Protein 6MTZ (pdb70)

Sequence (691 aa):
HMQVYHLSHIDLDGYACQLVSKQFFKNIQCYNANYGREVSARIYEILNAIAQSKESEFLILVSDLNLNLNEAEYLQDKIQEHKNIQIQLLDHHISGKEVAESFHWYFLDTNRCATKIVYEFLKKHYAILEPKNTTWLEPLVEMVNSVDIWDTQGYGFELGKVCMRMITQSSSELNRFMFDDENRDYKLKLLEEVKNYLFLENAPVAYDNDLFRLKKIALGGDPDTETMDNISSNAQTHHLLSLKKHDCSVYYQDKKGFLSYSMGGISVLANLFLTQNPDFDFYIDVNAKGNVSLRANGNCDVCELSQMCFNGGGHRNASGGKIDGFRESFNYRDIKEQIEEIFNNAHMQVYHLSHIDLDGYACQLVSKQFFKNIQCYNANYGREVSARIYEILNAIAQSKESEFLILVSDLNLNLNEAEYLQDKIQEHRLQNKNIQIQLLDHHISGKEVAESFHWYFLDTNRCATKIVYEFLKKHYAILEPKNTTWLEPLVEMVNSVVDIWDTQGYGFELGKVCMRMITQSSSELNRFMFDDENRDYKLKLLEEVKNYLFLENAPVAYDNDLFRLKKIALGGDPDTETMDNISSNAQTHLLSLKKHDCSVYYQDKKGFLSYSMGGISVLANLFLTQNPDFDFYIDVNAKGNVSLRANGNCDVCELSQMCFNGGGHRNASGGKIDGFRESFNYRDIKEQIEEIFNN

B-factor: mean 43.7, std 16.63, range [14.67, 218.14]

Organism: Helicobacter pylori (strain G27) (NCBI:txid563041)

Nearest PDB structures (foldseek):
  6mtz-assembly1_A  TM=1.003E+00  e=1.559E-70  Helicobacter pylori G27
  6mtz-assembly2_B  TM=9.543E-01  e=9.392E-65  Helicobacter pylori G27
  6fvj-assembly8_H  TM=4.059E-01  e=3.176E-01  Mycobacterium tuberculosis
  8tff-assembly1_A  TM=2.415E-01  e=9.273E-02  Flavobacterium johnsoniae UW101
  6g4q-assembly1_B  TM=4.350E-01  e=9.523E+00  Homo sapiens

Solvent-accessible surface area: 29571 Å² total; per-residue (Å²): 108,55,37,2,22,0,0,0,37,44,61,5,4,0,2,0,0,0,6,0,0,81,24,8,15,83,58,38,74,4,22,0,0,39,171,46,78,4,9,40,31,27,3,132,65,2,24,61,35,5,72,145,27,111,74,67,77,3,0,2,0,1,0,5,10,62,3,94,94,111,22,0,77,90,1,55,72,23,38,140,138,151,130,94,33,85,20,27,0,4,0,32,71,126,79,1,39,126,10,17,148,68,10,200,24,8,82,38,29,63,116,52,0,0,0,44,4,0,12,64,32,0,87,171,112,60,90,9,99,89,93,68,31,28,101,22,0,77,28,0,4,57,0,0,10,3,5,54,77,81,57,74,156,17,99,21,10,65,5,0,22,0,0,80,39,3,5,102,86,0,81,20,11,23,58,45,12,3,47,69,70,3,7,81,9,14,12,46,0,0,52,55,0,61,97,22,16,136,85,119,79,9,34,16,20,0,2,65,62,15,40,112,36,19,0,89,43,17,74,16,64,7,85,96,67,4,6,22,40,6,15,6,68,21,20,0,114,26,0,29,131,65,69,172,101,3,9,2,134,17,122,120,65,53,0,0,0,0,9,46,27,44,78,1,31,36,9,0,49,38,0,5,84,84,9,104,74,7,22,0,0,0,5,0,59,59,80,0,76,6,32,0,49,12,88,58,90,9,78,0,27,43,0,0,110,70,22,0,134,21,32,48,129,55,68,39,10,24,17,37,18,122,67,27,161,66,24,82,80,44,54,66,0,35,104,17,0,75,64,50,9,127,135,53,128,44,30,0,8,0,0,0,35,45,62,9,4,0,2,0,0,0,5,0,0,69,24,9,20,95,50,32,68,3,21,2,0,59,165,42,73,6,4,17,20,27,4,110,55,3,9,101,30,0,59,93,24,113,63,68,32,1,3,2,0,0,0,5,8,60,4,78,99,128,24,0,46,106,2,61,93,18,17,114,72,36,55,90,62,133,26,100,16,87,21,30,0,3,0,36,67,120,85,0,41,74,10,21,95,75,30,117,24,8,88,37,27,63,120,58,0,0,0,42,3,0,20,75,43,0,51,82,121,64,84,31,107,79,92,67,34,39,99,21,0,82,23,0,4,54,0,0,9,2,6,56,82,73,56,68,157,17,102,18,15,66,5,0,14,0,0,82,38,1,11,103,80,0,81,30,10,33,67,46,30,4,46,62,65,3,6,81,7,14,13,41,0,0,50,48,0,64,93,21,14,139,85,120,78,10,30,15,22,0,1,66,33,6,47,109,6,21,0,76,40,15,71,15,64,20,107,90,51,4,4,26,40,4,17,20,80,15,28,4,109,25,0,30,128,35,57,142,102,6,9,0,130,30,144,115,63,39,0,0,0,0,11,43,17,58,55,17,62,45,5,0,72,46,0,6,82,96,9,110,74,6,24,2,0,0,7,0,52,63,87,1,80,5,33,0,51,14,92,59,51,9,77,0,22,47,6,0,113,80,28,4,102,25,33,54,60,58,61,42,9,26,18,52,22,107,80,31,62,75,24,78,36,42,66,76,1,49,56,46,0,64,50,53,22,125,158

CATH classification: 3.10.310.30

Structure (mmCIF, N/CA/C/O backbone):
data_6MTZ
#
_entry.id   6MTZ
#
_cell.length_a   60.730
_cell.length_b   66.740
_cell.length_c   200.470
_cell.angle_alpha   90.000
_cell.angle_beta   90.000
_cell.angle_gamma   90.000
#
_symmetry.space_group_name_H-M   'P 21 21 21'
#
loop_
_entity.id
_entity.type
_entity.pdbx_description
1 polymer HepC.19480.a.B1
2 non-polymer 1,2-ETHANEDIOL
3 non-polymer 'IODIDE ION'
4 non-polymer 'CHLORIDE ION'
5 water water
#
loop_
_atom_site.group_PDB
_atom_site.id
_atom_site.type_symbol
_atom_site.label_atom_id
_atom_site.label_alt_id
_atom_site.label_comp_id
_atom_site.label_asym_id
_atom_site.label_entity_id
_atom_site.label_seq_id
_atom_site.pdbx_PDB_ins_code
_atom_site.Cartn_x
_atom_site.Cartn_y
_atom_site.Cartn_z
_atom_site.occupancy
_atom_site.B_iso_or_equiv
_atom_site.auth_seq_id
_atom_site.auth_comp_id
_atom_site.auth_asym_id
_atom_site.auth_atom_id
_atom_site.pdbx_PDB_model_num
ATOM 1 N N . HIS A 1 8 ? 38.990 23.371 53.008 1.00 91.76 0 HIS A N 1
ATOM 2 C CA . HIS A 1 8 ? 39.512 22.514 51.948 1.00 90.24 0 HIS A CA 1
ATOM 3 C C . HIS A 1 8 ? 39.750 23.311 50.664 1.00 86.82 0 HIS A C 1
ATOM 4 O O . HIS A 1 8 ? 38.824 23.536 49.884 1.00 99.31 0 HIS A O 1
ATOM 6 N N . MET A 1 9 ? 40.992 23.740 50.451 1.00 64.63 1 MET A N 1
ATOM 7 C CA . MET A 1 9 ? 41.358 24.544 49.291 1.00 52.28 1 MET A CA 1
ATOM 8 C C . MET A 1 9 ? 41.979 23.672 48.205 1.00 47.90 1 MET A C 1
ATOM 9 O O . MET A 1 9 ? 42.869 22.859 48.482 1.00 47.00 1 MET A O 1
ATOM 14 N N . GLN A 1 10 ? 41.524 23.865 46.969 1.00 42.09 2 GLN A N 1
ATOM 15 C CA . GLN A 1 10 ? 41.957 23.046 45.849 1.00 43.09 2 GLN A CA 1
ATOM 16 C C . GLN A 1 10 ? 43.130 23.708 45.146 1.00 39.45 2 GLN A C 1
ATOM 17 O O . GLN A 1 10 ? 43.039 24.863 44.720 1.00 45.82 2 GLN A O 1
ATOM 23 N N . VAL A 1 11 ? 44.224 22.972 45.015 1.00 36.47 3 VAL A N 1
ATOM 24 C CA . VAL A 1 11 ? 45.440 23.489 44.405 1.00 36.65 3 VAL A CA 1
ATOM 25 C C . VAL A 1 11 ? 45.583 22.896 43.015 1.00 38.26 3 VAL A C 1
ATOM 26 O O . VAL A 1 11 ? 45.451 21.679 42.831 1.00 33.76 3 VAL A O 1
ATOM 30 N N . TYR A 1 12 ? 45.842 23.762 42.039 1.00 29.40 4 TYR A N 1
ATOM 31 C CA . TYR A 1 12 ? 46.157 23.364 40.673 1.00 27.16 4 TYR A CA 1
ATOM 32 C C . TYR A 1 12 ? 47.580 23.810 40.377 1.00 32.60 4 TYR A C 1
ATOM 33 O O . TYR A 1 12 ? 47.863 25.013 40.370 1.00 35.56 4 TYR A O 1
ATOM 42 N N . HIS A 1 13 ? 48.484 22.851 40.144 1.00 26.45 5 HIS A N 1
ATOM 43 C CA . HIS A 1 13 ? 49.911 23.156 40.078 1.00 26.74 5 HIS A CA 1
ATOM 44 C C . HIS A 1 13 ? 50.474 22.793 38.711 1.00 30.53 5 HIS A C 1
ATOM 45 O O . HIS A 1 13 ? 50.682 21.611 38.409 1.00 27.22 5 HIS A O 1
ATOM 52 N N . LEU A 1 14 ? 50.784 23.817 37.922 1.00 30.27 6 LEU A N 1
ATOM 53 C CA . LEU A 1 14 ? 51.405 23.665 36.609 1.00 32.79 6 LEU A CA 1
ATOM 54 C C . LEU A 1 14 ? 52.904 23.948 36.695 1.00 37.67 6 LEU A C 1
ATOM 55 O O . LEU A 1 14 ? 53.312 25.005 37.207 1.00 29.05 6 LEU A O 1
ATOM 60 N N . SER A 1 15 ? 53.719 23.021 36.171 1.00 20.62 7 SER A N 1
ATOM 61 C CA . SER A 1 15 ? 55.176 23.149 36.230 1.00 30.47 7 SER A CA 1
ATOM 62 C C . SER A 1 15 ? 55.813 22.622 34.947 1.00 26.22 7 SER A C 1
ATOM 63 O O . SER A 1 15 ? 55.160 21.989 34.110 1.00 30.22 7 SER A O 1
ATOM 66 N N . HIS A 1 16 ? 57.111 22.891 34.805 1.00 29.12 8 HIS A N 1
ATOM 67 C CA . HIS A 1 16 ? 57.882 22.460 33.637 1.00 28.18 8 HIS A CA 1
ATOM 68 C C . HIS A 1 16 ? 58.104 20.941 33.708 1.00 27.36 8 HIS A C 1
ATOM 69 O O . HIS A 1 16 ? 57.529 20.250 34.548 1.00 30.23 8 HIS A O 1
ATOM 76 N N . ILE A 1 17 ? 58.969 20.403 32.849 1.00 25.57 9 ILE A N 1
ATOM 77 C CA . ILE A 1 17 ? 59.137 18.957 32.737 1.00 37.60 9 ILE A CA 1
ATOM 78 C C . ILE A 1 17 ? 60.513 18.450 33.142 1.00 47.24 9 ILE A C 1
ATOM 79 O O . ILE A 1 17 ? 60.687 17.232 33.221 1.00 61.40 9 ILE A O 1
ATOM 84 N N . ASP A 1 18 ? 61.508 19.288 33.397 1.00 33.59 10 ASP A N 1
ATOM 85 C CA . ASP A 1 18 ? 62.819 18.714 33.699 1.00 33.00 10 ASP A CA 1
ATOM 86 C C . ASP A 1 18 ? 62.913 18.448 35.210 1.00 26.74 10 ASP A C 1
ATOM 87 O O . ASP A 1 18 ? 61.896 18.425 35.909 1.00 25.69 10 ASP A O 1
ATOM 92 N N . LEU A 1 19 ? 64.124 18.260 35.739 1.00 26.40 11 LEU A N 1
ATOM 93 C CA . LEU A 1 19 ? 64.275 17.957 37.163 1.00 23.92 11 LEU A CA 1
ATOM 94 C C . LEU A 1 19 ? 63.732 19.094 38.035 1.00 24.07 11 LEU A C 1
ATOM 95 O O . LEU A 1 19 ? 62.996 18.858 38.997 1.00 24.17 11 LEU A O 1
ATOM 100 N N . ASP A 1 20 ? 64.125 20.336 37.738 1.00 25.70 12 ASP A N 1
ATOM 101 C CA . ASP A 1 20 ? 63.584 21.476 38.480 1.00 23.41 12 ASP A CA 1
ATOM 102 C C . ASP A 1 20 ? 62.063 21.496 38.380 1.00 18.29 12 ASP A C 1
ATOM 103 O O . ASP A 1 20 ? 61.357 21.653 39.385 1.00 21.08 12 ASP A O 1
ATOM 108 N N . GLY A 1 21 ? 61.536 21.283 37.167 1.00 23.43 13 GLY A N 1
ATOM 109 C CA . GLY A 1 21 ? 60.096 21.338 36.979 1.00 17.39 13 GLY A CA 1
ATOM 110 C C . GLY A 1 21 ? 59.336 20.297 37.782 1.00 33.03 13 GLY A C 1
ATOM 111 O O . GLY A 1 21 ? 58.286 20.595 38.359 1.00 19.89 13 GLY A O 1
ATOM 112 N N . TYR A 1 22 ? 59.830 19.049 37.808 1.00 28.66 14 TYR A N 1
ATOM 113 C CA . TYR A 1 22 ? 59.103 18.024 38.551 1.00 21.11 14 TYR A CA 1
ATOM 114 C C . TYR A 1 22 ? 59.368 18.094 40.054 1.00 15.15 14 TYR A C 1
ATOM 115 O O . TYR A 1 22 ? 58.481 17.774 40.844 1.00 25.10 14 TYR A O 1
ATOM 124 N N . ALA A 1 23 ? 60.574 18.484 40.466 1.00 21.07 15 ALA A N 1
ATOM 125 C CA . ALA A 1 23 ? 60.845 18.669 41.893 1.00 20.50 15 ALA A CA 1
ATOM 126 C C . ALA A 1 23 ? 59.921 19.715 42.531 1.00 31.63 15 ALA A C 1
ATOM 127 O O . ALA A 1 23 ? 59.572 19.600 43.716 1.00 25.19 15 ALA A O 1
ATOM 129 N N . CYS A 1 24 ? 59.525 20.748 41.777 1.00 31.02 16 CYS A N 1
ATOM 130 C CA . CYS A 1 24 ? 58.531 21.689 42.295 1.00 22.16 16 CYS A CA 1
ATOM 131 C C . CYS A 1 24 ? 57.292 20.948 42.767 1.00 19.00 16 CYS A C 1
ATOM 132 O O . CYS A 1 24 ? 56.692 21.302 43.783 1.00 23.29 16 CYS A O 1
ATOM 135 N N . GLN A 1 25 ? 56.891 19.915 42.033 1.00 17.02 17 GLN A N 1
ATOM 136 C CA . GLN A 1 25 ? 55.658 19.207 42.339 1.00 19.94 17 GLN A CA 1
ATOM 137 C C . GLN A 1 25 ? 55.839 18.143 43.410 1.00 29.52 17 GLN A C 1
ATOM 138 O O . GLN A 1 25 ? 54.885 17.848 44.138 1.00 27.58 17 GLN A O 1
ATOM 144 N N . LEU A 1 26 ? 57.038 17.558 43.529 1.00 24.64 18 LEU A N 1
ATOM 145 C CA . LEU A 1 26 ? 57.345 16.800 44.739 1.00 34.95 18 LEU A CA 1
ATOM 146 C C . LEU A 1 26 ? 57.173 17.685 45.960 1.00 25.70 18 LEU A C 1
ATOM 147 O O . LEU A 1 26 ? 56.570 17.278 46.964 1.00 28.20 18 LEU A O 1
ATOM 152 N N . VAL A 1 27 ? 57.686 18.909 45.883 1.00 25.94 19 VAL A N 1
ATOM 153 C CA . VAL A 1 27 ? 57.615 19.809 47.025 1.00 24.28 19 VAL A CA 1
ATOM 154 C C . VAL A 1 27 ? 56.166 20.150 47.327 1.00 24.37 19 VAL A C 1
ATOM 155 O O . VAL A 1 27 ? 55.710 20.022 48.469 1.00 21.11 19 VAL A O 1
ATOM 159 N N . SER A 1 28 ? 55.404 20.552 46.302 1.00 26.79 20 SER A N 1
ATOM 160 C CA . SER A 1 28 ? 54.036 20.998 46.555 1.00 27.38 20 SER A CA 1
ATOM 161 C C . SER A 1 28 ? 53.169 19.870 47.080 1.00 29.13 20 SER A C 1
ATOM 162 O O . SER A 1 28 ? 52.261 20.121 47.877 1.00 22.49 20 SER A O 1
ATOM 165 N N . LYS A 1 29 ? 53.415 18.625 46.638 1.00 23.50 21 LYS A N 1
ATOM 166 C CA . LYS A 1 29 ? 52.630 17.505 47.178 1.00 26.72 21 LYS A CA 1
ATOM 167 C C . LYS A 1 29 ? 52.934 17.248 48.651 1.00 28.79 21 LYS A C 1
ATOM 168 O O . LYS A 1 29 ? 52.151 16.573 49.329 1.00 32.24 21 LYS A O 1
ATOM 174 N N . GLN A 1 30 ? 54.045 17.771 49.169 1.00 28.36 22 GLN A N 1
ATOM 175 C CA . GLN A 1 30 ? 54.295 17.641 50.596 1.00 27.91 22 GLN A CA 1
ATOM 176 C C . GLN A 1 30 ? 53.432 18.587 51.420 1.00 34.77 22 GLN A C 1
ATOM 177 O O . GLN A 1 30 ? 53.337 18.406 52.638 1.00 32.85 22 GLN A O 1
ATOM 183 N N . PHE A 1 31 ? 52.763 19.556 50.790 1.00 35.67 23 PHE A N 1
ATOM 184 C CA . PHE A 1 31 ? 51.993 20.546 51.532 1.00 43.72 23 PHE A CA 1
ATOM 185 C C . PHE A 1 31 ? 50.493 20.449 51.333 1.00 46.82 23 PHE A C 1
ATOM 186 O O . PHE A 1 31 ? 49.748 20.799 52.247 1.00 53.39 23 PHE A O 1
ATOM 194 N N . PHE A 1 32 ? 50.020 19.970 50.186 1.00 37.18 24 PHE A N 1
ATOM 195 C CA . PHE A 1 32 ? 48.613 20.116 49.830 1.00 36.98 24 PHE A CA 1
ATOM 196 C C . PHE A 1 32 ? 47.954 18.755 49.711 1.00 33.82 24 PHE A C 1
ATOM 197 O O . PHE A 1 32 ? 48.355 17.940 48.874 1.00 36.38 24 PHE A O 1
ATOM 205 N N . LYS A 1 33 ? 46.940 18.528 50.552 1.00 35.53 25 LYS A N 1
ATOM 206 C CA . LYS A 1 33 ? 46.152 17.306 50.495 1.00 43.92 25 LYS A CA 1
ATOM 207 C C . LYS A 1 33 ? 45.299 17.240 49.233 1.00 54.89 25 LYS A C 1
ATOM 208 O O . LYS A 1 33 ? 45.083 16.150 48.693 1.00 49.27 25 LYS A O 1
ATOM 210 N N . ASN A 1 34 ? 44.807 18.380 48.748 1.00 45.50 26 ASN A N 1
ATOM 211 C CA . ASN A 1 34 ? 43.947 18.423 47.568 1.00 48.22 26 ASN A CA 1
ATOM 212 C C . ASN A 1 34 ? 44.682 19.183 46.470 1.00 42.94 26 ASN A C 1
ATOM 213 O O . ASN A 1 34 ? 44.611 20.414 46.417 1.00 43.86 26 ASN A O 1
ATOM 218 N N . ILE A 1 35 ? 45.373 18.445 45.595 1.00 38.98 27 ILE A N 1
ATOM 219 C CA . ILE A 1 35 ? 46.206 19.036 44.549 1.00 42.10 27 ILE A CA 1
ATOM 220 C C . ILE A 1 35 ? 46.126 18.201 43.275 1.00 44.37 27 ILE A C 1
ATOM 221 O O . ILE A 1 35 ? 46.206 16.970 43.313 1.00 41.06 27 ILE A O 1
ATOM 226 N N . GLN A 1 36 ? 45.968 18.884 42.142 1.00 37.55 28 GLN A N 1
ATOM 227 C CA . GLN A 1 36 ? 46.078 18.290 40.817 1.00 36.16 28 GLN A CA 1
ATOM 228 C C . GLN A 1 36 ? 47.237 18.955 40.084 1.00 37.70 28 GLN A C 1
ATOM 229 O O . GLN A 1 36 ? 47.315 20.189 40.028 1.00 29.47 28 GLN A O 1
ATOM 235 N N . CYS A 1 37 ? 48.134 18.145 39.526 1.00 32.51 29 CYS A N 1
ATOM 236 C CA . CYS A 1 37 ? 49.327 18.656 38.875 1.00 31.01 29 CYS A CA 1
ATOM 237 C C . CYS A 1 37 ? 49.202 18.593 37.355 1.00 32.41 29 CYS A C 1
ATOM 238 O O . CYS A 1 37 ? 48.464 17.782 36.795 1.00 29.84 29 CYS A O 1
ATOM 241 N N . TYR A 1 38 ? 49.967 19.460 36.698 1.00 33.40 30 TYR A N 1
ATOM 242 C CA . TYR A 1 38 ? 49.990 19.593 35.250 1.00 26.80 30 TYR A CA 1
ATOM 243 C C . TYR A 1 38 ? 51.410 19.942 34.846 1.00 27.96 30 TYR A C 1
ATOM 244 O O . TYR A 1 38 ? 52.130 20.615 35.593 1.00 23.39 30 TYR A O 1
ATOM 253 N N . ASN A 1 39 ? 51.809 19.512 33.653 1.00 28.26 31 ASN A N 1
ATOM 254 C CA . ASN A 1 39 ? 53.150 19.811 33.180 1.00 33.47 31 ASN A CA 1
ATOM 255 C C . ASN A 1 39 ? 53.107 20.249 31.730 1.00 34.47 31 ASN A C 1
ATOM 256 O O . ASN A 1 39 ? 52.232 19.843 30.961 1.00 27.30 31 ASN A O 1
ATOM 261 N N . ALA A 1 40 ? 54.080 21.081 31.370 1.00 33.55 32 ALA A N 1
ATOM 262 C CA . ALA A 1 40 ? 54.166 21.642 30.036 1.00 28.53 32 ALA A CA 1
ATOM 263 C C . ALA A 1 40 ? 55.631 21.848 29.703 1.00 31.29 32 ALA A C 1
ATOM 264 O O . ALA A 1 40 ? 56.430 22.190 30.577 1.00 36.94 32 ALA A O 1
ATOM 266 N N . ASN A 1 41 ? 55.987 21.606 28.449 1.00 28.04 33 ASN A N 1
ATOM 267 C CA . ASN A 1 41 ? 57.342 21.897 28.014 1.00 33.35 33 ASN A CA 1
ATOM 268 C C . ASN A 1 41 ? 57.361 23.280 27.374 1.00 36.72 33 ASN A C 1
ATOM 269 O O . ASN A 1 41 ? 57.729 24.260 28.027 1.00 42.50 33 ASN A O 1
ATOM 274 N N . TYR A 1 42 ? 56.926 23.365 26.118 1.00 47.20 34 TYR A N 1
ATOM 275 C CA . TYR A 1 42 ? 56.956 24.588 25.322 1.00 51.92 34 TYR A CA 1
ATOM 276 C C . TYR A 1 42 ? 55.661 25.390 25.446 1.00 51.21 34 TYR A C 1
ATOM 277 O O . TYR A 1 42 ? 54.722 25.013 26.148 1.00 55.59 34 TYR A O 1
ATOM 286 N N . GLY A 1 43 ? 55.586 26.490 24.695 1.00 59.32 35 GLY A N 1
ATOM 287 C CA . GLY A 1 43 ? 54.556 27.484 24.945 1.00 49.44 35 GLY A CA 1
ATOM 288 C C . GLY A 1 43 ? 53.147 27.028 24.608 1.00 43.13 35 GLY A C 1
ATOM 289 O O . GLY A 1 43 ? 52.201 27.339 25.336 1.00 45.95 35 GLY A O 1
ATOM 290 N N . ARG A 1 44 ? 52.968 26.332 23.481 1.00 41.25 36 ARG A N 1
ATOM 291 C CA . ARG A 1 44 ? 51.621 25.875 23.154 1.00 44.49 36 ARG A CA 1
ATOM 292 C C . ARG A 1 44 ? 51.074 24.989 24.270 1.00 46.45 36 ARG A C 1
ATOM 293 O O . ARG A 1 44 ? 49.931 25.165 24.710 1.00 47.86 36 ARG A O 1
ATOM 295 N N . GLU A 1 45 ? 51.895 24.068 24.780 1.00 39.77 37 GLU A N 1
ATOM 296 C CA . GLU A 1 45 ? 51.445 23.223 25.881 1.00 40.37 37 GLU A CA 1
ATOM 297 C C . GLU A 1 45 ? 51.108 24.062 27.115 1.00 37.59 37 GLU A C 1
ATOM 298 O O . GLU A 1 45 ? 50.126 23.781 27.810 1.00 42.90 37 GLU A O 1
ATOM 304 N N . VAL A 1 46 ? 51.893 25.109 27.396 1.00 41.27 38 VAL A N 1
ATOM 305 C CA . VAL A 1 46 ? 51.624 25.935 28.580 1.00 37.07 38 VAL A CA 1
ATOM 306 C C . VAL A 1 46 ? 50.224 26.533 28.504 1.00 37.57 38 VAL A C 1
ATOM 307 O O . VAL A 1 46 ? 49.455 26.490 29.475 1.00 36.75 38 VAL A O 1
ATOM 311 N N . SER A 1 47 ? 49.866 27.081 27.337 1.00 43.64 39 SER A N 1
ATOM 312 C CA . SER A 1 47 ? 48.534 27.652 27.167 1.00 44.07 39 SER A CA 1
ATOM 313 C C . SER A 1 47 ? 47.461 26.588 27.310 1.00 48.33 39 SER A C 1
ATOM 314 O O . SER A 1 47 ? 46.408 26.838 27.910 1.00 49.56 39 SER A O 1
ATOM 317 N N . ALA A 1 48 ? 47.714 25.386 26.780 1.00 40.57 40 ALA A N 1
ATOM 318 C CA . ALA A 1 48 ? 46.734 24.315 26.920 1.00 45.10 40 ALA A CA 1
ATOM 319 C C . ALA A 1 48 ? 46.496 23.984 28.385 1.00 34.71 40 ALA A C 1
ATOM 320 O O . ALA A 1 48 ? 45.348 23.819 28.813 1.00 50.42 40 ALA A O 1
ATOM 322 N N . ARG A 1 49 ? 47.566 23.903 29.176 1.00 36.64 41 ARG A N 1
ATOM 323 C CA . ARG A 1 49 ? 47.389 23.573 30.584 1.00 36.58 41 ARG A CA 1
ATOM 324 C C . ARG A 1 49 ? 46.676 24.697 31.323 1.00 42.92 41 ARG A C 1
ATOM 325 O O . ARG A 1 49 ? 45.895 24.430 32.242 1.00 36.75 41 ARG A O 1
ATOM 333 N N . ILE A 1 50 ? 46.897 25.952 30.921 1.00 38.69 42 ILE A N 1
ATOM 334 C CA . ILE A 1 50 ? 46.210 27.046 31.596 1.00 45.78 42 ILE A CA 1
ATOM 335 C C . ILE A 1 50 ? 44.719 26.979 31.301 1.00 44.93 42 ILE A C 1
ATOM 336 O O . ILE A 1 50 ? 43.884 27.188 32.190 1.00 46.57 42 ILE A O 1
ATOM 341 N N . TYR A 1 51 ? 44.362 26.624 30.067 1.00 42.23 43 TYR A N 1
ATOM 342 C CA . TYR A 1 51 ? 42.958 26.422 29.734 1.00 47.56 43 TYR A CA 1
ATOM 343 C C . TYR A 1 51 ? 42.369 25.272 30.539 1.00 42.63 43 TYR A C 1
ATOM 344 O O . TYR A 1 51 ? 41.270 25.387 31.093 1.00 41.20 43 TYR A O 1
ATOM 353 N N . GLU A 1 52 ? 43.079 24.142 30.592 1.00 45.93 44 GLU A N 1
ATOM 354 C CA . GLU A 1 52 ? 42.632 22.997 31.383 1.00 46.26 44 GLU A CA 1
ATOM 355 C C . GLU A 1 52 ? 42.372 23.380 32.831 1.00 42.28 44 GLU A C 1
ATOM 356 O O . GLU A 1 52 ? 41.383 22.947 33.431 1.00 52.40 44 GLU A O 1
ATOM 362 N N . ILE A 1 53 ? 43.280 24.159 33.421 1.00 42.03 45 ILE A N 1
ATOM 363 C CA . ILE A 1 53 ? 43.168 24.519 34.833 1.00 38.17 45 ILE A CA 1
ATOM 364 C C . ILE A 1 53 ? 41.964 25.427 35.062 1.00 37.78 45 ILE A C 1
ATOM 365 O O . ILE A 1 53 ? 41.159 25.192 35.972 1.00 46.55 45 ILE A O 1
ATOM 370 N N . LEU A 1 54 ? 41.800 26.456 34.223 1.00 45.12 46 LEU A N 1
ATOM 371 C CA . LEU A 1 54 ? 40.659 27.355 34.375 1.00 40.82 46 LEU A CA 1
ATOM 372 C C . LEU A 1 54 ? 39.347 26.622 34.124 1.00 47.75 46 LEU A C 1
ATOM 373 O O . LEU A 1 54 ? 38.326 26.917 34.760 1.00 52.23 46 LEU A O 1
ATOM 378 N N . ASN A 1 55 ? 39.355 25.662 33.197 1.00 46.29 47 ASN A N 1
ATOM 379 C CA . ASN A 1 55 ? 38.159 24.865 32.943 1.00 46.09 47 ASN A CA 1
ATOM 380 C C . ASN A 1 55 ? 37.803 24.036 34.167 1.00 46.99 47 ASN A C 1
ATOM 381 O O . ASN A 1 55 ? 36.648 24.021 34.606 1.00 47.12 47 ASN A O 1
ATOM 386 N N . ALA A 1 56 ? 38.793 23.345 34.741 1.00 42.29 48 ALA A N 1
ATOM 387 C CA . ALA A 1 56 ? 38.542 22.553 35.941 1.00 49.07 48 ALA A CA 1
ATOM 388 C C . ALA A 1 56 ? 38.018 23.420 37.084 1.00 55.36 48 ALA A C 1
ATOM 389 O O . ALA A 1 56 ? 37.132 22.998 37.836 1.00 51.24 48 ALA A O 1
ATOM 391 N N . ILE A 1 57 ? 38.542 24.640 37.226 1.00 54.32 49 ILE A N 1
ATOM 392 C CA . ILE A 1 57 ? 38.095 25.503 38.316 1.00 48.36 49 ILE A CA 1
ATOM 393 C C . ILE A 1 57 ? 36.658 25.958 38.083 1.00 49.68 49 ILE A C 1
ATOM 394 O O . ILE A 1 57 ? 35.854 26.013 39.021 1.00 56.88 49 ILE A O 1
ATOM 399 N N . ALA A 1 58 ? 36.300 26.257 36.828 1.00 55.18 50 ALA A N 1
ATOM 400 C CA . ALA A 1 58 ? 34.920 26.628 36.512 1.00 61.01 50 ALA A CA 1
ATOM 401 C C . ALA A 1 58 ? 33.935 25.518 36.854 1.00 64.12 50 ALA A C 1
ATOM 402 O O . ALA A 1 58 ? 32.779 25.799 37.189 1.00 69.04 50 ALA A O 1
ATOM 404 N N . GLN A 1 59 ? 34.365 24.261 36.771 1.00 64.38 51 GLN A N 1
ATOM 405 C CA . GLN A 1 59 ? 33.477 23.128 36.988 1.00 70.17 51 GLN A CA 1
ATOM 406 C C . GLN A 1 59 ? 33.530 22.578 38.407 1.00 67.34 51 GLN A C 1
ATOM 407 O O . GLN A 1 59 ? 32.714 21.714 38.746 1.00 64.59 51 GLN A O 1
ATOM 413 N N . SER A 1 60 ? 34.452 23.054 39.238 1.00 58.82 52 SER A N 1
ATOM 414 C CA . SER A 1 60 ? 34.543 22.576 40.610 1.00 59.48 52 SER A CA 1
ATOM 415 C C . SER A 1 60 ? 33.333 23.009 41.434 1.00 63.93 52 SER A C 1
ATOM 416 O O . SER A 1 60 ? 32.686 24.020 41.151 1.00 60.93 52 SER A O 1
ATOM 419 N N . LYS A 1 61 ? 33.035 22.229 42.472 1.00 70.53 53 LYS A N 1
ATOM 420 C CA . LYS A 1 61 ? 32.025 22.601 43.452 1.00 74.33 53 LYS A CA 1
ATOM 421 C C . LYS A 1 61 ? 32.630 23.181 44.725 1.00 72.61 53 LYS A C 1
ATOM 422 O O . LYS A 1 61 ? 31.885 23.623 45.604 1.00 75.18 53 LYS A O 1
ATOM 424 N N . GLU A 1 62 ? 33.957 23.195 44.841 1.00 70.72 54 GLU A N 1
ATOM 425 C CA . GLU A 1 62 ? 34.642 23.836 45.953 1.00 64.42 54 GLU A CA 1
ATOM 426 C C . GLU A 1 62 ? 34.683 25.348 45.739 1.00 56.83 54 GLU A C 1
ATOM 427 O O . GLU A 1 62 ? 34.320 25.860 44.678 1.00 64.36 54 GLU A O 1
ATOM 433 N N . SER A 1 63 ? 35.145 26.074 46.758 1.00 63.69 55 SER A N 1
ATOM 434 C CA . SER A 1 63 ? 35.073 27.532 46.739 1.00 63.67 55 SER A CA 1
ATOM 435 C C . SER A 1 63 ? 36.411 28.246 46.905 1.00 61.32 55 SER A C 1
ATOM 436 O O . SER A 1 63 ? 36.479 29.446 46.622 1.00 53.31 55 SER A O 1
ATOM 439 N N . GLU A 1 64 ? 37.471 27.566 47.343 1.00 56.68 56 GLU A N 1
ATOM 440 C CA . GLU A 1 64 ? 38.776 28.189 47.535 1.00 53.99 56 GLU A CA 1
ATOM 441 C C . GLU A 1 64 ? 39.790 27.499 46.634 1.00 56.93 56 GLU A C 1
ATOM 442 O O . GLU A 1 64 ? 39.877 26.266 46.625 1.00 60.15 56 GLU A O 1
ATOM 448 N N . PHE A 1 65 ? 40.569 28.288 45.892 1.00 50.45 57 PHE A N 1
ATOM 449 C CA . PHE A 1 65 ? 41.459 27.739 44.880 1.00 50.67 57 PHE A CA 1
ATOM 450 C C . PHE A 1 65 ? 42.790 28.471 44.867 1.00 51.11 57 PHE A C 1
ATOM 451 O O . PHE A 1 65 ? 42.838 29.689 45.060 1.00 49.23 57 PHE A O 1
ATOM 459 N N . LEU A 1 66 ? 43.862 27.721 44.602 1.00 38.77 58 LEU A N 1
ATOM 460 C CA . LEU A 1 66 ? 45.189 28.283 44.396 1.00 40.53 58 LEU A CA 1
ATOM 461 C C . LEU A 1 66 ? 45.758 27.754 43.089 1.00 39.18 58 LEU A C 1
ATOM 462 O O . LEU A 1 66 ? 45.984 26.548 42.951 1.00 42.75 58 LEU A O 1
ATOM 467 N N . ILE A 1 67 ? 45.990 28.648 42.136 1.00 32.42 59 ILE A N 1
ATOM 468 C CA . ILE A 1 67 ? 46.687 28.303 40.906 1.00 28.35 59 ILE A CA 1
ATOM 469 C C . ILE A 1 67 ? 48.166 28.588 41.117 1.00 36.62 59 ILE A C 1
ATOM 470 O O . ILE A 1 67 ? 48.560 29.732 41.376 1.00 43.39 59 ILE A O 1
ATOM 475 N N . LEU A 1 68 ? 48.983 27.547 41.026 1.00 30.87 60 LEU A N 1
ATOM 476 C CA . LEU A 1 68 ? 50.414 27.634 41.288 1.00 29.26 60 LEU A CA 1
ATOM 477 C C . LEU A 1 68 ? 51.155 27.258 40.012 1.00 27.66 60 LEU A C 1
ATOM 478 O O . LEU A 1 68 ? 50.925 26.178 39.457 1.00 28.71 60 LEU A O 1
ATOM 483 N N . VAL A 1 69 ? 52.026 28.150 39.545 1.00 32.68 61 VAL A N 1
ATOM 484 C CA . VAL A 1 69 ? 52.777 27.965 38.308 1.00 35.31 61 VAL A CA 1
ATOM 485 C C . VAL A 1 69 ? 54.254 28.150 38.626 1.00 34.02 61 VAL A C 1
ATOM 486 O O . VAL A 1 69 ? 54.650 29.193 39.155 1.00 34.88 61 VAL A O 1
ATOM 490 N N . SER A 1 70 ? 55.067 27.154 38.287 1.00 27.85 62 SER A N 1
ATOM 491 C CA . SER A 1 70 ? 56.472 27.139 38.668 1.00 28.15 62 SER A CA 1
ATOM 492 C C . SER A 1 70 ? 57.330 26.739 37.480 1.00 32.12 62 SER A C 1
ATOM 493 O O . SER A 1 70 ? 56.950 25.856 36.705 1.00 30.51 62 SER A O 1
ATOM 496 N N . ASP A 1 71 ? 58.482 27.410 37.343 1.00 23.57 63 ASP A N 1
ATOM 497 C CA . ASP A 1 71 ? 59.540 27.047 36.405 1.00 34.31 63 ASP A CA 1
ATOM 498 C C . ASP A 1 71 ? 59.132 27.264 34.953 1.00 34.67 63 ASP A C 1
ATOM 499 O O . ASP A 1 71 ? 59.665 26.616 34.041 1.00 30.27 63 ASP A O 1
ATOM 504 N N . LEU A 1 72 ? 58.177 28.147 34.724 1.00 26.85 64 LEU A N 1
ATOM 505 C CA . LEU A 1 72 ? 57.735 28.490 33.383 1.00 33.87 64 LEU A CA 1
ATOM 506 C C . LEU A 1 72 ? 57.634 30.001 33.300 1.00 28.60 64 LEU A C 1
ATOM 507 O O . LEU A 1 72 ? 57.252 30.655 34.278 1.00 34.25 64 LEU A O 1
ATOM 512 N N . ASN A 1 73 ? 57.986 30.568 32.158 1.00 33.30 65 ASN A N 1
ATOM 513 C CA . ASN A 1 73 ? 57.700 31.977 31.952 1.00 35.06 65 ASN A CA 1
ATOM 514 C C . ASN A 1 73 ? 56.561 32.097 30.959 1.00 40.18 65 ASN A C 1
ATOM 515 O O . ASN A 1 73 ? 56.448 31.294 30.029 1.00 44.28 65 ASN A O 1
ATOM 520 N N . LEU A 1 74 ? 55.681 33.058 31.205 1.00 47.57 66 LEU A N 1
ATOM 521 C CA . LEU A 1 74 ? 54.545 33.323 30.342 1.00 41.44 66 LEU A CA 1
ATOM 522 C C . LEU A 1 74 ? 54.851 34.550 29.502 1.00 48.81 66 LEU A C 1
ATOM 523 O O . LEU A 1 74 ? 55.551 35.466 29.949 1.00 48.04 66 LEU A O 1
ATOM 528 N N . ASN A 1 75 ? 54.347 34.559 28.270 1.00 51.44 67 ASN A N 1
ATOM 529 C CA . ASN A 1 75 ? 54.390 35.811 27.537 1.00 58.87 67 ASN A CA 1
ATOM 530 C C . ASN A 1 75 ? 53.275 36.720 28.036 1.00 55.83 67 ASN A C 1
ATOM 531 O O . ASN A 1 75 ? 52.382 36.296 28.778 1.00 49.90 67 ASN A O 1
ATOM 536 N N . LEU A 1 76 ? 53.343 37.990 27.630 1.00 58.36 68 LEU A N 1
ATOM 537 C CA . LEU A 1 76 ? 52.396 38.982 28.133 1.00 59.46 68 LEU A CA 1
ATOM 538 C C . LEU A 1 76 ? 50.963 38.554 27.869 1.00 62.11 68 LEU A C 1
ATOM 539 O O . LEU A 1 76 ? 50.077 38.759 28.707 1.00 64.88 68 LEU A O 1
ATOM 544 N N . ASN A 1 77 ? 50.723 37.940 26.716 1.00 66.62 69 ASN A N 1
ATOM 545 C CA . ASN A 1 77 ? 49.362 37.592 26.342 1.00 72.14 69 ASN A CA 1
ATOM 546 C C . ASN A 1 77 ? 48.799 36.501 27.243 1.00 61.46 69 ASN A C 1
ATOM 547 O O . ASN A 1 77 ? 47.630 36.566 27.640 1.00 61.32 69 ASN A O 1
ATOM 552 N N . GLU A 1 78 ? 49.611 35.492 27.577 1.00 62.39 70 GLU A N 1
ATOM 553 C CA . GLU A 1 78 ? 49.133 34.426 28.457 1.00 60.49 70 GLU A CA 1
ATOM 554 C C . GLU A 1 78 ? 48.966 34.912 29.891 1.00 56.56 70 GLU A C 1
ATOM 555 O O . GLU A 1 78 ? 48.041 34.480 30.590 1.00 57.67 70 GLU A O 1
ATOM 561 N N . ALA A 1 79 ? 49.855 35.794 30.357 1.00 52.01 71 ALA A N 1
ATOM 562 C CA . ALA A 1 79 ? 49.679 36.376 31.686 1.00 56.16 71 ALA A CA 1
ATOM 563 C C . ALA A 1 79 ? 48.420 37.232 31.744 1.00 54.74 71 ALA A C 1
ATOM 564 O O . ALA A 1 79 ? 47.669 37.176 32.724 1.00 52.12 71 ALA A O 1
ATOM 566 N N . GLU A 1 80 ? 48.163 38.013 30.688 1.00 53.56 72 GLU A N 1
ATOM 567 C CA . GLU A 1 80 ? 46.925 38.783 30.609 1.00 58.82 72 GLU A CA 1
ATOM 568 C C . GLU A 1 80 ? 45.711 37.868 30.611 1.00 59.14 72 GLU A C 1
ATOM 569 O O . GLU A 1 80 ? 44.725 38.126 31.312 1.00 55.25 72 GLU A O 1
ATOM 575 N N . TYR A 1 81 ? 45.758 36.800 29.810 1.00 60.42 73 TYR A N 1
ATOM 576 C CA . TYR A 1 81 ? 44.623 35.886 29.721 1.00 67.45 73 TYR A CA 1
ATOM 577 C C . TYR A 1 81 ? 44.314 35.272 31.076 1.00 60.00 73 TYR A C 1
ATOM 578 O O . TYR A 1 81 ? 43.149 35.186 31.480 1.00 59.05 73 TYR A O 1
ATOM 587 N N . LEU A 1 82 ? 45.352 34.848 31.791 1.00 58.20 74 LEU A N 1
ATOM 588 C CA . LEU A 1 82 ? 45.172 34.270 33.117 1.00 57.67 74 LEU A CA 1
ATOM 589 C C . LEU A 1 82 ? 44.505 35.261 34.061 1.00 58.34 74 LEU A C 1
ATOM 590 O O . LEU A 1 82 ? 43.486 34.956 34.692 1.00 54.11 74 LEU A O 1
ATOM 595 N N . GLN A 1 83 ? 45.063 36.466 34.156 1.00 54.87 75 GLN A N 1
ATOM 596 C CA . GLN A 1 83 ? 44.489 37.471 35.037 1.00 52.37 75 GLN A CA 1
ATOM 597 C C . GLN A 1 83 ? 43.047 37.790 34.653 1.00 54.89 75 GLN A C 1
ATOM 598 O O . GLN A 1 83 ? 42.156 37.818 35.511 1.00 60.80 75 GLN A O 1
ATOM 604 N N . ASP A 1 84 ? 42.791 38.017 33.362 1.00 53.61 76 ASP A N 1
ATOM 605 C CA . ASP A 1 84 ? 41.446 38.407 32.949 1.00 60.25 76 ASP A CA 1
ATOM 606 C C . ASP A 1 84 ? 40.451 37.270 33.140 1.00 58.29 76 ASP A C 1
ATOM 607 O O . ASP A 1 84 ? 39.307 37.505 33.545 1.00 58.22 76 ASP A O 1
ATOM 612 N N . LYS A 1 85 ? 40.866 36.032 32.865 1.00 53.03 77 LYS A N 1
ATOM 613 C CA . LYS A 1 85 ? 39.905 34.932 32.831 1.00 62.92 77 LYS A CA 1
ATOM 614 C C . LYS A 1 85 ? 39.309 34.660 34.210 1.00 62.52 77 LYS A C 1
ATOM 615 O O . LYS A 1 85 ? 38.116 34.352 34.319 1.00 72.49 77 LYS A O 1
ATOM 617 N N . ILE A 1 86 ? 40.106 34.793 35.278 1.00 51.49 78 ILE A N 1
ATOM 618 C CA . ILE A 1 86 ? 39.610 34.480 36.621 1.00 60.26 78 ILE A CA 1
ATOM 619 C C . ILE A 1 86 ? 38.753 35.580 37.221 1.00 71.42 78 ILE A C 1
ATOM 620 O O . ILE A 1 86 ? 38.340 35.458 38.382 1.00 78.91 78 ILE A O 1
ATOM 625 N N . GLN A 1 87 ? 38.478 36.652 36.483 1.00 70.66 79 GLN A N 1
ATOM 626 C CA . GLN A 1 87 ? 37.575 37.692 36.951 1.00 70.41 79 GLN A CA 1
ATOM 627 C C . GLN A 1 87 ? 36.255 37.689 36.196 1.00 79.64 79 GLN A C 1
ATOM 628 O O . GLN A 1 87 ? 35.474 38.637 36.322 1.00 90.11 79 GLN A O 1
ATOM 634 N N . GLU A 1 88 ? 35.984 36.647 35.421 1.00 76.20 80 GLU A N 1
ATOM 635 C CA . GLU A 1 88 ? 34.698 36.493 34.763 1.00 84.13 80 GLU A CA 1
ATOM 636 C C . GLU A 1 88 ? 33.770 35.694 35.679 1.00 92.23 80 GLU A C 1
ATOM 637 O O . GLU A 1 88 ? 34.078 35.455 36.852 1.00 89.77 80 GLU A O 1
ATOM 643 N N . HIS A 1 89 ? 32.621 35.271 35.155 1.00 92.04 81 HIS A N 1
ATOM 644 C CA . HIS A 1 89 ? 31.669 34.483 35.935 1.00 85.14 81 HIS A CA 1
ATOM 645 C C . HIS A 1 89 ? 32.146 33.043 36.094 1.00 85.36 81 HIS A C 1
ATOM 646 O O . HIS A 1 89 ? 32.030 32.237 35.172 1.00 86.30 81 HIS A O 1
ATOM 648 N N . LYS A 1 94 ? 33.699 32.335 43.566 1.00 65.75 86 LYS A N 1
ATOM 649 C CA . LYS A 1 94 ? 34.902 31.528 43.751 1.00 66.00 86 LYS A CA 1
ATOM 650 C C . LYS A 1 94 ? 36.146 32.372 44.026 1.00 70.53 86 LYS A C 1
ATOM 651 O O . LYS A 1 94 ? 36.481 33.284 43.264 1.00 70.79 86 LYS A O 1
ATOM 657 N N . ASN A 1 95 ? 36.832 32.055 45.120 1.00 59.77 87 ASN A N 1
ATOM 658 C CA . ASN A 1 95 ? 38.047 32.761 45.501 1.00 58.12 87 ASN A CA 1
ATOM 659 C C . ASN A 1 95 ? 39.239 32.026 44.905 1.00 62.83 87 ASN A C 1
ATOM 660 O O . ASN A 1 95 ? 39.485 30.858 45.229 1.00 59.54 87 ASN A O 1
ATOM 665 N N . ILE A 1 96 ? 39.977 32.714 44.042 1.00 54.28 88 ILE A N 1
ATOM 666 C CA . ILE A 1 96 ? 41.034 32.121 43.242 1.00 43.58 88 ILE A CA 1
ATOM 667 C C . ILE A 1 96 ? 42.287 32.946 43.462 1.00 40.86 88 ILE A C 1
ATOM 668 O O . ILE A 1 96 ? 42.366 34.089 42.995 1.00 48.98 88 ILE A O 1
ATOM 673 N N . GLN A 1 97 ? 43.260 32.380 44.173 1.00 37.99 89 GLN A N 1
ATOM 674 C CA . GLN A 1 97 ? 44.586 32.972 44.304 1.00 34.91 89 GLN A CA 1
ATOM 675 C C . GLN A 1 97 ? 45.514 32.406 43.242 1.00 44.00 89 GLN A C 1
ATOM 676 O O . GLN A 1 97 ? 45.404 31.243 42.852 1.00 43.30 89 GLN A O 1
ATOM 682 N N . ILE A 1 98 ? 46.441 33.231 42.775 1.00 45.16 90 ILE A N 1
ATOM 683 C CA . ILE A 1 98 ? 47.405 32.799 41.775 1.00 42.10 90 ILE A CA 1
ATOM 684 C C . ILE A 1 98 ? 48.795 33.236 42.202 1.00 38.97 90 ILE A C 1
ATOM 685 O O . ILE A 1 98 ? 48.993 34.374 42.646 1.00 46.45 90 ILE A O 1
ATOM 690 N N . GLN A 1 99 ? 49.757 32.332 42.067 1.00 35.21 91 GLN A N 1
ATOM 691 C CA . GLN A 1 99 ? 51.153 32.633 42.356 1.00 33.55 91 GLN A CA 1
ATOM 692 C C . GLN A 1 99 ? 52.028 31.953 41.314 1.00 39.58 91 GLN A C 1
ATOM 693 O O . GLN A 1 99 ? 52.001 30.723 41.183 1.00 36.24 91 GLN A O 1
ATOM 699 N N . LEU A 1 100 ? 52.794 32.748 40.576 1.00 27.51 92 LEU A N 1
ATOM 700 C CA . LEU A 1 100 ? 53.784 32.232 39.639 1.00 34.73 92 LEU A CA 1
ATOM 701 C C . LEU A 1 100 ? 55.166 32.429 40.244 1.00 31.72 92 LEU A C 1
ATOM 702 O O . LEU A 1 100 ? 55.491 33.528 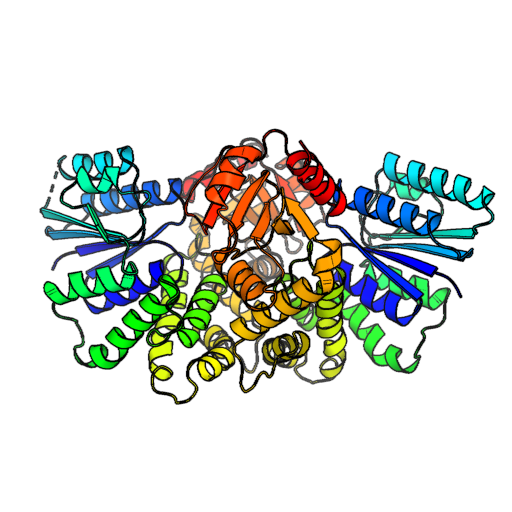40.707 1.00 28.04 92 LEU A O 1
ATOM 707 N N . LEU A 1 101 ? 55.967 31.362 40.238 1.00 30.57 93 LEU A N 1
ATOM 708 C CA . LEU A 1 101 ? 57.327 31.357 40.768 1.00 33.23 93 LEU A CA 1
ATOM 709 C C . LEU A 1 101 ? 58.268 30.886 39.673 1.00 33.73 93 LEU A C 1
ATOM 710 O O . LEU A 1 101 ? 58.088 29.786 39.146 1.00 32.84 93 LEU A O 1
ATOM 715 N N . ASP A 1 102 ? 59.281 31.690 39.345 1.00 30.36 94 ASP A N 1
ATOM 716 C CA . ASP A 1 102 ? 60.180 31.318 38.256 1.00 41.72 94 ASP A CA 1
ATOM 717 C C . ASP A 1 102 ? 61.500 32.067 38.393 1.00 41.03 94 ASP A C 1
ATOM 718 O O . ASP A 1 102 ? 61.617 33.037 39.148 1.00 35.36 94 ASP A O 1
ATOM 723 N N . HIS A 1 103 ? 62.494 31.612 37.617 1.00 37.14 95 HIS A N 1
ATOM 724 C CA . HIS A 1 103 ? 63.848 32.141 37.682 1.00 40.90 95 HIS A CA 1
ATOM 725 C C . HIS A 1 103 ? 64.448 32.478 36.315 1.00 37.16 95 HIS A C 1
ATOM 726 O O . HIS A 1 103 ? 65.660 32.701 36.231 1.00 35.94 95 HIS A O 1
ATOM 733 N N . HIS A 1 104 ? 63.643 32.541 35.252 1.00 43.00 96 HIS A N 1
ATOM 734 C CA . HIS A 1 104 ? 64.135 32.738 33.888 1.00 32.36 96 HIS A CA 1
ATOM 735 C C . HIS A 1 104 ? 64.107 34.223 33.531 1.00 44.37 96 HIS A C 1
ATOM 736 O O . HIS A 1 104 ? 63.034 34.834 33.489 1.00 41.00 96 HIS A O 1
ATOM 743 N N . ILE A 1 105 ? 65.280 34.787 33.228 1.00 45.60 97 ILE A N 1
ATOM 744 C CA . ILE A 1 105 ? 65.390 36.214 32.940 1.00 51.33 97 ILE A CA 1
ATOM 745 C C . ILE A 1 105 ? 64.573 36.625 31.715 1.00 58.76 97 ILE A C 1
ATOM 746 O O . ILE A 1 105 ? 64.266 37.810 31.555 1.00 62.71 97 ILE A O 1
ATOM 751 N N . SER A 1 106 ? 64.189 35.675 30.855 1.00 57.34 98 SER A N 1
ATOM 752 C CA . SER A 1 106 ? 63.354 36.014 29.704 1.00 54.36 98 SER A CA 1
ATOM 753 C C . SER A 1 106 ? 62.021 36.636 30.111 1.00 64.14 98 SER A C 1
ATOM 754 O O . SER A 1 106 ? 61.403 37.338 29.301 1.00 60.26 98 SER A O 1
ATOM 757 N N . GLY A 1 107 ? 61.572 36.417 31.345 1.00 65.12 99 GLY A N 1
ATOM 758 C CA . GLY A 1 107 ? 60.278 36.920 31.756 1.00 68.29 99 GLY A CA 1
ATOM 759 C C . GLY A 1 107 ? 60.300 38.231 32.512 1.00 60.22 99 GLY A C 1
ATOM 760 O O . GLY A 1 107 ? 59.290 38.602 33.114 1.00 69.51 99 GLY A O 1
ATOM 761 N N . LYS A 1 108 ? 61.432 38.944 32.483 1.00 51.46 100 LYS A N 1
ATOM 762 C CA . LYS A 1 108 ? 61.584 40.164 33.278 1.00 51.80 100 LYS A CA 1
ATOM 763 C C . LYS A 1 108 ? 60.447 41.147 33.033 1.00 53.69 100 LYS A C 1
ATOM 764 O O . LYS A 1 108 ? 59.796 41.604 33.977 1.00 56.23 100 LYS A O 1
ATOM 766 N N . GLU A 1 109 ? 60.193 41.487 31.766 1.00 60.91 101 GLU A N 1
ATOM 767 C CA . GLU A 1 109 ? 59.154 42.472 31.469 1.00 66.89 101 GLU A CA 1
ATOM 768 C C . GLU A 1 109 ? 57.800 42.024 32.002 1.00 57.15 101 GLU A C 1
ATOM 769 O O . GLU A 1 1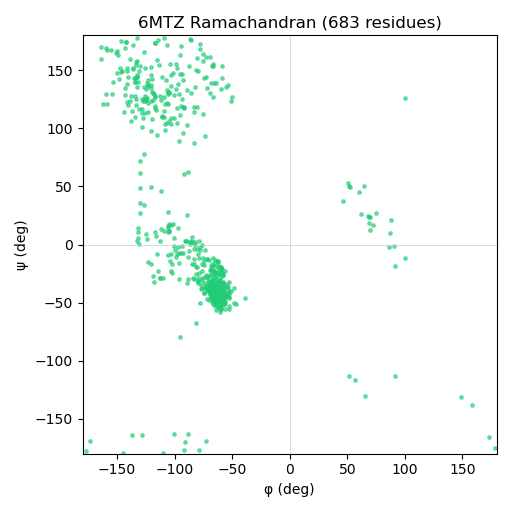09 ? 57.065 42.822 32.595 1.00 55.58 101 GLU A O 1
ATOM 775 N N . VAL A 1 110 ? 57.456 40.749 31.805 1.00 55.10 102 VAL A N 1
ATOM 776 C CA . VAL A 1 110 ? 56.148 40.261 32.227 1.00 51.34 102 VAL A CA 1
ATOM 777 C C . VAL A 1 110 ? 56.041 40.252 33.750 1.00 53.19 102 VAL A C 1
ATOM 778 O O . VAL A 1 110 ? 54.985 40.560 34.314 1.00 56.38 102 VAL A O 1
ATOM 782 N N . ALA A 1 111 ? 57.139 39.934 34.439 1.00 49.62 103 ALA A N 1
ATOM 783 C CA . ALA A 1 111 ? 57.119 39.872 35.899 1.00 44.30 103 ALA A CA 1
ATOM 784 C C . ALA A 1 111 ? 56.768 41.220 36.526 1.00 53.32 103 ALA A C 1
ATOM 785 O O . ALA A 1 111 ? 56.050 41.279 37.531 1.00 54.59 103 ALA A O 1
ATOM 787 N N . GLU A 1 112 ? 57.266 42.311 35.964 1.00 48.38 104 GLU A N 1
ATOM 788 C CA . GLU A 1 112 ? 56.977 43.619 36.545 1.00 48.65 104 GLU A CA 1
ATOM 789 C C . GLU A 1 112 ? 55.641 44.204 36.073 1.00 47.80 104 GLU A C 1
ATOM 790 O O . GLU A 1 112 ? 55.337 45.354 36.394 1.00 50.35 104 GLU A O 1
ATOM 796 N N . SER A 1 113 ? 54.836 43.446 35.328 1.00 54.41 105 SER A N 1
ATOM 797 C CA . SER A 1 113 ? 53.479 43.863 35.000 1.00 47.24 105 SER A CA 1
ATOM 798 C C . SER A 1 113 ? 52.417 43.150 35.825 1.00 50.41 105 SER A C 1
ATOM 799 O O . SER A 1 113 ? 51.242 43.506 35.726 1.00 52.73 105 SER A O 1
ATOM 802 N N . PHE A 1 114 ? 52.783 42.143 36.615 1.00 45.64 106 PHE A N 1
ATOM 803 C CA . PHE A 1 114 ? 51.791 41.368 37.349 1.00 52.05 106 PHE A CA 1
ATOM 804 C C . PHE A 1 114 ? 52.303 41.095 38.754 1.00 52.08 106 PHE A C 1
ATOM 805 O O . PHE A 1 114 ? 53.389 40.524 38.928 1.00 39.19 106 PHE A O 1
ATOM 813 N N . HIS A 1 115 ? 51.512 41.511 39.751 1.00 39.65 107 HIS A N 1
ATOM 814 C CA . HIS A 1 115 ? 51.920 41.370 41.143 1.00 35.62 107 HIS A CA 1
ATOM 815 C C . HIS A 1 115 ? 52.071 39.906 41.541 1.00 44.97 107 HIS A C 1
ATOM 816 O O . HIS A 1 115 ? 52.888 39.592 42.415 1.00 41.02 107 HIS A O 1
ATOM 823 N N . TRP A 1 116 ? 51.313 39.002 40.899 1.00 36.52 108 TRP A N 1
ATOM 824 C CA . TRP A 1 116 ? 51.348 37.571 41.175 1.00 34.49 108 TRP A CA 1
ATOM 825 C C . TRP A 1 116 ? 52.483 36.859 40.457 1.00 40.18 108 TRP A C 1
ATOM 826 O O . TRP A 1 116 ? 52.653 35.652 40.659 1.00 32.27 108 TRP A O 1
ATOM 837 N N . TYR A 1 117 ? 53.249 37.559 39.620 1.00 39.34 109 TYR A N 1
ATOM 838 C CA . TYR A 1 117 ? 54.307 36.943 38.822 1.00 40.13 109 TYR A CA 1
ATOM 839 C C . TYR A 1 117 ? 55.643 37.274 39.483 1.00 38.33 109 TYR A C 1
ATOM 840 O O . TYR A 1 117 ? 56.081 38.430 39.469 1.00 39.13 109 TYR A O 1
ATOM 849 N N . PHE A 1 118 ? 56.276 36.265 40.081 1.00 36.46 110 PHE A N 1
ATOM 850 C CA . PHE A 1 118 ? 57.478 36.448 40.887 1.00 42.54 110 PHE A CA 1
ATOM 851 C C . PHE A 1 118 ? 58.690 35.834 40.196 1.00 34.90 110 PHE A C 1
ATOM 852 O O . PHE A 1 118 ? 58.708 34.630 39.913 1.00 34.79 110 PHE A O 1
ATOM 860 N N . LEU A 1 119 ? 59.722 36.649 39.990 1.00 33.53 111 LEU A N 1
ATOM 861 C CA . LEU A 1 119 ? 60.952 36.233 39.322 1.00 44.25 111 LEU A CA 1
ATOM 862 C C . LEU A 1 119 ? 62.143 36.429 40.260 1.00 37.55 111 LEU A C 1
ATOM 863 O O . LEU A 1 119 ? 62.371 37.535 40.754 1.00 37.58 111 LEU A O 1
ATOM 868 N N . ASP A 1 120 ? 62.892 35.356 40.513 1.00 37.20 112 ASP A N 1
ATOM 869 C CA . ASP A 1 120 ? 64.190 35.453 41.181 1.00 38.28 112 ASP A CA 1
ATOM 870 C C . ASP A 1 120 ? 65.174 34.586 40.408 1.00 42.87 112 ASP A C 1
ATOM 871 O O . ASP A 1 120 ? 65.089 33.355 40.449 1.00 29.91 112 ASP A O 1
ATOM 876 N N . THR A 1 121 ? 66.118 35.221 39.712 1.00 37.20 113 THR A N 1
ATOM 877 C CA . THR A 1 121 ? 67.033 34.489 38.842 1.00 35.05 113 THR A CA 1
ATOM 878 C C . THR A 1 121 ? 68.150 33.790 39.603 1.00 35.96 113 THR A C 1
ATOM 879 O O . THR A 1 121 ? 68.942 33.069 38.986 1.00 36.19 113 THR A O 1
ATOM 883 N N . ASN A 1 122 ? 68.244 33.992 40.912 1.00 42.64 114 ASN A N 1
ATOM 884 C CA . ASN A 1 122 ? 69.350 33.462 41.696 1.00 48.30 114 ASN A CA 1
ATOM 885 C C . ASN A 1 122 ? 69.058 32.109 42.341 1.00 40.86 114 ASN A C 1
ATOM 886 O O . ASN A 1 122 ? 69.941 31.560 43.009 1.00 41.40 114 ASN A O 1
ATOM 891 N N . ARG A 1 123 ? 67.856 31.566 42.169 1.00 30.90 115 ARG A N 1
ATOM 892 C CA . ARG A 1 123 ? 67.476 30.290 42.763 1.00 29.46 115 ARG A CA 1
ATOM 893 C C . ARG A 1 123 ? 66.788 29.440 41.711 1.00 36.27 115 ARG A C 1
ATOM 894 O O . ARG A 1 123 ? 66.202 29.958 40.758 1.00 33.88 115 ARG A O 1
ATOM 902 N N . CYS A 1 124 ? 66.852 28.129 41.895 1.00 27.15 116 CYS A N 1
ATOM 903 C CA . CYS A 1 124 ? 66.051 27.270 41.049 1.00 29.81 116 CYS A CA 1
ATOM 904 C C . CYS A 1 124 ? 64.590 27.398 41.459 1.00 36.50 116 CYS A C 1
ATOM 905 O O . CYS A 1 124 ? 64.263 27.854 42.564 1.00 34.30 116 CYS A O 1
ATOM 908 N N . ALA A 1 125 ? 63.702 26.991 40.549 1.00 22.42 117 ALA A N 1
ATOM 909 C CA . ALA A 1 125 ? 62.274 27.102 40.823 1.00 28.68 117 ALA A CA 1
ATOM 910 C C . ALA A 1 125 ? 61.873 26.258 42.024 1.00 35.54 117 ALA A C 1
ATOM 911 O O . ALA A 1 125 ? 61.040 26.684 42.831 1.00 27.93 117 ALA A O 1
ATOM 913 N N . THR A 1 126 ? 62.464 25.062 42.171 1.00 25.52 118 THR A N 1
ATOM 914 C CA . THR A 1 126 ? 62.107 24.208 43.300 1.00 26.05 118 THR A CA 1
ATOM 915 C C . THR A 1 126 ? 62.365 24.900 44.638 1.00 27.82 118 THR A C 1
ATOM 916 O O . THR A 1 126 ? 61.539 24.819 45.552 1.00 22.38 118 THR A O 1
ATOM 920 N N . LYS A 1 127 ? 63.489 25.611 44.765 1.00 26.49 119 LYS A N 1
ATOM 921 C CA . LYS A 1 127 ? 63.782 26.268 46.032 1.00 26.86 119 LYS A CA 1
ATOM 922 C C . LYS A 1 127 ? 62.836 27.438 46.271 1.00 30.98 119 LYS A C 1
ATOM 923 O O . LYS A 1 127 ? 62.366 27.640 47.396 1.00 30.51 119 LYS A O 1
ATOM 929 N N . ILE A 1 128 ? 62.530 28.207 45.221 1.00 23.61 120 ILE A N 1
ATOM 930 C CA . ILE A 1 128 ? 61.529 29.265 45.333 1.00 22.35 120 ILE A CA 1
ATOM 931 C C . ILE A 1 128 ? 60.188 28.692 45.798 1.00 29.73 120 ILE A C 1
ATOM 932 O O . ILE A 1 128 ? 59.566 29.213 46.728 1.00 24.09 120 ILE A O 1
ATOM 937 N N . VAL A 1 129 ? 59.719 27.613 45.154 1.00 24.47 121 VAL A N 1
ATOM 938 C CA . VAL A 1 129 ? 58.470 26.976 45.579 1.00 21.24 121 VAL A CA 1
ATOM 939 C C . VAL A 1 129 ? 58.547 26.584 47.047 1.00 25.95 121 VAL A C 1
ATOM 940 O O . VAL A 1 129 ? 57.629 26.856 47.830 1.00 30.81 121 VAL A O 1
ATOM 944 N N . TYR A 1 130 ? 59.637 25.918 47.438 1.00 30.17 122 TYR A N 1
ATOM 945 C CA . TYR A 1 130 ? 59.725 25.412 48.802 1.00 20.28 122 TYR A CA 1
ATOM 946 C C . TYR A 1 130 ? 59.620 26.548 49.812 1.00 21.92 122 TYR A C 1
ATOM 947 O O . TYR A 1 130 ? 58.855 26.472 50.784 1.00 24.20 122 TYR A O 1
ATOM 956 N N . GLU A 1 131 ? 60.365 27.624 49.588 1.00 25.83 123 GLU A N 1
ATOM 957 C CA . GLU A 1 131 ? 60.369 28.698 50.574 1.00 35.60 123 GLU A CA 1
ATOM 958 C C . GLU A 1 131 ? 59.035 29.431 50.589 1.00 34.35 123 GLU A C 1
ATOM 959 O O . GLU A 1 131 ? 58.547 29.816 51.658 1.00 28.82 123 GLU A O 1
ATOM 965 N N . PHE A 1 132 ? 58.389 29.568 49.431 1.00 29.57 124 PHE A N 1
ATOM 966 C CA . PHE A 1 132 ? 57.059 30.174 49.410 1.00 23.31 124 PHE A CA 1
ATOM 967 C C . PHE A 1 132 ? 56.037 29.307 50.145 1.00 21.71 124 PHE A C 1
ATOM 968 O O . PHE A 1 132 ? 55.246 29.812 50.947 1.00 26.72 124 PHE A O 1
ATOM 976 N N . LEU A 1 133 ? 56.014 28.000 49.866 1.00 26.97 125 LEU A N 1
ATOM 977 C CA . LEU A 1 133 ? 55.042 27.144 50.544 1.00 27.10 125 LEU A CA 1
ATOM 978 C C . LEU A 1 133 ? 55.339 27.056 52.038 1.00 25.15 125 LEU A C 1
ATOM 979 O O . LEU A 1 133 ? 54.420 27.126 52.864 1.00 26.57 125 LEU A O 1
ATOM 984 N N . LYS A 1 134 ? 56.615 26.906 52.407 1.00 24.29 126 LYS A N 1
ATOM 985 C CA . LYS A 1 134 ? 56.959 26.767 53.821 1.00 26.17 126 LYS A CA 1
ATOM 986 C C . LYS A 1 134 ? 56.555 28.005 54.613 1.00 24.83 126 LYS A C 1
ATOM 987 O O . LYS A 1 134 ? 56.108 27.896 55.762 1.00 30.19 126 LYS A O 1
ATOM 993 N N . LYS A 1 135 ? 56.697 29.194 54.014 1.00 25.85 127 LYS A N 1
ATOM 994 C CA . LYS A 1 135 ? 56.330 30.416 54.724 1.00 25.40 127 LYS A CA 1
ATOM 995 C C . LYS A 1 135 ? 54.836 30.480 55.018 1.00 30.88 127 LYS A C 1
ATOM 996 O O . LYS A 1 135 ? 54.433 31.092 56.018 1.00 25.77 127 LYS A O 1
ATOM 1002 N N . HIS A 1 136 ? 54.004 29.833 54.194 1.00 29.40 128 HIS A N 1
ATOM 1003 C CA . HIS A 1 136 ? 52.559 30.031 54.260 1.00 31.62 128 HIS A CA 1
ATOM 1004 C C . HIS A 1 136 ? 51.759 28.809 54.688 1.00 35.60 128 HIS A C 1
ATOM 1005 O O . HIS A 1 136 ? 50.649 28.983 55.193 1.00 33.81 128 HIS A O 1
ATOM 1012 N N . TYR A 1 137 ? 52.283 27.594 54.523 1.00 25.92 129 TYR A N 1
ATOM 1013 C CA . TYR A 1 137 ? 51.522 26.385 54.798 1.00 30.42 129 TYR A CA 1
ATOM 1014 C C . TYR A 1 137 ? 52.347 25.408 55.629 1.00 26.75 129 TYR A C 1
ATOM 1015 O O . TYR A 1 137 ? 53.566 25.303 55.466 1.00 23.05 129 TYR A O 1
ATOM 1024 N N . ALA A 1 138 ? 51.665 24.680 56.510 1.00 23.55 130 ALA A N 1
ATOM 1025 C CA . ALA A 1 138 ? 52.312 23.603 57.244 1.00 23.25 130 ALA A CA 1
ATOM 1026 C C . ALA A 1 138 ? 52.593 22.416 56.324 1.00 25.95 130 ALA A C 1
ATOM 1027 O O . ALA A 1 138 ? 51.734 22.001 55.547 1.00 34.61 130 ALA A O 1
ATOM 1029 N N . ILE A 1 139 ? 53.804 21.859 56.414 1.00 27.33 131 ILE A N 1
ATOM 1030 C CA . ILE A 1 139 ? 54.090 20.616 55.704 1.00 26.06 131 ILE A CA 1
ATOM 1031 C C . ILE A 1 139 ? 53.244 19.492 56.302 1.00 23.63 131 ILE A C 1
ATOM 1032 O O . ILE A 1 139 ? 53.040 19.424 57.520 1.00 27.34 131 ILE A O 1
ATOM 1037 N N . LEU A 1 140 ? 52.695 18.633 55.444 1.00 25.25 132 LEU A N 1
ATOM 1038 C CA . LEU A 1 140 ? 51.758 17.618 55.935 1.00 26.53 132 LEU A CA 1
ATOM 1039 C C . LEU A 1 140 ? 52.429 16.686 56.939 1.00 25.02 132 LEU A C 1
ATOM 1040 O O . LEU A 1 140 ? 51.860 16.390 57.995 1.00 28.57 132 LEU A O 1
ATOM 1045 N N . GLU A 1 141 ? 53.655 16.255 56.654 1.00 23.91 133 GLU A N 1
ATOM 1046 C CA . GLU A 1 141 ? 54.396 15.355 57.544 1.00 33.18 133 GLU A CA 1
ATOM 1047 C C . GLU A 1 141 ? 55.691 16.024 57.969 1.00 26.71 133 GLU A C 1
ATOM 1048 O O . GLU A 1 141 ? 56.684 16.002 57.214 1.00 26.44 133 GLU A O 1
ATOM 1054 N N . PRO A 1 142 ? 55.725 16.641 59.154 1.00 31.64 134 PRO A N 1
ATOM 1055 C CA . PRO A 1 142 ? 56.900 17.441 59.544 1.00 26.30 134 PRO A CA 1
ATOM 1056 C C . PRO A 1 142 ? 58.181 16.636 59.707 1.00 34.19 134 PRO A C 1
ATOM 1057 O O . PRO A 1 142 ? 59.264 17.235 59.708 1.00 40.51 134 PRO A O 1
ATOM 1061 N N . LYS A 1 143 ? 58.102 15.305 59.818 1.00 34.94 135 LYS A N 1
ATOM 1062 C CA . LYS A 1 143 ? 59.310 14.488 59.801 1.00 34.80 135 LYS A CA 1
ATOM 1063 C C . LYS A 1 143 ? 60.035 14.535 58.462 1.00 34.13 135 LYS A C 1
ATOM 1064 O O . LYS A 1 143 ? 61.238 14.274 58.426 1.00 34.92 135 LYS A O 1
ATOM 1066 N N . ASN A 1 144 ? 59.343 14.834 57.358 1.00 26.16 136 ASN A N 1
ATOM 1067 C CA . ASN A 1 144 ? 60.003 14.732 56.056 1.00 28.08 136 ASN A CA 1
ATOM 1068 C C . ASN A 1 144 ? 60.988 15.862 55.801 1.00 30.45 136 ASN A C 1
ATOM 1069 O O . ASN A 1 144 ? 61.807 15.745 54.883 1.00 30.24 136 ASN A O 1
ATOM 1074 N N . THR A 1 145 ? 60.935 16.933 56.601 1.00 27.53 137 THR A N 1
ATOM 1075 C CA . THR A 1 145 ? 61.779 18.094 56.349 1.00 29.22 137 THR A CA 1
ATOM 1076 C C . THR A 1 145 ? 63.260 17.729 56.338 1.00 22.48 137 THR A C 1
ATOM 1077 O O . THR A 1 145 ? 64.042 18.320 55.585 1.00 29.21 137 THR A O 1
ATOM 1081 N N . THR A 1 146 ? 63.662 16.737 57.130 1.00 27.89 138 THR A N 1
ATOM 1082 C CA . THR A 1 146 ? 65.086 16.443 57.227 1.00 21.21 138 THR A CA 1
ATOM 1083 C C . THR A 1 146 ? 65.649 15.861 55.932 1.00 24.35 138 THR A C 1
ATOM 1084 O O . THR A 1 146 ? 66.859 15.954 55.705 1.00 29.42 138 THR A O 1
ATOM 1088 N N . TRP A 1 147 ? 64.815 15.261 55.073 1.00 26.02 139 TRP A N 1
ATOM 1089 C CA . TRP A 1 147 ? 65.295 14.929 53.736 1.00 26.02 139 TRP A CA 1
ATOM 1090 C C . TRP A 1 147 ? 64.802 15.896 52.670 1.00 23.14 139 TRP A C 1
ATOM 1091 O O . TRP A 1 147 ? 65.481 16.065 51.648 1.00 26.07 139 TRP A O 1
ATOM 1102 N N . LEU A 1 148 ? 63.672 16.566 52.895 1.00 23.72 140 LEU A N 1
ATOM 1103 C CA . LEU A 1 148 ? 63.117 17.420 51.852 1.00 26.65 140 LEU A CA 1
ATOM 1104 C C . LEU A 1 148 ? 63.995 18.648 51.606 1.00 25.78 140 LEU A C 1
ATOM 1105 O O . LEU A 1 148 ? 64.260 19.006 50.447 1.00 20.35 140 LEU A O 1
ATOM 1110 N N . GLU A 1 149 ? 64.484 19.294 52.679 1.00 27.26 141 GLU A N 1
ATOM 1111 C CA . GLU A 1 149 ? 65.311 20.481 52.464 1.00 22.31 141 GLU A CA 1
ATOM 1112 C C . GLU A 1 149 ? 66.644 20.128 51.806 1.00 24.31 141 GLU A C 1
ATOM 1113 O O . GLU A 1 149 ? 67.079 20.856 50.906 1.00 30.16 141 GLU A O 1
ATOM 1119 N N . PRO A 1 150 ? 67.319 19.038 52.191 1.00 24.23 142 PRO A N 1
ATOM 1120 C CA . PRO A 1 150 ? 68.503 18.630 51.415 1.00 26.51 142 PRO A CA 1
ATOM 1121 C C . PRO A 1 150 ? 68.195 18.345 49.952 1.00 25.84 142 PRO A C 1
ATOM 1122 O O . PRO A 1 150 ? 68.978 18.715 49.065 1.00 26.68 142 PRO A O 1
ATOM 1126 N N . LEU A 1 151 ? 67.072 17.689 49.676 1.00 25.58 143 LEU A N 1
ATOM 1127 C CA . LEU A 1 151 ? 66.701 17.432 48.287 1.00 24.76 143 LEU A CA 1
ATOM 1128 C C . LEU A 1 151 ? 66.499 18.737 47.529 1.00 23.39 143 LEU A C 1
ATOM 1129 O O . LEU A 1 151 ? 66.950 18.878 46.385 1.00 26.58 143 LEU A O 1
ATOM 1134 N N . VAL A 1 152 ? 65.829 19.707 48.156 1.00 24.27 144 VAL A N 1
ATOM 1135 C CA . VAL A 1 152 ? 65.628 21.002 47.516 1.00 19.57 144 VAL A CA 1
ATOM 1136 C C . VAL A 1 152 ? 66.966 21.656 47.213 1.00 24.66 144 VAL A C 1
ATOM 1137 O O . VAL A 1 152 ? 67.205 22.129 46.095 1.00 24.92 144 VAL A O 1
ATOM 1141 N N . GLU A 1 153 ? 67.864 21.675 48.202 1.00 23.51 145 GLU A N 1
ATOM 1142 C CA . GLU A 1 153 ? 69.159 22.316 48.020 1.00 24.68 145 GLU A CA 1
ATOM 1143 C C . GLU A 1 153 ? 69.972 21.623 46.926 1.00 28.11 145 GLU A C 1
ATOM 1144 O O . GLU A 1 153 ? 70.670 22.283 46.141 1.00 26.51 145 GLU A O 1
ATOM 1150 N N . MET A 1 154 ? 69.880 20.292 46.853 1.00 28.87 146 MET A N 1
ATOM 1151 C CA . MET A 1 154 ? 70.560 19.540 45.800 1.00 23.87 146 MET A CA 1
ATOM 1152 C C . MET A 1 154 ? 70.091 19.988 44.422 1.00 27.57 146 MET A C 1
ATOM 1153 O O . MET A 1 154 ? 70.904 20.301 43.544 1.00 23.89 146 MET A O 1
ATOM 1158 N N . VAL A 1 155 ? 68.775 20.028 44.217 1.00 20.35 147 VAL A N 1
ATOM 1159 C CA . VAL A 1 155 ? 68.244 20.553 42.967 1.00 27.23 147 VAL A CA 1
ATOM 1160 C C . VAL A 1 155 ? 68.767 21.959 42.720 1.00 21.37 147 VAL A C 1
ATOM 1161 O O . VAL A 1 155 ? 69.149 22.303 41.593 1.00 21.86 147 VAL A O 1
ATOM 1165 N N . ASN A 1 156 ? 68.819 22.789 43.763 1.00 24.82 148 ASN A N 1
ATOM 1166 C CA . ASN A 1 156 ? 69.291 24.160 43.559 1.00 18.88 148 ASN A CA 1
ATOM 1167 C C . ASN A 1 156 ? 70.731 24.165 43.059 1.00 33.66 148 ASN A C 1
ATOM 1168 O O . ASN A 1 156 ? 71.059 24.859 42.088 1.00 29.35 148 ASN A O 1
ATOM 1173 N N . SER A 1 157 ? 71.599 23.353 43.681 1.00 27.82 149 SER A N 1
ATOM 1174 C CA . SER A 1 157 ? 73.016 23.390 43.334 1.00 33.22 149 SER A CA 1
ATOM 1175 C C . SER A 1 157 ? 73.250 23.011 41.875 1.00 36.52 149 SER A C 1
ATOM 1176 O O . SER A 1 157 ? 74.074 23.627 41.192 1.00 31.21 149 SER A O 1
ATOM 1179 N N . VAL A 1 158 ? 72.552 21.993 41.379 1.00 26.34 150 VAL A N 1
ATOM 1180 C CA . VAL A 1 158 ? 72.837 21.580 40.007 1.00 30.92 150 VAL A CA 1
ATOM 1181 C C . VAL A 1 158 ? 72.153 22.516 39.019 1.00 38.10 150 VAL A C 1
ATOM 1182 O O . VAL A 1 158 ? 72.689 22.783 37.933 1.00 34.71 150 VAL A O 1
ATOM 1186 N N . ASP A 1 159 ? 70.997 23.062 39.386 1.00 37.82 151 ASP A N 1
ATOM 1187 C CA . ASP A 1 159 ? 70.284 23.946 38.474 1.00 40.33 151 ASP A CA 1
ATOM 1188 C C . ASP A 1 159 ? 71.056 25.237 38.227 1.00 44.79 151 ASP A C 1
ATOM 1189 O O . ASP A 1 159 ? 71.078 25.742 37.099 1.00 42.49 151 ASP A O 1
ATOM 1194 N N . ILE A 1 160 ? 71.699 25.788 39.265 1.00 39.26 152 ILE A N 1
ATOM 1195 C CA . ILE A 1 160 ? 72.540 26.964 39.085 1.00 35.38 152 ILE A CA 1
ATOM 1196 C C . ILE A 1 160 ? 73.991 26.607 38.789 1.00 34.63 152 ILE A C 1
ATOM 1197 O O . ILE A 1 160 ? 74.826 27.512 38.671 1.00 40.49 152 ILE A O 1
ATOM 1202 N N . TRP A 1 161 ? 74.311 25.325 38.667 1.00 35.71 153 TRP A N 1
ATOM 1203 C CA . TRP A 1 161 ? 75.664 24.828 38.417 1.00 44.00 153 TRP A CA 1
ATOM 1204 C C . TRP A 1 161 ? 76.678 25.430 39.388 1.00 37.55 153 TRP A C 1
ATOM 1205 O O . TRP A 1 161 ? 77.703 25.986 38.996 1.00 40.12 153 TRP A O 1
ATOM 1216 N N . ASP A 1 162 ? 76.378 25.307 40.678 1.00 41.26 154 ASP A N 1
ATOM 1217 C CA . ASP A 1 162 ? 77.352 25.630 41.723 1.00 36.28 154 ASP A CA 1
ATOM 1218 C C . ASP A 1 162 ? 78.091 24.341 42.075 1.00 43.37 154 ASP A C 1
ATOM 1219 O O . ASP A 1 162 ? 77.618 23.550 42.896 1.00 35.23 154 ASP A O 1
ATOM 1224 N N . THR A 1 163 ? 79.269 24.132 41.465 1.00 33.46 155 THR A N 1
ATOM 1225 C CA . THR A 1 163 ? 80.004 22.877 41.664 1.00 41.11 155 THR A CA 1
ATOM 1226 C C . THR A 1 163 ? 80.358 22.636 43.125 1.00 43.38 155 THR A C 1
ATOM 1227 O O . THR A 1 163 ? 80.654 21.499 43.501 1.00 41.31 155 THR A O 1
ATOM 1231 N N . GLN A 1 164 ? 80.343 23.680 43.946 1.00 40.01 156 GLN A N 1
ATOM 1232 C CA . GLN A 1 164 ? 80.621 23.579 45.367 1.00 35.70 156 GLN A CA 1
ATOM 1233 C C . GLN A 1 164 ? 79.364 23.437 46.213 1.00 41.12 156 GLN A C 1
ATOM 1234 O O . GLN A 1 164 ? 79.475 23.233 47.423 1.00 43.25 156 GLN A O 1
ATOM 1240 N N . GLY A 1 165 ? 78.180 23.569 45.625 1.00 37.63 157 GLY A N 1
ATOM 1241 C CA . GLY A 1 165 ? 76.971 23.587 46.423 1.00 28.58 157 GLY A CA 1
ATOM 1242 C C . GLY A 1 165 ? 76.603 22.205 46.921 1.00 29.30 157 GLY A C 1
ATOM 1243 O O . GLY A 1 165 ? 77.021 21.198 46.372 1.00 32.41 157 GLY A O 1
ATOM 1244 N N . TYR A 1 166 ? 75.811 22.165 47.994 1.00 26.79 158 TYR A N 1
ATOM 1245 C CA . TYR A 1 166 ? 75.392 20.896 48.565 1.00 24.49 158 TYR A CA 1
ATOM 1246 C C . TYR A 1 166 ? 74.720 20.033 47.512 1.00 31.78 158 TYR A C 1
ATOM 1247 O O . TYR A 1 166 ? 73.885 20.512 46.743 1.00 35.59 158 TYR A O 1
ATOM 1256 N N . GLY A 1 167 ? 75.090 18.753 47.488 1.00 32.08 159 GLY A N 1
ATOM 1257 C CA . GLY A 1 167 ? 74.425 17.794 46.625 1.00 29.82 159 GLY A CA 1
ATOM 1258 C C . GLY A 1 167 ? 74.665 17.972 45.141 1.00 26.36 159 GLY A C 1
ATOM 1259 O O . GLY A 1 167 ? 73.907 17.436 44.345 1.00 29.20 159 GLY A O 1
ATOM 1260 N N . PHE A 1 168 ? 75.716 18.697 44.746 1.00 34.59 160 PHE A N 1
ATOM 1261 C CA . PHE A 1 168 ? 75.918 19.000 43.332 1.00 29.24 160 PHE A CA 1
ATOM 1262 C C . PHE A 1 168 ? 76.062 17.732 42.489 1.00 26.76 160 PHE A C 1
ATOM 1263 O O . PHE A 1 168 ? 75.329 17.541 41.513 1.00 30.89 160 PHE A O 1
ATOM 1271 N N . GLU A 1 169 ? 77.010 16.859 42.838 1.00 28.98 161 GLU A N 1
ATOM 1272 C CA . GLU A 1 169 ? 77.258 15.683 41.997 1.00 25.06 161 GLU A CA 1
ATOM 1273 C C . GLU A 1 169 ? 76.052 14.748 41.958 1.00 21.16 161 GLU A C 1
ATOM 1274 O O . GLU A 1 169 ? 75.691 14.238 40.891 1.00 27.71 161 GLU A O 1
ATOM 1280 N N . LEU A 1 170 ? 75.405 14.521 43.104 1.00 27.30 162 LEU A N 1
ATOM 1281 C CA . LEU A 1 170 ? 74.174 13.724 43.114 1.00 21.01 162 LEU A CA 1
ATOM 1282 C C . LEU A 1 170 ? 73.066 14.371 42.282 1.00 27.98 162 LEU A C 1
ATOM 1283 O O . LEU A 1 170 ? 72.292 13.671 41.621 1.00 22.09 162 LEU A O 1
ATOM 1288 N N . GLY A 1 171 ? 72.969 15.706 42.301 1.00 24.69 163 GLY A N 1
ATOM 1289 C CA . GLY A 1 171 ? 71.964 16.380 41.480 1.00 17.42 163 GLY A CA 1
ATOM 1290 C C . GLY A 1 171 ? 72.146 16.162 39.985 1.00 29.05 163 GLY A C 1
ATOM 1291 O O . GLY A 1 171 ? 71.166 16.091 39.235 1.00 20.65 163 GLY A O 1
ATOM 1292 N N . LYS A 1 172 ? 73.392 16.058 39.521 1.00 25.64 164 LYS A N 1
ATOM 1293 C CA . LYS A 1 172 ? 73.602 15.759 38.106 1.00 29.43 164 LYS A CA 1
ATOM 1294 C C . LYS A 1 172 ? 73.033 14.389 37.754 1.00 34.48 164 LYS A C 1
ATOM 1295 O O . LYS A 1 172 ? 72.407 14.214 36.698 1.00 23.58 164 LYS A O 1
ATOM 1301 N N . VAL A 1 173 ? 73.207 13.413 38.650 1.00 28.34 165 VAL A N 1
ATOM 1302 C CA . VAL A 1 173 ? 72.606 12.102 38.440 1.00 21.15 165 VAL A CA 1
ATOM 1303 C C . VAL A 1 173 ? 71.090 12.220 38.363 1.00 28.50 165 VAL A C 1
ATOM 1304 O O . VAL A 1 173 ? 70.444 11.588 37.513 1.00 20.53 165 VAL A O 1
ATOM 1308 N N . CYS A 1 174 ? 70.498 13.056 39.227 1.00 22.28 166 CYS A N 1
ATOM 1309 C CA . CYS A 1 174 ? 69.046 13.200 39.238 1.00 23.77 166 CYS A CA 1
ATOM 1310 C C . CYS A 1 174 ? 68.547 13.910 37.985 1.00 21.41 166 CYS A C 1
ATOM 1311 O O . CYS A 1 174 ? 67.489 13.566 37.454 1.00 21.90 166 CYS A O 1
ATOM 1314 N N . MET A 1 175 ? 69.292 14.900 37.498 1.00 26.33 167 MET A N 1
ATOM 1315 C CA . MET A 1 175 ? 68.899 15.597 36.281 1.00 29.50 167 MET A CA 1
ATOM 1316 C C . MET A 1 175 ? 68.828 14.629 35.101 1.00 27.11 167 MET A C 1
ATOM 1317 O O . MET A 1 175 ? 67.830 14.582 34.367 1.00 20.18 167 MET A O 1
ATOM 1322 N N . ARG A 1 176 ? 69.884 13.843 34.902 1.00 22.06 168 ARG A N 1
ATOM 1323 C CA . ARG A 1 176 ? 69.830 12.811 33.873 1.00 24.44 168 ARG A CA 1
ATOM 1324 C C . ARG A 1 176 ? 68.720 11.801 34.162 1.00 22.56 168 ARG A C 1
ATOM 1325 O O . ARG A 1 176 ? 68.067 11.310 33.238 1.00 21.79 168 ARG A O 1
ATOM 1333 N N . MET A 1 177 ? 68.497 11.464 35.440 1.00 24.90 169 MET A N 1
ATOM 1334 C CA . MET A 1 177 ? 67.424 10.522 35.756 1.00 28.40 169 MET A CA 1
ATOM 1335 C C . MET A 1 177 ? 66.085 11.010 35.213 1.00 34.57 169 MET A C 1
ATOM 1336 O O . MET A 1 177 ? 65.307 10.225 34.649 1.00 24.06 169 MET A O 1
ATOM 1341 N N . ILE A 1 178 ? 65.797 12.304 35.372 1.00 28.08 170 ILE A N 1
ATOM 1342 C CA . ILE A 1 178 ? 64.510 12.831 34.932 1.00 23.02 170 ILE A CA 1
ATOM 1343 C C . ILE A 1 178 ? 64.423 12.817 33.411 1.00 25.83 170 ILE A C 1
ATOM 1344 O O . ILE A 1 178 ? 63.372 12.503 32.838 1.00 22.58 170 ILE A O 1
ATOM 1349 N N . THR A 1 179 ? 65.524 13.153 32.735 1.00 27.35 171 THR A N 1
ATOM 1350 C CA . THR A 1 179 ? 65.527 13.194 31.274 1.00 27.72 171 THR A CA 1
ATOM 1351 C C . THR A 1 179 ? 65.288 11.811 30.680 1.00 30.78 171 THR A C 1
ATOM 1352 O O . THR A 1 179 ? 64.627 11.676 29.644 1.00 23.87 171 THR A O 1
ATOM 1356 N N . GLN A 1 180 ? 65.822 10.774 31.316 1.00 30.59 172 GLN A N 1
ATOM 1357 C CA . GLN A 1 180 ? 65.871 9.445 30.730 1.00 26.57 172 GLN A CA 1
ATOM 1358 C C . GLN A 1 180 ? 64.792 8.521 31.257 1.00 22.64 172 GLN A C 1
ATOM 1359 O O . GLN A 1 180 ? 64.724 7.367 30.823 1.00 28.54 172 GLN A O 1
ATOM 1365 N N . SER A 1 181 ? 63.949 8.980 32.181 1.00 22.42 173 SER A N 1
ATOM 1366 C CA . SER A 1 181 ? 62.861 8.138 32.682 1.00 22.73 173 SER A CA 1
ATOM 1367 C C . SER A 1 181 ? 61.623 8.319 31.799 1.00 23.10 173 SER A C 1
ATOM 1368 O O . SER A 1 181 ? 60.565 8.763 32.232 1.00 25.21 173 SER A O 1
ATOM 1371 N N . SER A 1 182 ? 61.783 7.951 30.526 1.00 23.76 174 SER A N 1
ATOM 1372 C CA A SER A 1 182 ? 60.737 8.137 29.527 0.42 25.54 174 SER A CA 1
ATOM 1373 C CA B SER A 1 182 ? 60.766 8.132 29.502 0.58 25.27 174 SER A CA 1
ATOM 1374 C C . SER A 1 182 ? 60.014 6.841 29.194 1.00 29.82 174 SER A C 1
ATOM 1375 O O . SER A 1 182 ? 59.357 6.754 28.149 1.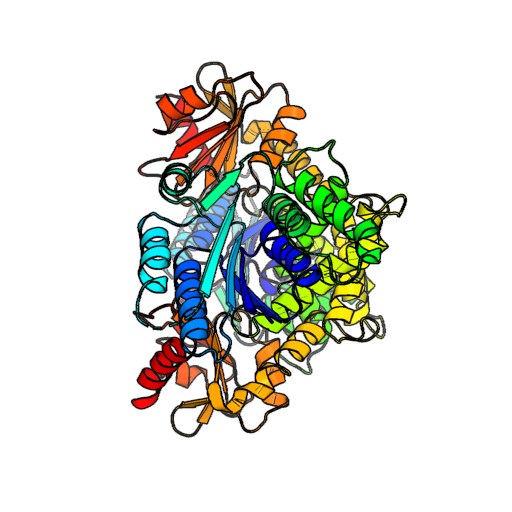00 20.54 174 SER A O 1
ATOM 1380 N N . GLU A 1 183 ? 60.100 5.841 30.081 1.00 24.75 175 GLU A N 1
ATOM 1381 C CA . GLU A 1 183 ? 59.450 4.554 29.852 1.00 26.30 175 GLU A CA 1
ATOM 1382 C C . GLU A 1 183 ? 57.926 4.637 29.834 1.00 27.59 175 GLU A C 1
ATOM 1383 O O . GLU A 1 183 ? 57.290 3.733 29.297 1.00 30.26 175 GLU A O 1
ATOM 1389 N N . LEU A 1 184 ? 57.320 5.658 30.453 1.00 29.07 176 LEU A N 1
ATOM 1390 C CA . LEU A 1 184 ? 55.877 5.893 30.359 1.00 22.95 176 LEU A CA 1
ATOM 1391 C C . LEU A 1 184 ? 55.648 7.165 29.544 1.00 30.51 176 LEU A C 1
ATOM 1392 O O . LEU A 1 184 ? 55.941 8.277 30.015 1.00 26.83 176 LEU A O 1
ATOM 1397 N N . ASN A 1 185 ? 55.105 6.999 28.336 1.00 28.49 177 ASN A N 1
ATOM 1398 C CA . ASN A 1 185 ? 54.801 8.134 27.468 1.00 28.30 177 ASN A CA 1
ATOM 1399 C C . ASN A 1 185 ? 54.006 9.199 28.215 1.00 33.18 177 ASN A C 1
ATOM 1400 O O . ASN A 1 185 ? 52.950 8.913 28.801 1.00 23.34 177 ASN A O 1
ATOM 1405 N N . ARG A 1 186 ? 54.518 10.436 28.172 1.00 26.51 178 ARG A N 1
ATOM 1406 C CA . ARG A 1 186 ? 53.938 11.509 28.974 1.00 26.98 178 ARG A CA 1
ATOM 1407 C C . ARG A 1 186 ? 52.567 11.915 28.454 1.00 28.41 178 ARG A C 1
ATOM 1408 O O . ARG A 1 186 ? 51.652 12.178 29.249 1.00 30.17 178 ARG A O 1
ATOM 1416 N N . PHE A 1 187 ? 52.397 11.961 27.128 1.00 27.82 179 PHE A N 1
ATOM 1417 C CA . PHE A 1 187 ? 51.111 12.369 26.572 1.00 27.90 179 PHE A CA 1
ATOM 1418 C C . PHE A 1 187 ? 50.020 11.371 26.932 1.00 36.09 179 PHE A C 1
ATOM 1419 O O . PHE A 1 187 ? 48.927 11.757 27.362 1.00 26.57 179 PHE A O 1
ATOM 1427 N N . MET A 1 188 ? 50.288 10.080 26.735 1.00 24.84 180 MET A N 1
ATOM 1428 C CA . MET A 1 188 ? 49.239 9.091 26.935 1.00 30.02 180 MET A CA 1
ATOM 1429 C C . MET A 1 188 ? 48.976 8.822 28.413 1.00 33.25 180 MET A C 1
ATOM 1430 O O . MET A 1 188 ? 47.839 8.513 28.778 1.00 33.25 180 MET A O 1
ATOM 1435 N N . PHE A 1 189 ? 49.995 8.942 29.270 1.00 28.64 181 PHE A N 1
ATOM 1436 C CA . PHE A 1 189 ? 49.912 8.525 30.674 1.00 34.68 181 PHE A CA 1
ATOM 1437 C C . PHE A 1 189 ? 50.410 9.644 31.588 1.00 26.78 181 PHE A C 1
ATOM 1438 O O . PHE A 1 189 ? 51.355 9.477 32.353 1.00 26.24 181 PHE A O 1
ATOM 1446 N N . ASP A 1 190 ? 49.727 10.789 31.535 1.00 24.91 182 ASP A N 1
ATOM 1447 C CA . ASP A 1 190 ? 50.239 11.991 32.184 1.00 27.06 182 ASP A CA 1
ATOM 1448 C C . ASP A 1 190 ? 50.463 11.773 33.679 1.00 29.65 182 ASP A C 1
ATOM 1449 O O . ASP A 1 190 ? 51.549 12.049 34.204 1.00 25.73 182 ASP A O 1
ATOM 1454 N N . ASP A 1 191 ? 49.461 11.241 34.376 1.00 33.30 183 ASP A N 1
ATOM 1455 C CA . ASP A 1 191 ? 49.595 11.077 35.820 1.00 29.10 183 ASP A CA 1
ATOM 1456 C C . ASP A 1 191 ? 50.562 9.958 36.174 1.00 25.64 183 ASP A C 1
ATOM 1457 O O . ASP A 1 191 ? 51.319 10.075 37.143 1.00 28.48 183 ASP A O 1
ATOM 1462 N N . GLU A 1 192 ? 50.528 8.851 35.429 1.00 26.01 184 GLU A N 1
ATOM 1463 C CA . GLU A 1 192 ? 51.411 7.738 35.766 1.00 24.49 184 GLU A CA 1
ATOM 1464 C C . GLU A 1 192 ? 52.852 8.083 35.442 1.00 33.62 184 GLU A C 1
ATOM 1465 O O . GLU A 1 192 ? 53.774 7.614 36.121 1.00 27.91 184 GLU A O 1
ATOM 1471 N N . ASN A 1 193 ? 53.058 8.925 34.426 1.00 25.83 185 ASN A N 1
ATOM 1472 C CA . ASN A 1 193 ? 54.396 9.419 34.136 1.00 16.42 185 ASN A CA 1
ATOM 1473 C C . ASN A 1 193 ? 54.910 10.278 35.285 1.00 24.33 185 ASN A C 1
ATOM 1474 O O . ASN A 1 193 ? 56.056 10.126 35.719 1.00 20.93 185 ASN A O 1
ATOM 1479 N N . ARG A 1 194 ? 54.058 11.157 35.818 1.00 30.69 186 ARG A N 1
ATOM 1480 C CA . ARG A 1 194 ? 54.484 12.035 36.902 1.00 28.58 186 ARG A CA 1
ATOM 1481 C C . ARG A 1 194 ? 54.737 11.248 38.179 1.00 24.64 186 ARG A C 1
ATOM 1482 O O . ARG A 1 194 ? 55.745 11.471 38.857 1.00 31.05 186 ARG A O 1
ATOM 1490 N N . ASP A 1 195 ? 53.846 10.306 38.506 1.00 22.31 187 ASP A N 1
ATOM 1491 C CA . ASP A 1 195 ? 54.019 9.494 39.707 1.00 19.90 187 ASP A CA 1
ATOM 1492 C C . ASP A 1 195 ? 55.327 8.719 39.666 1.00 24.04 187 ASP A C 1
ATOM 1493 O O . ASP A 1 195 ? 56.039 8.615 40.675 1.00 23.93 187 ASP A O 1
ATOM 1498 N N . TYR A 1 196 ? 55.643 8.149 38.506 1.00 24.14 188 TYR A N 1
ATOM 1499 C CA . TYR A 1 196 ? 56.877 7.393 38.320 1.00 26.21 188 TYR A CA 1
ATOM 1500 C C . TYR A 1 196 ? 58.113 8.259 38.580 1.00 22.00 188 TYR A C 1
ATOM 1501 O O . TYR A 1 196 ? 58.982 7.894 39.380 1.00 26.60 188 TYR A O 1
ATOM 1510 N N . LYS A 1 197 ? 58.222 9.395 37.884 1.00 23.12 189 LYS A N 1
ATOM 1511 C CA . LYS A 1 197 ? 59.365 10.279 38.087 1.00 21.30 189 LYS A CA 1
ATOM 1512 C C . LYS A 1 197 ? 59.430 10.741 39.530 1.00 28.08 189 LYS A C 1
ATOM 1513 O O . LYS A 1 197 ? 60.507 10.743 40.133 1.00 24.48 189 LYS A O 1
ATOM 1519 N N . LEU A 1 198 ? 58.280 11.098 40.117 1.00 21.27 190 LEU A N 1
ATOM 1520 C CA . LEU A 1 198 ? 58.300 11.609 41.484 1.00 18.67 190 LEU A CA 1
ATOM 1521 C C . LEU A 1 198 ? 58.673 10.518 42.472 1.00 25.27 190 LEU A C 1
ATOM 1522 O O . LEU A 1 198 ? 59.351 10.788 43.473 1.00 22.75 190 LEU A O 1
ATOM 1527 N N . LYS A 1 199 ? 58.231 9.283 42.221 1.00 25.10 191 LYS A N 1
ATOM 1528 C CA . LYS A 1 199 ? 58.682 8.172 43.053 1.00 24.21 191 LYS A CA 1
ATOM 1529 C C . LYS A 1 199 ? 60.198 8.037 42.981 1.00 25.60 191 LYS A C 1
ATOM 1530 O O . LYS A 1 199 ? 60.873 7.936 44.009 1.00 28.57 191 LYS A O 1
ATOM 1532 N N . LEU A 1 200 ? 60.751 8.039 41.765 1.00 21.60 192 LEU A N 1
ATOM 1533 C CA . LEU A 1 200 ? 62.200 7.899 41.604 1.00 23.15 192 LEU A CA 1
ATOM 1534 C C . LEU A 1 200 ? 62.953 9.024 42.305 1.00 25.86 192 LEU A C 1
ATOM 1535 O O . LEU A 1 200 ? 63.999 8.793 42.926 1.00 23.71 192 LEU A O 1
ATOM 1540 N N . LEU A 1 201 ? 62.465 10.257 42.179 1.00 31.34 193 LEU A N 1
ATOM 1541 C CA . LEU A 1 201 ? 63.172 11.383 42.783 1.00 23.02 193 LEU A CA 1
ATOM 1542 C C . LEU A 1 201 ? 63.106 11.302 44.298 1.00 16.49 193 LEU A C 1
ATOM 1543 O O . LEU A 1 201 ? 64.125 11.459 44.979 1.00 20.89 193 LEU A O 1
ATOM 1548 N N . GLU A 1 202 ? 61.919 11.013 44.847 1.00 19.35 194 GLU A N 1
ATOM 1549 C CA . GLU A 1 202 ? 61.803 10.876 46.302 1.00 25.83 194 GLU A CA 1
ATOM 1550 C C . GLU A 1 202 ? 62.734 9.798 46.861 1.00 28.12 194 GLU A C 1
ATOM 1551 O O . GLU A 1 202 ? 63.230 9.938 47.986 1.00 26.96 194 GLU A O 1
ATOM 1557 N N . GLU A 1 203 ? 63.000 8.723 46.103 1.00 30.15 195 GLU A N 1
ATOM 1558 C CA . GLU A 1 203 ? 63.886 7.673 46.626 1.00 28.40 195 GLU A CA 1
ATOM 1559 C C . GLU A 1 203 ? 65.296 8.186 46.889 1.00 26.05 195 GLU A C 1
ATOM 1560 O O . GLU A 1 203 ? 66.038 7.575 47.666 1.00 19.44 195 GLU A O 1
ATOM 1566 N N . VAL A 1 204 ? 65.689 9.302 46.278 1.00 22.22 196 VAL A N 1
ATOM 1567 C CA . VAL A 1 204 ? 66.993 9.888 46.583 1.00 18.71 196 VAL A CA 1
ATOM 1568 C C . VAL A 1 204 ? 67.147 10.176 48.073 1.00 18.81 196 VAL A C 1
ATOM 1569 O O . VAL A 1 204 ? 68.275 10.255 48.575 1.00 27.44 196 VAL A O 1
ATOM 1573 N N . LYS A 1 205 ? 66.035 10.326 48.807 1.00 21.43 197 LYS A N 1
ATOM 1574 C CA . LYS A 1 205 ? 66.126 10.559 50.246 1.00 18.16 197 LYS A CA 1
ATOM 1575 C C . LYS A 1 205 ? 66.840 9.416 50.965 1.00 32.48 197 LYS A C 1
ATOM 1576 O O . LYS A 1 205 ? 67.396 9.624 52.048 1.00 28.12 197 LYS A O 1
ATOM 1582 N N . ASN A 1 206 ? 66.852 8.219 50.389 1.00 27.87 198 ASN A N 1
ATOM 1583 C CA . ASN A 1 206 ? 67.568 7.111 50.997 1.00 26.24 198 ASN A CA 1
ATOM 1584 C C . ASN A 1 206 ? 69.038 7.076 50.611 1.00 30.80 198 ASN A C 1
ATOM 1585 O O . ASN A 1 206 ? 69.748 6.170 51.042 1.00 33.62 198 ASN A O 1
ATOM 1590 N N . TYR A 1 207 ? 69.510 8.055 49.848 1.00 27.91 199 TYR A N 1
ATOM 1591 C CA . TYR A 1 207 ? 70.898 8.140 49.411 1.00 25.30 199 TYR A CA 1
ATOM 1592 C C . TYR A 1 207 ? 71.610 9.390 49.909 1.00 22.26 199 TYR A C 1
ATOM 1593 O O . TYR A 1 207 ? 72.830 9.363 50.054 1.00 25.05 199 TYR A O 1
ATOM 1602 N N . LEU A 1 208 ? 70.871 10.481 50.163 1.00 23.78 200 LEU A N 1
ATOM 1603 C CA . LEU A 1 208 ? 71.466 11.767 50.544 1.00 25.00 200 LEU A CA 1
ATOM 1604 C C . LEU A 1 208 ? 72.501 11.631 51.645 1.00 28.78 200 LEU A C 1
ATOM 1605 O O . LEU A 1 208 ? 73.514 12.340 51.650 1.00 47.04 200 LEU A O 1
ATOM 1610 N N . PHE A 1 209 ? 72.261 10.745 52.602 1.00 41.82 201 PHE A N 1
ATOM 1611 C CA . PHE A 1 209 ? 73.124 10.647 53.765 1.00 41.24 201 PHE A CA 1
ATOM 1612 C C . PHE A 1 209 ? 74.093 9.482 53.664 1.00 40.29 201 PHE A C 1
ATOM 1613 O O . PHE A 1 209 ? 74.652 9.062 54.678 1.00 43.17 201 PHE A O 1
ATOM 1621 N N . LEU A 1 210 ? 74.302 8.953 52.462 1.00 33.89 202 LEU A N 1
ATOM 1622 C CA . LEU A 1 210 ? 75.344 7.963 52.246 1.00 45.75 202 LEU A CA 1
ATOM 1623 C C . LEU A 1 210 ? 76.661 8.665 51.941 1.00 39.67 202 LEU A C 1
ATOM 1624 O O . LEU A 1 210 ? 76.681 9.794 51.440 1.00 41.58 202 LEU A O 1
ATOM 1629 N N . GLU A 1 211 ? 77.768 7.986 52.260 1.00 44.15 203 GLU A N 1
ATOM 1630 C CA . GLU A 1 211 ? 79.091 8.585 52.089 1.00 53.30 203 GLU A CA 1
ATOM 1631 C C . GLU A 1 211 ? 79.423 8.821 50.615 1.00 54.31 203 GLU A C 1
ATOM 1632 O O . GLU A 1 211 ? 80.127 9.782 50.278 1.00 57.00 203 GLU A O 1
ATOM 1634 N N . ASN A 1 212 ? 78.943 7.945 49.729 1.00 36.86 204 ASN A N 1
ATOM 1635 C CA . ASN A 1 212 ? 79.169 8.069 48.293 1.00 41.72 204 ASN A CA 1
ATOM 1636 C C . ASN A 1 212 ? 77.832 8.166 47.559 1.00 32.67 204 ASN A C 1
ATOM 1637 O O . ASN A 1 212 ? 77.585 7.436 46.593 1.00 35.65 204 ASN A O 1
ATOM 1642 N N . ALA A 1 213 ? 76.959 9.057 48.025 1.00 25.51 205 ALA A N 1
ATOM 1643 C CA . ALA A 1 213 ? 75.611 9.198 47.472 1.00 24.24 205 ALA A CA 1
ATOM 1644 C C . ALA A 1 213 ? 75.546 9.292 45.946 1.00 27.16 205 ALA A C 1
ATOM 1645 O O . ALA A 1 213 ? 74.741 8.564 45.346 1.00 29.59 205 ALA A O 1
ATOM 1647 N N . PRO A 1 214 ? 76.315 10.151 45.266 1.00 26.11 206 PRO A N 1
ATOM 1648 C CA . PRO A 1 214 ? 76.173 10.226 43.792 1.00 28.19 206 PRO A CA 1
ATOM 1649 C C . PRO A 1 214 ? 76.384 8.889 43.089 1.00 27.22 206 PRO A C 1
ATOM 1650 O O . PRO A 1 214 ? 75.557 8.475 42.268 1.00 33.70 206 PRO A O 1
ATOM 1654 N N . VAL A 1 215 ? 77.478 8.199 43.392 1.00 24.80 207 VAL A N 1
ATOM 1655 C CA . VAL A 1 215 ? 77.755 6.932 42.729 1.00 21.37 207 VAL A CA 1
ATOM 1656 C C . VAL A 1 215 ? 76.781 5.859 43.188 1.00 28.19 207 VAL A C 1
ATOM 1657 O O . VAL A 1 215 ? 76.345 5.022 42.392 1.00 28.60 207 VAL A O 1
ATOM 1661 N N . ALA A 1 216 ? 76.446 5.848 44.479 1.00 27.74 208 ALA A N 1
ATOM 1662 C CA . ALA A 1 216 ? 75.543 4.827 44.994 1.00 37.42 208 ALA A CA 1
ATOM 1663 C C . ALA A 1 216 ? 74.185 4.931 44.328 1.00 26.62 208 ALA A C 1
ATOM 1664 O O . ALA A 1 216 ? 73.607 3.927 43.902 1.00 31.75 208 ALA A O 1
ATOM 1666 N N . TYR A 1 217 ? 73.649 6.146 44.239 1.00 22.30 209 TYR A N 1
ATOM 1667 C CA . TYR A 1 217 ? 72.374 6.314 43.570 1.00 18.88 209 TYR A CA 1
ATOM 1668 C C . TYR A 1 217 ? 72.512 6.017 42.083 1.00 25.38 209 TYR A C 1
ATOM 1669 O O . TYR A 1 217 ? 71.656 5.347 41.498 1.00 20.59 209 TYR A O 1
ATOM 1678 N N . ASP A 1 218 ? 73.608 6.464 41.465 1.00 24.71 210 ASP A N 1
ATOM 1679 C CA . ASP A 1 218 ? 73.788 6.252 40.030 1.00 19.26 210 ASP A CA 1
ATOM 1680 C C . ASP A 1 218 ? 73.718 4.765 39.666 1.00 27.56 210 ASP A C 1
ATOM 1681 O O . ASP A 1 218 ? 73.076 4.389 38.676 1.00 24.59 210 ASP A O 1
ATOM 1686 N N . ASN A 1 219 ? 74.352 3.905 40.466 1.00 24.88 211 ASN A N 1
ATOM 1687 C CA . ASN A 1 219 ? 74.446 2.487 40.149 1.00 21.30 211 ASN A CA 1
ATOM 1688 C C . ASN A 1 219 ? 73.211 1.694 40.567 1.00 25.76 211 ASN A C 1
ATOM 1689 O O . ASN A 1 219 ? 73.074 0.538 40.150 1.00 36.95 211 ASN A O 1
ATOM 1694 N N . ASP A 1 220 ? 72.321 2.280 41.376 1.00 23.34 212 ASP A N 1
ATOM 1695 C CA . ASP A 1 220 ? 71.104 1.614 41.835 1.00 27.99 212 ASP A CA 1
ATOM 1696 C C . ASP A 1 220 ? 69.891 1.961 41.000 1.00 29.49 212 ASP A C 1
ATOM 1697 O O . ASP A 1 220 ? 68.870 1.270 41.100 1.00 23.24 212 ASP A O 1
ATOM 1702 N N . LEU A 1 221 ? 69.976 3.023 40.199 1.00 21.47 213 LEU A N 1
ATOM 1703 C CA . LEU A 1 221 ? 68.781 3.609 39.596 1.00 21.25 213 LEU A CA 1
ATOM 1704 C C . LEU A 1 221 ? 68.076 2.650 38.641 1.00 21.62 213 LEU A C 1
ATOM 1705 O O . LEU A 1 221 ? 66.842 2.574 38.640 1.00 22.65 213 LEU A O 1
ATOM 1710 N N . PHE A 1 222 ? 68.837 1.931 37.802 1.00 29.06 214 PHE A N 1
ATOM 1711 C CA . PHE A 1 222 ? 68.230 1.096 36.764 1.00 23.19 214 PHE A CA 1
ATOM 1712 C C . PHE A 1 222 ? 67.305 0.052 37.379 1.00 30.15 214 PHE A C 1
ATOM 1713 O O . PHE A 1 222 ? 66.147 -0.095 36.963 1.00 20.48 214 PHE A O 1
ATOM 1721 N N . ARG A 1 223 ? 67.793 -0.653 38.404 1.00 23.90 215 ARG A N 1
ATOM 1722 C CA . ARG A 1 223 ? 66.973 -1.650 39.084 1.00 27.65 215 ARG A CA 1
ATOM 1723 C C . ARG A 1 223 ? 65.770 -0.988 39.744 1.00 27.18 215 ARG A C 1
ATOM 1724 O O . ARG A 1 223 ? 64.653 -1.516 39.691 1.00 19.20 215 ARG A O 1
ATOM 1732 N N . LEU A 1 224 ? 65.972 0.197 40.332 1.00 22.82 216 LEU A N 1
ATOM 1733 C CA . LEU A 1 224 ? 64.858 0.932 40.930 1.00 20.57 216 LEU A CA 1
ATOM 1734 C C . LEU A 1 224 ? 63.790 1.272 39.899 1.00 17.18 216 LEU A C 1
ATOM 1735 O O . LEU A 1 224 ? 62.593 1.181 40.188 1.00 19.51 216 LEU A O 1
ATOM 1740 N N . LYS A 1 225 ? 64.203 1.688 38.699 1.00 18.84 217 LYS A N 1
ATOM 1741 C CA . LYS A 1 225 ? 63.234 2.017 37.658 1.00 23.53 217 LYS A CA 1
ATOM 1742 C C . LYS A 1 225 ? 62.404 0.801 37.276 1.00 23.12 217 LYS A C 1
ATOM 1743 O O . LYS A 1 225 ? 61.185 0.908 37.086 1.00 24.28 217 LYS A O 1
ATOM 1749 N N . LYS A 1 226 ? 63.058 -0.352 37.111 1.00 25.43 218 LYS A N 1
ATOM 1750 C CA . LYS A 1 226 ? 62.337 -1.576 36.777 1.00 29.86 218 LYS A CA 1
ATOM 1751 C C . LYS A 1 226 ? 61.287 -1.891 37.833 1.00 27.18 218 LYS A C 1
ATOM 1752 O O . LYS A 1 226 ? 60.180 -2.335 37.506 1.00 24.74 218 LYS A O 1
ATOM 1758 N N . ILE A 1 227 ? 61.616 -1.655 39.105 1.00 24.29 219 ILE A N 1
ATOM 1759 C CA . ILE A 1 227 ? 60.672 -1.945 40.175 1.00 27.76 219 ILE A CA 1
ATOM 1760 C C . ILE A 1 227 ? 59.563 -0.906 40.204 1.00 23.66 219 ILE A C 1
ATOM 1761 O O . ILE A 1 227 ? 58.386 -1.244 40.381 1.00 21.53 219 ILE A O 1
ATOM 1766 N N . ALA A 1 228 ? 59.909 0.369 40.022 1.00 19.78 220 ALA A N 1
ATOM 1767 C CA . ALA A 1 228 ? 58.867 1.397 40.047 1.00 21.09 220 ALA A CA 1
ATOM 1768 C C . ALA A 1 228 ? 57.878 1.201 38.905 1.00 29.20 220 ALA A C 1
ATOM 1769 O O . ALA A 1 228 ? 56.713 1.598 39.015 1.00 30.72 220 ALA A O 1
ATOM 1771 N N . LEU A 1 229 ? 58.313 0.570 37.813 1.00 24.04 221 LEU A N 1
ATOM 1772 C CA . LEU A 1 229 ? 57.406 0.332 36.696 1.00 25.15 221 LEU A CA 1
ATOM 1773 C C . LEU A 1 229 ? 56.527 -0.896 36.899 1.00 24.72 221 LEU A C 1
ATOM 1774 O O . LEU A 1 229 ? 55.753 -1.231 35.998 1.00 35.54 221 LEU A O 1
ATOM 1779 N N . GLY A 1 230 ? 56.639 -1.576 38.039 1.00 27.59 222 GLY A N 1
ATOM 1780 C CA . GLY A 1 230 ? 55.859 -2.783 38.306 1.00 22.79 222 GLY A CA 1
ATOM 1781 C C . GLY A 1 230 ? 56.476 -4.074 37.806 1.00 24.82 222 GLY A C 1
ATOM 1782 O O . GLY A 1 230 ? 55.815 -5.118 37.854 1.00 32.44 222 GLY A O 1
ATOM 1783 N N . GLY A 1 231 ? 57.730 -4.048 37.352 1.00 27.56 223 GLY A N 1
ATOM 1784 C CA . GLY A 1 231 ? 58.364 -5.246 36.842 1.00 32.09 223 GLY A CA 1
ATOM 1785 C C . GLY A 1 231 ? 59.182 -5.966 37.894 1.00 31.91 223 GLY A C 1
ATOM 1786 O O . GLY A 1 231 ? 59.390 -5.468 38.999 1.00 28.66 223 GLY A O 1
ATOM 1787 N N . ASP A 1 232 ? 59.639 -7.168 37.536 1.00 26.64 224 ASP A N 1
ATOM 1788 C CA . ASP A 1 232 ? 60.555 -7.937 38.382 1.00 26.03 224 ASP A CA 1
ATOM 1789 C C . ASP A 1 232 ? 61.929 -7.923 37.722 1.00 25.49 224 ASP A C 1
ATOM 1790 O O . ASP A 1 232 ? 62.158 -8.655 36.745 1.00 23.25 224 ASP A O 1
ATOM 1795 N N . PRO A 1 233 ? 62.878 -7.123 38.226 1.00 28.48 225 PRO A N 1
ATOM 1796 C CA . PRO A 1 233 ? 64.163 -6.958 37.529 1.00 27.55 225 PRO A CA 1
ATOM 1797 C C . PRO A 1 233 ? 64.987 -8.223 37.462 1.00 23.64 225 PRO A C 1
ATOM 1798 O O . PRO A 1 233 ? 65.949 -8.272 36.689 1.00 25.33 225 PRO A O 1
ATOM 1802 N N . ASP A 1 234 ? 64.641 -9.247 38.227 1.00 23.09 226 ASP A N 1
ATOM 1803 C CA . ASP A 1 234 ? 65.397 -10.486 38.191 1.00 21.40 226 ASP A CA 1
ATOM 1804 C C . ASP A 1 234 ? 64.894 -11.462 37.139 1.00 28.56 226 ASP A C 1
ATOM 1805 O O . ASP A 1 234 ? 65.564 -12.461 36.886 1.00 25.91 226 ASP A O 1
ATOM 1810 N N . THR A 1 235 ? 63.730 -11.221 36.532 1.00 32.36 227 THR A N 1
ATOM 1811 C CA . THR A 1 235 ? 63.268 -12.091 35.455 1.00 35.11 227 THR A CA 1
ATOM 1812 C C . THR A 1 235 ? 62.811 -11.358 34.202 1.00 29.32 227 THR A C 1
ATOM 1813 O O . THR A 1 235 ? 62.402 -12.024 33.251 1.00 32.09 227 THR A O 1
ATOM 1817 N N . GLU A 1 236 ? 62.858 -10.023 34.159 1.00 24.44 228 GLU A N 1
ATOM 1818 C CA . GLU A 1 236 ? 62.309 -9.287 33.025 1.00 28.62 228 GLU A CA 1
ATOM 1819 C C . GLU A 1 236 ? 63.278 -8.219 32.525 1.00 31.15 228 GLU A C 1
ATOM 1820 O O . GLU A 1 236 ? 63.975 -7.577 33.318 1.00 22.41 228 GLU A O 1
ATOM 1826 N N . THR A 1 237 ? 63.305 -8.021 31.207 1.00 29.58 229 THR A N 1
ATOM 1827 C CA . THR A 1 237 ? 64.079 -6.931 30.624 1.00 26.56 229 THR A CA 1
ATOM 1828 C C . THR A 1 237 ? 63.320 -5.615 30.724 1.00 28.15 229 THR A C 1
ATOM 1829 O O . THR A 1 237 ? 62.098 -5.579 30.886 1.00 24.77 229 THR A O 1
ATOM 1833 N N . MET A 1 238 ? 64.067 -4.518 30.599 1.00 23.70 230 MET A N 1
ATOM 1834 C CA . MET A 1 238 ? 63.446 -3.202 30.699 1.00 18.11 230 MET A CA 1
ATOM 1835 C C . MET A 1 238 ? 62.455 -2.983 29.566 1.00 26.78 230 MET A C 1
ATOM 1836 O O . MET A 1 238 ? 61.360 -2.448 29.782 1.00 24.68 230 MET A O 1
ATOM 1841 N N . ASP A 1 239 ? 62.802 -3.435 28.352 1.00 30.86 231 ASP A N 1
ATOM 1842 C CA . ASP A 1 239 ? 61.909 -3.225 27.216 1.00 38.06 231 ASP A CA 1
ATOM 1843 C C . ASP A 1 239 ? 60.602 -4.002 27.380 1.00 31.16 231 ASP A C 1
ATOM 1844 O O . ASP A 1 239 ? 59.543 -3.502 26.989 1.00 30.86 231 ASP A O 1
ATOM 1849 N N . ASN A 1 240 ? 60.617 -5.176 28.018 1.00 25.80 232 ASN A N 1
ATOM 1850 C CA . ASN A 1 240 ? 59.324 -5.810 28.281 1.00 21.60 232 ASN A CA 1
ATOM 1851 C C . ASN A 1 240 ? 58.614 -5.209 29.486 1.00 21.72 232 ASN A C 1
ATOM 1852 O O . ASN A 1 240 ? 57.379 -5.176 29.517 1.00 32.04 232 ASN A O 1
ATOM 1857 N N . ILE A 1 241 ? 59.358 -4.737 30.487 1.00 21.52 233 ILE A N 1
ATOM 1858 C CA . ILE A 1 241 ? 58.714 -4.101 31.632 1.00 22.88 233 ILE A CA 1
ATOM 1859 C C . ILE A 1 241 ? 58.017 -2.817 31.204 1.00 28.83 233 ILE A C 1
ATOM 1860 O O . ILE A 1 241 ? 56.875 -2.556 31.604 1.00 28.76 233 ILE A O 1
ATOM 1865 N N . SER A 1 242 ? 58.679 -2.012 30.364 1.00 24.53 234 SER A N 1
ATOM 1866 C CA . SER A 1 242 ? 58.084 -0.757 29.910 1.00 30.45 234 SER A CA 1
ATOM 1867 C C . SER A 1 242 ? 56.858 -1.012 29.041 1.00 34.25 234 SER A C 1
ATOM 1868 O O . SER A 1 242 ? 55.810 -0.385 29.233 1.00 28.77 234 SER A O 1
ATOM 1871 N N . SER A 1 243 ? 56.978 -1.914 28.054 1.00 20.50 235 SER A N 1
ATOM 1872 C CA . SER A 1 243 ? 55.841 -2.153 27.162 1.00 22.27 235 SER A CA 1
ATOM 1873 C C . SER A 1 243 ? 54.681 -2.781 27.920 1.00 30.06 235 SER A C 1
ATOM 1874 O O . SER A 1 243 ? 53.525 -2.433 27.676 1.00 34.37 235 SER A O 1
ATOM 1877 N N . ASN A 1 244 ? 54.970 -3.640 28.899 1.00 33.64 236 ASN A N 1
ATOM 1878 C CA . ASN A 1 244 ? 53.900 -4.215 29.707 1.00 35.18 236 ASN A CA 1
ATOM 1879 C C . ASN A 1 244 ? 53.204 -3.164 30.558 1.00 29.75 236 ASN A C 1
ATOM 1880 O O . ASN A 1 244 ? 51.971 -3.142 30.638 1.00 28.73 236 ASN A O 1
ATOM 1885 N N . ALA A 1 245 ? 53.976 -2.300 31.223 1.00 21.05 237 ALA A N 1
ATOM 1886 C CA . ALA A 1 245 ? 53.365 -1.231 32.001 1.00 26.62 237 ALA A CA 1
ATOM 1887 C C . ALA A 1 245 ? 52.483 -0.346 31.117 1.00 35.38 237 ALA A C 1
ATOM 1888 O O . ALA A 1 245 ? 51.373 0.029 31.514 1.00 36.65 237 ALA A O 1
ATOM 1890 N N . GLN A 1 246 ? 52.938 -0.035 29.898 1.00 30.67 238 GLN A N 1
ATOM 1891 C CA . GLN A 1 246 ? 52.167 0.851 29.028 1.00 27.19 238 GLN A CA 1
ATOM 1892 C C . GLN A 1 246 ? 50.916 0.166 28.490 1.00 27.45 238 GLN A C 1
ATOM 1893 O O . GLN A 1 246 ? 49.825 0.750 28.520 1.00 27.60 238 GLN A O 1
ATOM 1899 N N . THR A 1 247 ? 51.044 -1.074 27.997 1.00 26.29 239 THR A N 1
ATOM 1900 C CA . THR A 1 247 ? 49.870 -1.773 27.472 1.00 32.68 239 THR A CA 1
ATOM 1901 C C . THR A 1 247 ? 48.774 -1.898 28.530 1.00 40.41 239 THR A C 1
ATOM 1902 O O . THR A 1 247 ? 47.583 -1.751 28.216 1.00 37.95 239 THR A O 1
ATOM 1906 N N . HIS A 1 248 ? 49.147 -2.169 29.791 1.00 29.91 240 HIS A N 1
ATOM 1907 C CA A HIS A 1 248 ? 48.143 -2.245 30.849 0.50 32.79 240 HIS A CA 1
ATOM 1908 C CA B HIS A 1 248 ? 48.146 -2.245 30.852 0.50 32.73 240 HIS A CA 1
ATOM 1909 C C . HIS A 1 248 ? 47.384 -0.930 30.978 1.00 36.46 240 HIS A C 1
ATOM 1910 O O . HIS A 1 248 ? 46.153 -0.922 31.117 1.00 35.52 240 HIS A O 1
ATOM 1923 N N . LEU A 1 249 ? 48.106 0.191 30.923 1.00 29.93 241 LEU A N 1
ATOM 1924 C CA . LEU A 1 249 ? 47.441 1.489 30.946 1.00 36.99 241 LEU A CA 1
ATOM 1925 C C . LEU A 1 249 ? 46.650 1.732 29.667 1.00 34.18 241 LEU A C 1
ATOM 1926 O O . LEU A 1 249 ? 45.595 2.371 29.712 1.00 35.74 241 LEU A O 1
ATOM 1931 N N . LEU A 1 250 ? 47.124 1.215 28.524 1.00 29.40 242 LEU A N 1
ATOM 1932 C CA . LEU A 1 250 ? 46.360 1.366 27.288 1.00 23.32 242 LEU A CA 1
ATOM 1933 C C . LEU A 1 250 ? 45.080 0.544 27.322 1.00 42.07 242 LEU A C 1
ATOM 1934 O O . LEU A 1 250 ? 44.053 0.977 26.772 1.00 37.05 242 LEU A O 1
ATOM 1939 N N . SER A 1 251 ? 45.119 -0.637 27.959 1.00 42.97 243 SER A N 1
ATOM 1940 C CA . SER A 1 251 ? 43.951 -1.520 27.972 1.00 39.77 243 SER A CA 1
ATOM 1941 C C . SER A 1 251 ? 42.754 -0.843 28.619 1.00 35.88 243 SER A C 1
ATOM 1942 O O . SER A 1 251 ? 41.610 -1.140 28.266 1.00 50.19 243 SER A O 1
ATOM 1945 N N . LEU A 1 252 ? 42.997 0.095 29.535 1.00 37.49 244 LEU A N 1
ATOM 1946 C CA . LEU A 1 252 ? 41.904 0.844 30.137 1.00 42.30 244 LEU A CA 1
ATOM 1947 C C . LEU A 1 252 ? 41.363 1.947 29.236 1.00 48.01 244 LEU A C 1
ATOM 1948 O O . LEU A 1 252 ? 40.406 2.619 29.629 1.00 48.54 244 LEU A O 1
ATOM 1953 N N . LYS A 1 253 ? 41.943 2.156 28.050 1.00 54.85 245 LYS A N 1
ATOM 1954 C CA . LYS A 1 253 ? 41.567 3.249 27.155 1.00 40.97 245 LYS A CA 1
ATOM 1955 C C . LYS A 1 253 ? 40.884 2.756 25.886 1.00 43.69 245 LYS A C 1
ATOM 1956 O O . LYS A 1 253 ? 40.732 3.534 24.935 1.00 46.52 245 LYS A O 1
ATOM 1962 N N . LYS A 1 254 ? 40.470 1.484 25.848 1.00 48.22 246 LYS A N 1
ATOM 1963 C CA . LYS A 1 254 ? 40.018 0.876 24.599 1.00 54.32 246 LYS A CA 1
ATOM 1964 C C . LYS A 1 254 ? 38.852 1.641 23.994 1.00 55.94 246 LYS A C 1
ATOM 1965 O O . LYS A 1 254 ? 38.757 1.780 22.770 1.00 57.76 246 LYS A O 1
ATOM 1971 N N . HIS A 1 255 ? 37.966 2.165 24.831 1.00 60.16 247 HIS A N 1
ATOM 1972 C CA . HIS A 1 255 ? 36.783 2.796 24.269 1.00 65.16 247 HIS A CA 1
ATOM 1973 C C . HIS A 1 255 ? 37.107 4.180 23.710 1.00 56.69 247 HIS A C 1
ATOM 1974 O O . HIS A 1 255 ? 36.623 4.535 22.632 1.00 65.99 247 HIS A O 1
ATOM 1981 N N . ASP A 1 256 ? 37.974 4.949 24.378 1.00 40.60 248 ASP A N 1
ATOM 1982 C CA . ASP A 1 256 ? 38.325 6.267 23.849 1.00 37.97 248 ASP A CA 1
ATOM 1983 C C . ASP A 1 256 ? 39.254 6.191 22.638 1.00 40.14 248 ASP A C 1
ATOM 1984 O O . ASP A 1 256 ? 39.228 7.091 21.792 1.00 40.94 248 ASP A O 1
ATOM 1989 N N . CYS A 1 257 ? 40.077 5.151 22.522 1.00 34.55 249 CYS A N 1
ATOM 1990 C CA . CYS A 1 257 ? 41.127 5.147 21.508 1.00 42.41 249 CYS A CA 1
ATOM 1991 C C . CYS A 1 257 ? 40.818 4.246 20.315 1.00 47.42 249 CYS A C 1
ATOM 1992 O O . CYS A 1 257 ? 41.708 4.007 19.489 1.00 35.71 249 CYS A O 1
ATOM 1995 N N . SER A 1 258 ? 39.580 3.764 20.191 1.00 32.86 250 SER A N 1
ATOM 1996 C CA . SER A 1 258 ? 39.230 2.839 19.120 1.00 36.98 250 SER A CA 1
ATOM 1997 C C . SER A 1 258 ? 38.945 3.594 17.833 1.00 44.13 250 SER A C 1
ATOM 1998 O O . SER A 1 258 ? 38.242 4.607 17.840 1.00 34.24 250 SER A O 1
ATOM 2001 N N . VAL A 1 259 ? 39.485 3.094 16.729 1.00 39.71 251 VAL A N 1
ATOM 2002 C CA . VAL A 1 259 ? 39.241 3.658 15.411 1.00 46.41 251 VAL A CA 1
ATOM 2003 C C . VAL A 1 259 ? 38.919 2.504 14.471 1.00 48.31 251 VAL A C 1
ATOM 2004 O O . VAL A 1 259 ? 39.274 1.350 14.725 1.00 37.96 251 VAL A O 1
ATOM 2008 N N . TYR A 1 260 ? 38.228 2.822 13.376 1.00 39.33 252 TYR A N 1
ATOM 2009 C CA . TYR A 1 260 ? 37.649 1.792 12.515 1.00 43.64 252 TYR A CA 1
ATOM 2010 C C . TYR A 1 260 ? 38.004 2.064 11.063 1.00 44.32 252 TYR A C 1
ATOM 2011 O O . TYR A 1 260 ? 37.611 3.092 10.503 1.00 42.42 252 TYR A O 1
ATOM 2020 N N . TYR A 1 261 ? 38.757 1.144 10.468 1.00 43.13 253 TYR A N 1
ATOM 2021 C CA . TYR A 1 261 ? 39.113 1.170 9.053 1.00 45.93 253 TYR A CA 1
ATOM 2022 C C . TYR A 1 261 ? 38.387 0.021 8.364 1.00 45.41 253 TYR A C 1
ATOM 2023 O O . TYR A 1 261 ? 38.726 -1.152 8.578 1.00 42.18 253 TYR A O 1
ATOM 2032 N N . GLN A 1 262 ? 37.396 0.354 7.538 1.00 43.99 254 GLN A N 1
ATOM 2033 C CA . GLN A 1 262 ? 36.596 -0.633 6.808 1.00 54.15 254 GLN A CA 1
ATOM 2034 C C . GLN A 1 262 ? 35.986 -1.579 7.825 1.00 55.74 254 GLN A C 1
ATOM 2035 O O . GLN A 1 262 ? 35.189 -1.120 8.670 1.00 57.99 254 GLN A O 1
ATOM 2041 N N . ASP A 1 263 ? 36.312 -2.867 7.813 1.00 60.01 255 ASP A N 1
ATOM 2042 C CA . ASP A 1 263 ? 35.796 -3.829 8.772 1.00 53.93 255 ASP A CA 1
ATOM 2043 C C . ASP A 1 263 ? 36.783 -4.155 9.888 1.00 49.94 255 ASP A C 1
ATOM 2044 O O . ASP A 1 263 ? 36.489 -5.024 10.710 1.00 48.16 255 ASP A O 1
ATOM 2049 N N . LYS A 1 264 ? 37.930 -3.485 9.948 1.00 44.42 256 LYS A N 1
ATOM 2050 C CA . LYS A 1 264 ? 38.925 -3.751 10.978 1.00 47.57 256 LYS A CA 1
ATOM 2051 C C . LYS A 1 264 ? 38.872 -2.696 12.084 1.00 46.10 256 LYS A C 1
ATOM 2052 O O . LYS A 1 264 ? 38.563 -1.524 11.842 1.00 47.56 256 LYS A O 1
ATOM 2058 N N . LYS A 1 265 ? 39.179 -3.122 13.306 1.00 40.49 257 LYS A N 1
ATOM 2059 C CA . LYS A 1 265 ? 39.235 -2.223 14.458 1.00 42.57 257 LYS A CA 1
ATOM 2060 C C . LYS A 1 265 ? 40.683 -1.992 14.856 1.00 36.44 257 LYS A C 1
ATOM 2061 O O . LYS A 1 265 ? 41.457 -2.946 14.986 1.00 45.98 257 LYS A O 1
ATOM 2067 N N . GLY A 1 266 ? 41.043 -0.729 15.071 1.00 34.71 258 GLY A N 1
ATOM 2068 C CA . GLY A 1 266 ? 42.377 -0.388 15.509 1.00 32.73 258 GLY A CA 1
ATOM 2069 C C . GLY A 1 266 ? 42.355 0.457 16.760 1.00 34.43 258 GLY A C 1
ATOM 2070 O O . GLY A 1 266 ? 41.327 1.010 17.160 1.00 38.39 258 GLY A O 1
ATOM 2071 N N . PHE A 1 267 ? 43.528 0.567 17.385 1.00 30.54 259 PHE A N 1
ATOM 2072 C CA . PHE A 1 267 ? 43.737 1.362 18.586 1.00 32.87 259 PHE A CA 1
ATOM 2073 C C . PHE A 1 267 ? 44.725 2.463 18.237 1.00 35.10 259 PHE A C 1
ATOM 2074 O O . PHE A 1 267 ? 45.817 2.178 17.728 1.00 37.17 259 PHE A O 1
ATOM 2082 N N . LEU A 1 268 ? 44.351 3.707 18.526 1.00 33.93 260 LEU A N 1
ATOM 2083 C CA . LEU A 1 268 ? 45.125 4.883 18.142 1.00 26.75 260 LEU A CA 1
ATOM 2084 C C . LEU A 1 268 ? 45.776 5.504 19.371 1.00 29.51 260 LEU A C 1
ATOM 2085 O O . LEU A 1 268 ? 45.080 5.908 20.313 1.00 31.50 260 LEU A O 1
ATOM 2090 N N . SER A 1 269 ? 47.101 5.588 19.356 1.00 27.39 261 SER A N 1
ATOM 2091 C CA . SER A 1 269 ? 47.858 6.310 20.367 1.00 30.29 261 SER A CA 1
ATOM 2092 C C . SER A 1 269 ? 48.550 7.502 19.710 1.00 32.88 261 SER A C 1
ATOM 2093 O O . SER A 1 269 ? 48.508 7.667 18.487 1.00 28.47 261 SER A O 1
ATOM 2096 N N . TYR A 1 270 ? 49.223 8.320 20.528 1.00 30.21 262 TYR A N 1
ATOM 2097 C CA . TYR A 1 270 ? 49.814 9.572 20.057 1.00 30.01 262 TYR A CA 1
ATOM 2098 C C . TYR A 1 270 ? 51.140 9.828 20.744 1.00 30.43 262 TYR A C 1
ATOM 2099 O O . TYR A 1 270 ? 51.210 9.781 21.974 1.00 30.98 262 TYR A O 1
ATOM 2108 N N . SER A 1 271 ? 52.175 10.104 19.946 1.00 25.03 263 SER A N 1
ATOM 2109 C CA . SER A 1 271 ? 53.551 10.407 20.360 1.00 24.45 263 SER A CA 1
ATOM 2110 C C . SER A 1 271 ? 54.304 9.212 20.938 1.00 27.48 263 SER A C 1
ATOM 2111 O O . SER A 1 271 ? 55.392 9.394 21.502 1.00 32.77 263 SER A O 1
ATOM 2114 N N . MET A 1 272 ? 53.802 7.986 20.794 1.00 31.03 264 MET A N 1
ATOM 2115 C CA . MET A 1 272 ? 54.483 6.885 21.484 1.00 33.73 264 MET A CA 1
ATOM 2116 C C . MET A 1 272 ? 55.778 6.453 20.805 1.00 35.12 264 MET A C 1
ATOM 2117 O O . MET A 1 272 ? 56.636 5.860 21.471 1.00 33.82 264 MET A O 1
ATOM 2122 N N . GLY A 1 273 ? 55.944 6.722 19.514 1.00 35.06 265 GLY A N 1
ATOM 2123 C CA . GLY A 1 273 ? 57.255 6.591 18.872 1.00 45.30 265 GLY A CA 1
ATOM 2124 C C . GLY A 1 273 ? 57.473 5.204 18.271 1.00 55.75 265 GLY A C 1
ATOM 2125 O O . GLY A 1 273 ? 56.818 4.842 17.290 1.00 50.76 265 GLY A O 1
ATOM 2126 N N . GLY A 1 274 ? 58.416 4.452 18.840 1.00 61.03 266 GLY A N 1
ATOM 2127 C CA . GLY A 1 274 ? 58.704 3.103 18.379 1.00 60.74 266 GLY A CA 1
ATOM 2128 C C . GLY A 1 274 ? 57.749 2.102 18.993 1.00 60.29 266 GLY A C 1
ATOM 2129 O O . GLY A 1 274 ? 57.772 1.881 20.207 1.00 58.30 266 GLY A O 1
ATOM 2130 N N . ILE A 1 275 ? 56.907 1.480 18.171 1.00 50.52 267 ILE A N 1
ATOM 2131 C CA . ILE A 1 275 ? 55.724 0.806 18.680 1.00 31.38 267 ILE A CA 1
ATOM 2132 C C . ILE A 1 275 ? 55.751 -0.699 18.434 1.00 43.82 267 ILE A C 1
ATOM 2133 O O . ILE A 1 275 ? 54.756 -1.378 18.700 1.00 41.64 267 ILE A O 1
ATOM 2138 N N . SER A 1 276 ? 56.865 -1.249 17.941 1.00 41.27 268 SER A N 1
ATOM 2139 C CA . SER A 1 276 ? 56.866 -2.669 17.590 1.00 48.06 268 SER A CA 1
ATOM 2140 C C . SER A 1 276 ? 56.573 -3.546 18.812 1.00 38.74 268 SER A C 1
ATOM 2141 O O . SER A 1 276 ? 55.590 -4.293 18.832 1.00 38.97 268 SER A O 1
ATOM 2144 N N . VAL A 1 277 ? 57.385 -3.430 19.861 1.00 39.77 269 VAL A N 1
ATOM 2145 C CA . VAL A 1 277 ? 57.153 -4.228 21.064 1.00 51.57 269 VAL A CA 1
ATOM 2146 C C . VAL A 1 277 ? 55.793 -3.895 21.666 1.00 49.12 269 VAL A C 1
ATOM 2147 O O . VAL A 1 277 ? 55.016 -4.786 22.030 1.00 40.51 269 VAL A O 1
ATOM 2151 N N . LEU A 1 278 ? 55.481 -2.599 21.755 1.00 43.56 270 LEU A N 1
ATOM 2152 C CA . LEU A 1 278 ? 54.241 -2.167 22.390 1.00 42.30 270 LEU A CA 1
ATOM 2153 C C . LEU A 1 278 ? 53.025 -2.740 21.675 1.00 35.07 270 LEU A C 1
ATOM 2154 O O . LEU A 1 278 ? 52.145 -3.345 22.300 1.00 37.40 270 LEU A O 1
ATOM 2159 N N . ALA A 1 279 ? 52.947 -2.529 20.360 1.00 36.05 271 ALA A N 1
ATOM 2160 C CA . ALA A 1 279 ? 51.769 -2.938 19.607 1.00 37.53 271 ALA A CA 1
ATOM 2161 C C . ALA A 1 279 ? 51.649 -4.456 19.557 1.00 38.33 271 ALA A C 1
ATOM 2162 O O . ALA A 1 279 ? 50.544 -4.997 19.670 1.00 38.39 271 ALA A O 1
ATOM 2164 N N . ASN A 1 280 ? 52.772 -5.160 19.402 1.00 38.29 272 ASN A N 1
ATOM 2165 C CA . ASN A 1 280 ? 52.721 -6.617 19.411 1.00 41.94 272 ASN A CA 1
ATOM 2166 C C . ASN A 1 280 ? 52.113 -7.128 20.713 1.00 48.32 272 ASN A C 1
ATOM 2167 O O . ASN A 1 280 ? 51.251 -8.013 20.699 1.00 46.80 272 ASN A O 1
ATOM 2172 N N . LEU A 1 281 ? 52.525 -6.557 21.847 1.00 45.30 273 LEU A N 1
ATOM 2173 C CA . LEU A 1 281 ? 51.971 -6.971 23.134 1.00 43.43 273 LEU A CA 1
ATOM 2174 C C . LEU A 1 281 ? 50.511 -6.550 23.279 1.00 55.37 273 LEU A C 1
ATOM 2175 O O . LEU A 1 281 ? 49.691 -7.322 23.786 1.00 43.88 273 LEU A O 1
ATOM 2180 N N . PHE A 1 282 ? 50.160 -5.332 22.846 1.00 53.88 274 PHE A N 1
ATOM 2181 C CA . PHE A 1 282 ? 48.769 -4.903 22.963 1.00 45.09 274 PHE A CA 1
ATOM 2182 C C . PHE A 1 282 ? 47.856 -5.810 22.155 1.00 45.74 274 PHE A C 1
ATOM 2183 O O . PHE A 1 282 ? 46.786 -6.219 22.622 1.00 46.63 274 PHE A O 1
ATOM 2191 N N . LEU A 1 283 ? 48.245 -6.089 20.913 1.00 39.21 275 LEU A N 1
ATOM 2192 C CA . LEU A 1 283 ? 47.411 -6.907 20.047 1.00 48.45 275 LEU A CA 1
ATOM 2193 C C . LEU A 1 283 ? 47.295 -8.330 20.569 1.00 46.59 275 LEU A C 1
ATOM 2194 O O . LEU A 1 283 ? 46.233 -8.947 20.440 1.00 45.18 275 LEU A O 1
ATOM 2199 N N . THR A 1 284 ? 48.347 -8.857 21.198 1.00 45.20 276 THR A N 1
ATOM 2200 C CA . THR A 1 284 ? 48.240 -10.189 21.787 1.00 51.45 276 THR A CA 1
ATOM 2201 C C . THR A 1 284 ? 47.271 -10.188 22.967 1.00 54.85 276 THR A C 1
ATOM 2202 O O . THR A 1 284 ? 46.374 -11.037 23.049 1.00 51.98 276 THR A O 1
ATOM 2206 N N . GLN A 1 285 ? 47.435 -9.236 23.889 1.00 48.18 277 GLN A N 1
ATOM 2207 C CA . GLN A 1 285 ? 46.567 -9.155 25.060 1.00 58.98 277 GLN A CA 1
ATOM 2208 C C . GLN A 1 285 ? 45.135 -8.766 24.702 1.00 57.46 277 GLN A C 1
ATOM 2209 O O . GLN A 1 285 ? 44.217 -9.021 25.492 1.00 52.25 277 GLN A O 1
ATOM 2215 N N . ASN A 1 286 ? 44.919 -8.141 23.547 1.00 46.10 278 ASN A N 1
ATOM 2216 C CA . ASN A 1 286 ? 43.605 -7.634 23.163 1.00 45.45 278 ASN A CA 1
ATOM 2217 C C . ASN A 1 286 ? 43.291 -8.115 21.759 1.00 57.61 278 ASN A C 1
ATOM 2218 O O . ASN A 1 286 ? 43.286 -7.330 20.802 1.00 46.72 278 ASN A O 1
ATOM 2223 N N . PRO A 1 287 ? 43.007 -9.412 21.604 1.00 48.52 279 PRO A N 1
ATOM 2224 C CA . PRO A 1 287 ? 42.877 -9.979 20.254 1.00 50.66 279 PRO A CA 1
ATOM 2225 C C . PRO A 1 287 ? 41.731 -9.393 19.458 1.00 48.67 279 PRO A C 1
ATOM 2226 O O . PRO A 1 287 ? 41.696 -9.597 18.243 1.00 48.27 279 PRO A O 1
ATOM 2230 N N . ASP A 1 288 ? 40.801 -8.674 20.098 1.00 64.34 280 ASP A N 1
ATOM 2231 C CA . ASP A 1 288 ? 39.672 -8.078 19.391 1.00 54.77 280 ASP A CA 1
ATOM 2232 C C . ASP A 1 288 ? 40.091 -6.920 18.496 1.00 44.90 280 ASP A C 1
ATOM 2233 O O . ASP A 1 288 ? 39.300 -6.495 17.650 1.00 50.24 280 ASP A O 1
ATOM 2238 N N . PHE A 1 289 ? 41.307 -6.415 18.645 1.00 49.79 281 PHE A N 1
ATOM 2239 C CA . PHE A 1 289 ? 41.824 -5.373 17.771 1.00 48.88 281 PHE A CA 1
ATOM 2240 C C . PHE A 1 289 ? 42.600 -5.993 16.616 1.00 46.30 281 PHE A C 1
ATOM 2241 O O . PHE A 1 289 ? 43.304 -6.994 16.788 1.00 45.23 281 PHE A O 1
ATOM 2249 N N . ASP A 1 290 ? 42.445 -5.400 15.436 1.00 39.36 282 ASP A N 1
ATOM 2250 C CA . ASP A 1 290 ? 43.116 -5.849 14.223 1.00 39.80 282 ASP A CA 1
ATOM 2251 C C . ASP A 1 290 ? 44.399 -5.100 13.917 1.00 44.72 282 ASP A C 1
ATOM 2252 O O . ASP A 1 290 ? 45.291 -5.670 13.280 1.00 40.32 282 ASP A O 1
ATOM 2257 N N . PHE A 1 291 ? 44.514 -3.835 14.319 1.00 37.10 283 PHE A N 1
ATOM 2258 C CA . PHE A 1 291 ? 45.751 -3.118 14.069 1.00 34.20 283 PHE A CA 1
ATOM 2259 C C . PHE A 1 291 ? 45.972 -2.094 15.160 1.00 32.42 283 PHE A C 1
ATOM 2260 O O . PHE A 1 291 ? 45.086 -1.783 15.960 1.00 39.66 283 PHE A O 1
ATOM 2268 N N . TYR A 1 292 ? 47.190 -1.584 15.182 1.00 39.94 284 TYR A N 1
ATOM 2269 C CA . TYR A 1 292 ? 47.605 -0.548 16.100 1.00 34.42 284 TYR A CA 1
ATOM 2270 C C . TYR A 1 292 ? 48.139 0.593 15.255 1.00 38.37 284 TYR A C 1
ATOM 2271 O O . TYR A 1 292 ? 48.816 0.359 14.249 1.00 33.74 284 TYR A O 1
ATOM 2280 N N . ILE A 1 293 ? 47.802 1.825 15.632 1.00 30.61 285 ILE A N 1
ATOM 2281 C CA . ILE A 1 293 ? 48.240 2.986 14.871 1.00 26.79 285 ILE A CA 1
ATOM 2282 C C . ILE A 1 293 ? 48.674 4.069 15.852 1.00 35.36 285 ILE A C 1
ATOM 2283 O O . ILE A 1 293 ? 47.952 4.383 16.803 1.00 33.89 285 ILE A O 1
ATOM 2288 N N . ASP A 1 294 ? 49.880 4.594 15.652 1.00 25.38 286 ASP A N 1
ATOM 2289 C CA . ASP A 1 294 ? 50.410 5.710 16.422 1.00 33.79 286 ASP A CA 1
ATOM 2290 C C . ASP A 1 294 ? 50.735 6.854 15.471 1.00 35.79 286 ASP A C 1
ATOM 2291 O O . ASP A 1 294 ? 51.279 6.636 14.383 1.00 36.70 286 ASP A O 1
ATOM 2296 N N . VAL A 1 295 ? 50.376 8.069 15.878 1.00 27.85 287 VAL A N 1
ATOM 2297 C CA . VAL A 1 295 ? 50.678 9.288 15.137 1.00 27.17 287 VAL A CA 1
ATOM 2298 C C . VAL A 1 295 ? 51.510 10.194 16.033 1.00 24.18 287 VAL A C 1
ATOM 2299 O O . VAL A 1 295 ? 51.325 10.218 17.254 1.00 32.69 287 VAL A O 1
ATOM 2303 N N . ASN A 1 296 ? 52.434 10.942 15.433 1.00 31.34 288 ASN A N 1
ATOM 2304 C CA . ASN A 1 296 ? 53.165 11.953 16.191 1.00 30.34 288 ASN A CA 1
ATOM 2305 C C . ASN A 1 296 ? 52.735 13.349 15.735 1.00 37.34 288 ASN A C 1
ATOM 2306 O O . ASN A 1 296 ? 51.877 13.506 14.867 1.00 30.94 288 ASN A O 1
ATOM 2311 N N . ALA A 1 297 ? 53.345 14.371 16.344 1.00 35.54 289 ALA A N 1
ATOM 2312 C CA . ALA A 1 297 ? 52.930 15.752 16.134 1.00 29.08 289 ALA A CA 1
ATOM 2313 C C . ALA A 1 297 ? 53.219 16.249 14.727 1.00 33.30 289 ALA A C 1
ATOM 2314 O O . ALA A 1 297 ? 52.645 17.259 14.315 1.00 32.44 289 ALA A O 1
ATOM 2316 N N . LYS A 1 298 ? 54.104 15.583 13.988 1.00 29.90 290 LYS A N 1
ATOM 2317 C CA . LYS A 1 298 ? 54.370 15.961 12.610 1.00 36.74 290 LYS A CA 1
ATOM 2318 C C . LYS A 1 298 ? 53.466 15.232 11.629 1.00 42.69 290 LYS A C 1
ATOM 2319 O O . LYS A 1 298 ? 53.602 15.434 10.422 1.00 40.30 290 LYS A O 1
ATOM 2321 N N . GLY A 1 299 ? 52.533 14.411 12.116 1.00 38.62 291 GLY A N 1
ATOM 2322 C CA . GLY A 1 299 ? 51.645 13.675 11.238 1.00 31.73 291 GLY A CA 1
ATOM 2323 C C . GLY A 1 299 ? 52.170 12.341 10.741 1.00 45.00 291 GLY A C 1
ATOM 2324 O O . GLY A 1 299 ? 51.448 11.644 10.017 1.00 46.05 291 GLY A O 1
ATOM 2325 N N . ASN A 1 300 ? 53.395 11.957 11.100 1.00 33.98 292 ASN A N 1
ATOM 2326 C CA . ASN A 1 300 ? 53.919 10.671 10.666 1.00 40.86 292 ASN A CA 1
ATOM 2327 C C . ASN A 1 300 ? 53.230 9.541 11.420 1.00 36.91 292 ASN A C 1
ATOM 2328 O O . ASN A 1 300 ? 52.905 9.669 12.603 1.00 38.43 292 ASN A O 1
ATOM 2333 N N . VAL A 1 301 ? 53.011 8.429 10.721 1.00 32.19 293 VAL A N 1
ATOM 2334 C CA . VAL A 1 301 ? 52.163 7.340 11.194 1.00 37.96 293 VAL A CA 1
ATOM 2335 C C . VAL A 1 301 ? 52.972 6.050 11.219 1.00 30.71 293 VAL A C 1
ATOM 2336 O O . VAL A 1 301 ? 53.713 5.757 10.277 1.00 36.17 293 VAL A O 1
ATOM 2340 N N . SER A 1 302 ? 52.812 5.275 12.290 1.00 35.10 294 SER A N 1
ATOM 2341 C CA . SER A 1 302 ? 53.332 3.915 12.390 1.00 38.28 294 SER A CA 1
ATOM 2342 C C . SER A 1 302 ? 52.166 2.958 12.575 1.00 35.13 294 SER A C 1
ATOM 2343 O O . SER A 1 302 ? 51.311 3.181 13.441 1.00 33.31 294 SER A O 1
ATOM 2346 N N . LEU A 1 303 ? 52.128 1.898 11.771 1.00 30.17 295 LEU A N 1
ATOM 2347 C CA . LEU A 1 303 ? 51.073 0.901 11.865 1.00 39.89 295 LEU A CA 1
ATOM 2348 C C . LEU A 1 303 ? 51.684 -0.470 12.103 1.00 42.40 295 LEU A C 1
ATOM 2349 O O . LEU A 1 303 ? 52.748 -0.791 11.570 1.00 44.80 295 LEU A O 1
ATOM 2354 N N . ARG A 1 304 ? 51.021 -1.259 12.940 1.00 32.23 296 ARG A N 1
ATOM 2355 C CA . ARG A 1 304 ? 51.416 -2.633 13.199 1.00 34.19 296 ARG A CA 1
ATOM 2356 C C . ARG A 1 304 ? 50.159 -3.480 13.189 1.00 39.24 296 ARG A C 1
ATOM 2357 O O . ARG A 1 304 ? 49.063 -2.990 13.494 1.00 34.59 296 ARG A O 1
ATOM 2365 N N . ALA A 1 305 ? 50.326 -4.752 12.834 1.00 41.95 297 ALA A N 1
ATOM 2366 C CA . ALA A 1 305 ? 49.249 -5.728 12.899 1.00 41.83 297 ALA A CA 1
ATOM 2367 C C . ALA A 1 305 ? 49.802 -7.074 13.357 1.00 43.03 297 ALA A C 1
ATOM 2368 O O . ALA A 1 305 ? 51.012 -7.261 13.520 1.00 43.40 297 ALA A O 1
ATOM 2370 N N . ASN A 1 306 ? 48.893 -8.020 13.576 1.00 52.96 298 ASN A N 1
ATOM 2371 C CA . ASN A 1 306 ? 49.252 -9.360 14.022 1.00 54.74 298 ASN A CA 1
ATOM 2372 C C . ASN A 1 306 ? 48.649 -10.404 13.089 1.00 64.73 298 ASN A C 1
ATOM 2373 O O . ASN A 1 306 ? 48.259 -11.490 13.524 1.00 69.56 298 ASN A O 1
ATOM 2378 N N . GLY A 1 307 ? 48.553 -10.076 11.801 1.00 64.76 299 GLY A N 1
ATOM 2379 C CA . GLY A 1 307 ? 48.051 -10.985 10.799 1.00 65.17 299 GLY A CA 1
ATOM 2380 C C . GLY A 1 307 ? 46.612 -10.757 10.390 1.00 63.67 299 GLY A C 1
ATOM 2381 O O . GLY A 1 307 ? 46.180 -11.327 9.382 1.00 68.09 299 GLY A O 1
ATOM 2382 N N . ASN A 1 308 ? 45.864 -9.934 11.125 1.00 54.11 300 ASN A N 1
ATOM 2383 C CA . ASN A 1 308 ? 44.441 -9.750 10.872 1.00 54.12 300 ASN A CA 1
ATOM 2384 C C . ASN A 1 308 ? 44.118 -8.427 10.189 1.00 54.80 300 ASN A C 1
ATOM 2385 O O . ASN A 1 308 ? 42.941 -8.052 10.114 1.00 49.74 300 ASN A O 1
ATOM 2390 N N . CYS A 1 309 ? 45.125 -7.712 9.695 1.00 50.22 301 CYS A N 1
ATOM 2391 C CA . CYS A 1 309 ? 44.884 -6.484 8.944 1.00 52.81 301 CYS A CA 1
ATOM 2392 C C . CYS A 1 309 ? 46.133 -6.140 8.154 1.00 53.35 301 CYS A C 1
ATOM 2393 O O . CYS A 1 309 ? 47.198 -5.935 8.742 1.00 45.71 301 CYS A O 1
ATOM 2396 N N . ASP A 1 310 ? 46.002 -6.062 6.834 1.00 55.11 302 ASP A N 1
ATOM 2397 C CA . ASP A 1 310 ? 47.125 -5.665 6.002 1.00 44.16 302 ASP A CA 1
ATOM 2398 C C . ASP A 1 310 ? 47.373 -4.172 6.162 1.00 41.77 302 ASP A C 1
ATOM 2399 O O . ASP A 1 310 ? 46.761 -3.364 5.454 1.00 48.15 302 ASP A O 1
ATOM 2404 N N . VAL A 1 311 ? 48.269 -3.792 7.075 1.00 49.05 303 VAL A N 1
ATOM 2405 C CA . VAL A 1 311 ? 48.494 -2.368 7.318 1.00 49.46 303 VAL A CA 1
ATOM 2406 C C . VAL A 1 311 ? 49.288 -1.713 6.199 1.00 43.06 303 VAL A C 1
ATOM 2407 O O . VAL A 1 311 ? 49.290 -0.481 6.096 1.00 44.49 303 VAL A O 1
ATOM 2411 N N . CYS A 1 312 ? 49.971 -2.496 5.362 1.00 53.24 304 CYS A N 1
ATOM 2412 C CA . CYS A 1 312 ? 50.569 -1.921 4.163 1.00 57.11 304 CYS A CA 1
ATOM 2413 C C . CYS A 1 312 ? 49.491 -1.364 3.242 1.00 54.53 304 CYS A C 1
ATOM 2414 O O . CYS A 1 312 ? 49.580 -0.220 2.781 1.00 53.16 304 CYS A O 1
ATOM 2417 N N . GLU A 1 313 ? 48.453 -2.162 2.973 1.00 49.80 305 GLU A N 1
ATOM 2418 C CA . GLU A 1 313 ? 47.338 -1.676 2.165 1.00 60.86 305 GLU A CA 1
ATOM 2419 C C . GLU A 1 313 ? 46.652 -0.485 2.831 1.00 61.74 305 GLU A C 1
ATOM 2420 O O . GLU A 1 313 ? 46.323 0.508 2.164 1.00 45.46 305 GLU A O 1
ATOM 2422 N N . LEU A 1 314 ? 46.456 -0.557 4.152 1.00 55.23 306 LEU A N 1
ATOM 2423 C CA . LEU A 1 314 ? 45.818 0.538 4.880 1.00 52.39 306 LEU A CA 1
ATOM 2424 C C . LEU A 1 314 ? 46.576 1.846 4.691 1.00 51.79 306 LEU A C 1
ATOM 2425 O O . LEU A 1 314 ? 45.980 2.880 4.361 1.00 45.57 306 LEU A O 1
ATOM 2430 N N . SER A 1 315 ? 47.895 1.829 4.916 1.00 45.12 307 SER A N 1
ATOM 2431 C CA . SER A 1 315 ? 48.634 3.086 4.885 1.00 48.43 307 SER A CA 1
ATOM 2432 C C . SER A 1 315 ? 48.791 3.631 3.467 1.00 47.46 307 SER A C 1
ATOM 2433 O O . SER A 1 315 ? 48.909 4.848 3.302 1.00 47.23 307 SER A O 1
ATOM 2436 N N . GLN A 1 316 ? 48.771 2.783 2.434 1.00 41.20 308 GLN A N 1
ATOM 2437 C CA . GLN A 1 316 ? 48.771 3.366 1.095 1.00 58.63 308 GLN A CA 1
ATOM 2438 C C . GLN A 1 316 ? 47.390 3.838 0.663 1.00 54.54 308 GLN A C 1
ATOM 2439 O O . GLN A 1 316 ? 47.293 4.673 -0.240 1.00 56.17 308 GLN A O 1
ATOM 2445 N N . MET A 1 317 ? 46.324 3.350 1.295 1.00 54.35 309 MET A N 1
ATOM 2446 C CA . MET A 1 317 ? 45.007 3.900 1.005 1.00 55.99 309 MET A CA 1
ATOM 2447 C C . MET A 1 317 ? 44.783 5.210 1.744 1.00 56.85 309 MET A C 1
ATOM 2448 O O . MET A 1 317 ? 44.057 6.080 1.250 1.00 57.77 309 MET A O 1
ATOM 2450 N N . CYS A 1 318 ? 45.420 5.377 2.904 1.00 43.38 310 CYS A N 1
ATOM 2451 C CA . CYS A 1 318 ? 45.106 6.463 3.815 1.00 44.90 310 CYS A CA 1
ATOM 2452 C C . CYS A 1 318 ? 46.246 7.433 4.071 1.00 46.72 310 CYS A C 1
ATOM 2453 O O . CYS A 1 318 ? 45.980 8.613 4.304 1.00 43.07 310 CYS A O 1
ATOM 2456 N N . PHE A 1 319 ? 47.501 6.982 4.057 1.00 46.03 311 PHE A N 1
ATOM 2457 C CA . PHE A 1 319 ? 48.594 7.824 4.538 1.00 51.23 311 PHE A CA 1
ATOM 2458 C C . PHE A 1 319 ? 49.753 7.894 3.549 1.00 47.58 311 PHE A C 1
ATOM 2459 O O . PHE A 1 319 ? 50.897 8.113 3.960 1.00 42.49 311 PHE A O 1
ATOM 2467 N N . ASN A 1 320 ? 49.483 7.708 2.251 1.00 42.19 312 ASN A N 1
ATOM 2468 C CA . ASN A 1 320 ? 50.517 7.803 1.211 1.00 56.74 312 ASN A CA 1
ATOM 2469 C C . ASN A 1 320 ? 51.780 7.031 1.597 1.00 58.69 312 ASN A C 1
ATOM 2470 O O . ASN A 1 320 ? 52.904 7.472 1.346 1.00 58.28 312 ASN A O 1
ATOM 2475 N N . GLY A 1 321 ? 51.600 5.879 2.239 1.00 45.47 313 GLY A N 1
ATOM 2476 C CA . GLY A 1 321 ? 52.735 5.150 2.768 1.00 52.86 313 GLY A CA 1
ATOM 2477 C C . GLY A 1 321 ? 52.784 3.691 2.363 1.00 55.41 313 GLY A C 1
ATOM 2478 O O . GLY A 1 321 ? 52.099 3.277 1.423 1.00 46.39 313 GLY A O 1
ATOM 2479 N N . GLY A 1 322 ? 53.585 2.906 3.072 1.00 44.10 314 GLY A N 1
ATOM 2480 C CA . GLY A 1 322 ? 53.763 1.511 2.720 1.00 50.99 314 GLY A CA 1
ATOM 2481 C C . GLY A 1 322 ? 54.586 0.794 3.764 1.00 52.18 314 GLY A C 1
ATOM 2482 O O . GLY A 1 322 ? 54.856 1.327 4.844 1.00 54.93 314 GLY A O 1
ATOM 2483 N N . GLY A 1 323 ? 54.993 -0.426 3.419 1.00 45.05 315 GLY A N 1
ATOM 2484 C CA . GLY A 1 323 ? 55.746 -1.281 4.324 1.00 47.99 315 GLY A CA 1
ATOM 2485 C C . GLY A 1 323 ? 55.478 -2.761 4.118 1.00 66.27 315 GLY A C 1
ATOM 2486 O O . GLY A 1 323 ? 55.524 -3.244 2.982 1.00 65.85 315 GLY A O 1
ATOM 2487 N N . HIS A 1 324 ? 55.203 -3.492 5.201 1.00 72.45 316 HIS A N 1
ATOM 2488 C CA . HIS A 1 324 ? 54.871 -4.912 5.152 1.00 73.06 316 HIS A CA 1
ATOM 2489 C C . HIS A 1 324 ? 53.451 -5.133 5.671 1.00 65.72 316 HIS A C 1
ATOM 2490 O O . HIS A 1 324 ? 52.803 -4.213 6.184 1.00 61.77 316 HIS A O 1
ATOM 2497 N N . ARG A 1 325 ? 52.970 -6.379 5.546 1.00 53.51 317 ARG A N 1
ATOM 2498 C CA . ARG A 1 325 ? 51.599 -6.699 5.947 1.00 54.93 317 ARG A CA 1
ATOM 2499 C C . ARG A 1 325 ? 51.342 -6.375 7.416 1.00 61.49 317 ARG A C 1
ATOM 2500 O O . ARG A 1 325 ? 50.224 -5.985 7.777 1.00 56.15 317 ARG A O 1
ATOM 2502 N N . ASN A 1 326 ? 52.358 -6.514 8.270 1.00 53.79 318 ASN A N 1
ATOM 2503 C CA . ASN A 1 326 ? 52.206 -6.333 9.707 1.00 50.97 318 ASN A CA 1
ATOM 2504 C C . ASN A 1 326 ? 52.939 -5.113 10.253 1.00 56.44 318 ASN A C 1
ATOM 2505 O O . ASN A 1 326 ? 52.916 -4.895 11.469 1.00 47.33 318 ASN A O 1
ATOM 2510 N N . ALA A 1 327 ? 53.584 -4.314 9.402 1.00 50.23 319 ALA A N 1
ATOM 2511 C CA . ALA A 1 327 ? 54.290 -3.120 9.857 1.00 49.03 319 ALA A CA 1
ATOM 2512 C C . ALA A 1 327 ? 54.467 -2.179 8.674 1.00 41.65 319 ALA A C 1
ATOM 2513 O O . ALA A 1 327 ? 54.928 -2.602 7.611 1.00 48.79 319 ALA A O 1
ATOM 2515 N N . SER A 1 328 ? 54.093 -0.917 8.857 1.00 38.55 320 SER A N 1
ATOM 2516 C CA . SER A 1 328 ? 54.065 0.059 7.773 1.00 37.21 320 SER A CA 1
ATOM 2517 C C . SER A 1 328 ? 54.100 1.459 8.369 1.00 48.75 320 SER A C 1
ATOM 2518 O O . SER A 1 328 ? 53.926 1.653 9.576 1.00 45.65 320 SER A O 1
ATOM 2521 N N . GLY A 1 329 ? 54.301 2.442 7.497 1.00 49.78 321 GLY A N 1
ATOM 2522 C CA . GLY A 1 329 ? 54.282 3.827 7.910 1.00 45.11 321 GLY A CA 1
ATOM 2523 C C . GLY A 1 329 ? 53.692 4.711 6.832 1.00 50.17 321 GLY A C 1
ATOM 2524 O O . GLY A 1 329 ? 53.287 4.248 5.766 1.00 58.35 321 GLY A O 1
ATOM 2525 N N . GLY A 1 330 ? 53.658 6.003 7.130 1.00 52.13 322 GLY A N 1
ATOM 2526 C CA . GLY A 1 330 ? 53.115 6.988 6.221 1.00 42.07 322 GLY A CA 1
ATOM 2527 C C . GLY A 1 330 ? 53.061 8.332 6.916 1.00 41.82 322 GLY A C 1
ATOM 2528 O O . GLY A 1 330 ? 53.650 8.516 7.989 1.00 32.72 322 GLY A O 1
ATOM 2529 N N . LYS A 1 331 ? 52.316 9.257 6.304 1.00 36.82 323 LYS A N 1
ATOM 2530 C CA . LYS A 1 331 ? 52.206 10.616 6.817 1.00 41.82 323 LYS A CA 1
ATOM 2531 C C . LYS A 1 331 ? 50.816 11.178 6.531 1.00 38.91 323 LYS A C 1
ATOM 2532 O O . LYS A 1 331 ? 50.182 10.837 5.532 1.00 43.99 323 LYS A O 1
ATOM 2534 N N . ILE A 1 332 ? 50.353 12.042 7.421 1.00 33.58 324 ILE A N 1
ATOM 2535 C CA . ILE A 1 332 ? 49.151 12.840 7.211 1.00 38.23 324 ILE A CA 1
ATOM 2536 C C . ILE A 1 332 ? 49.598 14.237 6.796 1.00 37.92 324 ILE A C 1
ATOM 2537 O O . ILE A 1 332 ? 50.131 14.994 7.615 1.00 40.13 324 ILE A O 1
ATOM 2542 N N . ASP A 1 333 ? 49.396 14.580 5.531 1.00 46.08 325 ASP A N 1
ATOM 2543 C CA . ASP A 1 333 ? 49.622 15.951 5.088 1.00 49.36 325 ASP A CA 1
ATOM 2544 C C . ASP A 1 333 ? 48.646 16.901 5.772 1.00 39.48 325 ASP A C 1
ATOM 2545 O O . ASP A 1 333 ? 47.460 16.593 5.925 1.00 40.09 325 ASP A O 1
ATOM 2550 N N . GLY A 1 334 ? 49.146 18.068 6.175 1.00 44.68 326 GLY A N 1
ATOM 2551 C CA . GLY A 1 334 ? 48.311 19.037 6.864 1.00 43.17 326 GLY A CA 1
ATOM 2552 C C . GLY A 1 334 ? 47.864 18.616 8.253 1.00 49.94 326 GLY A C 1
ATOM 2553 O O . GLY A 1 334 ? 46.835 19.095 8.738 1.00 38.08 326 GLY A O 1
ATOM 2554 N N . PHE A 1 335 ? 48.603 17.725 8.906 1.00 44.03 327 PHE A N 1
ATOM 2555 C CA . PHE A 1 335 ? 48.201 17.275 10.228 1.00 33.72 327 PHE A CA 1
ATOM 2556 C C . PHE A 1 335 ? 48.326 18.403 11.248 1.00 39.81 327 PHE A C 1
ATOM 2557 O O . PHE A 1 335 ? 49.300 19.162 11.256 1.00 33.73 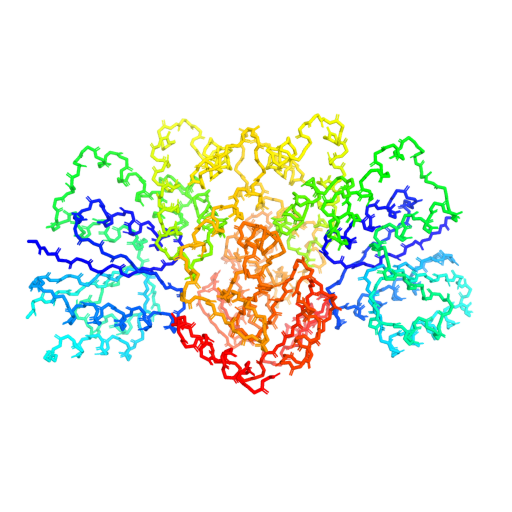327 PHE A O 1
ATOM 2565 N N . ARG A 1 336 ? 47.332 18.496 12.125 1.00 35.24 328 ARG A N 1
ATOM 2566 C CA . ARG A 1 336 ? 47.197 19.601 13.062 1.00 33.20 328 ARG A CA 1
ATOM 2567 C C . ARG A 1 336 ? 47.559 19.109 14.458 1.00 48.02 328 ARG A C 1
ATOM 2568 O O . ARG A 1 336 ? 46.777 18.390 15.090 1.00 41.33 328 ARG A O 1
ATOM 2576 N N . GLU A 1 337 ? 48.752 19.488 14.921 1.00 48.71 329 GLU A N 1
ATOM 2577 C CA . GLU A 1 337 ? 49.231 19.086 16.239 1.00 44.50 329 GLU A CA 1
ATOM 2578 C C . GLU A 1 337 ? 48.270 19.572 17.316 1.00 31.00 329 GLU A C 1
ATOM 2579 O O . GLU A 1 337 ? 47.552 20.551 17.134 1.00 33.22 329 GLU A O 1
ATOM 2581 N N . SER A 1 338 ? 48.251 18.874 18.448 1.00 39.48 330 SER A N 1
ATOM 2582 C CA . SER A 1 338 ? 47.361 19.275 19.529 1.00 41.27 330 SER A CA 1
ATOM 2583 C C . SER A 1 338 ? 47.791 18.587 20.817 1.00 44.26 330 SER A C 1
ATOM 2584 O O . SER A 1 338 ? 48.496 17.575 20.797 1.00 39.77 330 SER A O 1
ATOM 2587 N N . PHE A 1 339 ? 47.365 19.157 21.946 1.00 36.35 331 PHE A N 1
ATOM 2588 C CA . PHE A 1 339 ? 47.488 18.470 23.226 1.00 39.32 331 PHE A CA 1
ATOM 2589 C C . PHE A 1 339 ? 46.141 17.949 23.708 1.00 34.74 331 PHE A C 1
ATOM 2590 O O . PHE A 1 339 ? 46.012 17.554 24.865 1.00 36.02 331 PHE A O 1
ATOM 2598 N N . ASN A 1 340 ? 45.148 17.920 22.832 1.00 33.84 332 ASN A N 1
ATOM 2599 C CA . ASN A 1 340 ? 43.831 17.366 23.112 1.00 44.62 332 ASN A CA 1
ATOM 2600 C C . ASN A 1 340 ? 43.698 16.076 22.312 1.00 37.71 332 ASN A C 1
ATOM 2601 O O . ASN A 1 340 ? 43.669 16.115 21.078 1.00 40.05 332 ASN A O 1
ATOM 2606 N N . TYR A 1 341 ? 43.600 14.937 23.004 1.00 35.58 333 TYR A N 1
ATOM 2607 C CA . TYR A 1 341 ? 43.588 13.659 22.291 1.00 31.05 333 TYR A CA 1
ATOM 2608 C C . TYR A 1 341 ? 42.389 13.545 21.348 1.00 41.06 333 TYR A C 1
ATOM 2609 O O . TYR A 1 341 ? 42.498 12.961 20.262 1.00 40.79 333 TYR A O 1
ATOM 2618 N N . ARG A 1 342 ? 41.233 14.088 21.738 1.00 35.17 334 ARG A N 1
ATOM 2619 C CA . ARG A 1 342 ? 40.067 13.998 20.861 1.00 38.72 334 ARG A CA 1
ATOM 2620 C C . ARG A 1 342 ? 40.326 14.694 19.523 1.00 43.31 334 ARG A C 1
ATOM 2621 O O . ARG A 1 342 ? 39.914 14.198 18.465 1.00 36.22 334 ARG A O 1
ATOM 2623 N N . ASP A 1 343 ? 41.022 15.837 19.552 1.00 43.78 335 ASP A N 1
ATOM 2624 C CA . ASP A 1 343 ? 41.360 16.550 18.319 1.00 42.68 335 ASP A CA 1
ATOM 2625 C C . ASP A 1 343 ? 42.181 15.681 17.376 1.00 38.86 335 ASP A C 1
ATOM 2626 O O . ASP A 1 343 ? 41.977 15.698 16.156 1.00 39.67 335 ASP A O 1
ATOM 2631 N N . ILE A 1 344 ? 43.127 14.931 17.925 1.00 28.94 336 ILE A N 1
ATOM 2632 C CA . ILE A 1 344 ? 43.963 14.065 17.102 1.00 39.00 336 ILE A CA 1
ATOM 2633 C C . ILE A 1 344 ? 43.135 12.929 16.524 1.00 36.03 336 ILE A C 1
ATOM 2634 O O . ILE A 1 344 ? 43.239 12.604 15.331 1.00 40.72 336 ILE A O 1
ATOM 2639 N N . LYS A 1 345 ? 42.262 12.346 17.345 1.00 30.82 337 LYS A N 1
ATOM 2640 C CA . LYS A 1 345 ? 41.470 11.199 16.917 1.00 36.33 337 LYS A CA 1
ATOM 2641 C C . LYS A 1 345 ? 40.515 11.569 15.795 1.00 40.31 337 LYS A C 1
ATOM 2642 O O . LYS A 1 345 ? 40.360 10.812 14.831 1.00 36.88 337 LYS A O 1
ATOM 2648 N N . GLU A 1 346 ? 39.864 12.733 15.907 1.00 34.03 338 GLU A N 1
ATOM 2649 C CA . GLU A 1 346 ? 38.959 13.193 14.861 1.00 35.33 338 GLU A CA 1
ATOM 2650 C C . GLU A 1 346 ? 39.656 13.239 13.506 1.00 37.43 338 GLU A C 1
ATOM 2651 O O . GLU A 1 346 ? 39.044 12.940 12.477 1.00 39.95 338 GLU A O 1
ATOM 2657 N N . GLN A 1 347 ? 40.941 13.596 13.487 1.00 33.05 339 GLN A N 1
ATOM 2658 C CA . GLN A 1 347 ? 41.661 13.657 12.218 1.00 41.98 339 GLN A CA 1
ATOM 2659 C C . GLN A 1 347 ? 41.830 12.268 11.602 1.00 32.65 339 GLN A C 1
ATOM 2660 O O . GLN A 1 347 ? 41.653 12.093 10.389 1.00 34.48 339 GLN A O 1
ATOM 2666 N N . ILE A 1 348 ? 42.131 11.264 12.424 1.00 31.05 340 ILE A N 1
ATOM 2667 C CA . ILE A 1 348 ? 42.169 9.890 11.934 1.00 30.96 340 ILE A CA 1
ATOM 2668 C C . ILE A 1 348 ? 40.781 9.449 11.469 1.00 36.22 340 ILE A C 1
ATOM 2669 O O . ILE A 1 348 ? 40.618 8.912 10.364 1.00 44.88 340 ILE A O 1
ATOM 2674 N N . GLU A 1 349 ? 39.759 9.676 12.303 1.00 38.58 341 GLU A N 1
ATOM 2675 C CA . GLU A 1 349 ? 38.390 9.305 11.947 1.00 43.66 341 GLU A CA 1
ATOM 2676 C C . GLU A 1 349 ? 37.991 9.871 10.588 1.00 50.93 341 GLU A C 1
ATOM 2677 O O . GLU A 1 349 ? 37.427 9.160 9.747 1.00 41.03 341 GLU A O 1
ATOM 2683 N N . GLU A 1 350 ? 38.284 11.154 10.350 1.00 50.59 342 GLU A N 1
ATOM 2684 C CA . GLU A 1 350 ? 37.928 11.760 9.071 1.00 47.77 342 GLU A CA 1
ATOM 2685 C C . GLU A 1 350 ? 38.578 11.007 7.917 1.00 40.91 342 GLU A C 1
ATOM 2686 O O . GLU A 1 350 ? 37.914 10.668 6.933 1.00 43.56 342 GLU A O 1
ATOM 2688 N N . ILE A 1 351 ? 39.873 10.700 8.038 1.00 45.94 343 ILE A N 1
ATOM 2689 C CA . ILE A 1 351 ? 40.558 9.937 6.993 1.00 47.31 343 ILE A CA 1
ATOM 2690 C C . ILE A 1 351 ? 39.928 8.553 6.835 1.00 46.41 343 ILE A C 1
ATOM 2691 O O . ILE A 1 351 ? 39.644 8.104 5.718 1.00 47.56 343 ILE A O 1
ATOM 2696 N N . PHE A 1 352 ? 39.715 7.849 7.953 1.00 46.07 344 PHE A N 1
ATOM 2697 C CA . PHE A 1 352 ? 39.173 6.492 7.881 1.00 43.61 344 PHE A CA 1
ATOM 2698 C C . PHE A 1 352 ? 37.736 6.475 7.369 1.00 49.00 344 PHE A C 1
ATOM 2699 O O . PHE A 1 352 ? 37.297 5.478 6.783 1.00 51.72 344 PHE A O 1
ATOM 2707 N N . ASN A 1 353 ? 36.997 7.571 7.550 1.00 50.02 345 ASN A N 1
ATOM 2708 C CA . ASN A 1 353 ? 35.571 7.548 7.243 1.00 56.19 345 ASN A CA 1
ATOM 2709 C C . ASN A 1 353 ? 35.313 7.302 5.760 1.00 58.79 345 ASN A C 1
ATOM 2710 O O . ASN A 1 353 ? 34.370 6.586 5.401 1.00 63.03 345 ASN A O 1
ATOM 2715 N N . ASN A 1 354 ? 36.135 7.883 4.882 1.00 63.27 346 ASN A N 1
ATOM 2716 C CA . ASN A 1 354 ? 35.995 7.670 3.444 1.00 64.17 346 ASN A CA 1
ATOM 2717 C C . ASN A 1 354 ? 36.747 6.447 2.944 1.00 51.28 346 ASN A C 1
ATOM 2718 O O . ASN A 1 354 ? 36.626 6.105 1.762 1.00 55.91 346 ASN A O 1
ATOM 2723 N N . ALA A 1 355 ? 37.511 5.789 3.804 1.00 50.02 347 ALA A N 1
ATOM 2724 C CA . ALA A 1 355 ? 38.414 4.731 3.372 1.00 51.14 347 ALA A CA 1
ATOM 2725 C C . ALA A 1 355 ? 37.669 3.468 2.951 1.00 58.22 347 ALA A C 1
ATOM 2726 O O . ALA A 1 355 ? 38.295 2.467 2.606 1.00 64.02 347 ALA A O 1
ATOM 2729 N N . HIS B 1 8 ? 98.050 -5.528 1.100 1.00 79.27 0 HIS B N 1
ATOM 2730 C CA . HIS B 1 8 ? 96.705 -5.713 1.652 1.00 84.61 0 HIS B CA 1
ATOM 2731 C C . HIS B 1 8 ? 95.661 -5.029 0.773 1.00 90.84 0 HIS B C 1
ATOM 2732 O O . HIS B 1 8 ? 95.969 -4.548 -0.325 1.00 90.54 0 HIS B O 1
ATOM 2734 N N . MET B 1 9 ? 94.420 -4.993 1.257 1.00 80.62 1 MET B N 1
ATOM 2735 C CA . MET B 1 9 ? 93.333 -4.336 0.546 1.00 73.87 1 MET B CA 1
ATOM 2736 C C . MET B 1 9 ? 92.626 -3.374 1.487 1.00 59.69 1 MET B C 1
ATOM 2737 O O . MET B 1 9 ? 92.178 -3.770 2.568 1.00 61.37 1 MET B O 1
ATOM 2742 N N . GLN B 1 10 ? 92.533 -2.115 1.069 1.00 53.41 2 GLN B N 1
ATOM 2743 C CA . GLN B 1 10 ? 91.871 -1.080 1.849 1.00 42.96 2 GLN B CA 1
ATOM 2744 C C . GLN B 1 10 ? 90.361 -1.167 1.649 1.00 39.76 2 GLN B C 1
ATOM 2745 O O . GLN B 1 10 ? 89.866 -1.008 0.528 1.00 40.59 2 GLN B O 1
ATOM 2751 N N . VAL B 1 11 ? 89.628 -1.411 2.728 1.00 33.03 3 VAL B N 1
ATOM 2752 C CA . VAL B 1 11 ? 88.174 -1.508 2.678 1.00 31.67 3 VAL B CA 1
ATOM 2753 C C . VAL B 1 11 ? 87.568 -0.224 3.235 1.00 42.73 3 VAL B C 1
ATOM 2754 O O . VAL B 1 11 ? 88.030 0.295 4.260 1.00 38.35 3 VAL B O 1
ATOM 2758 N N . TYR B 1 12 ? 86.540 0.294 2.560 1.00 35.57 4 TYR B N 1
ATOM 2759 C CA . TYR B 1 12 ? 85.686 1.347 3.095 1.00 37.02 4 TYR B CA 1
ATOM 2760 C C . TYR B 1 12 ? 84.276 0.788 3.224 1.00 35.71 4 TYR B C 1
ATOM 2761 O O . TYR B 1 12 ? 83.740 0.245 2.257 1.00 33.71 4 TYR B O 1
ATOM 2770 N N . HIS B 1 13 ? 83.674 0.918 4.410 1.00 32.52 5 HIS B N 1
ATOM 2771 C CA . HIS B 1 13 ? 82.391 0.270 4.689 1.00 34.96 5 HIS B CA 1
ATOM 2772 C C . HIS B 1 13 ? 81.378 1.299 5.166 1.00 29.34 5 HIS B C 1
ATOM 2773 O O . HIS B 1 13 ? 81.496 1.819 6.282 1.00 30.33 5 HIS B O 1
ATOM 2780 N N . LEU B 1 14 ? 80.349 1.534 4.359 1.00 29.58 6 LEU B N 1
ATOM 2781 C CA . LEU B 1 14 ? 79.283 2.475 4.684 1.00 31.17 6 LEU B CA 1
ATOM 2782 C C . LEU B 1 14 ? 78.030 1.702 5.070 1.00 32.40 6 LEU B C 1
ATOM 2783 O O . LEU B 1 14 ? 77.589 0.826 4.323 1.00 24.65 6 LEU B O 1
ATOM 2788 N N . SER B 1 15 ? 77.438 2.046 6.213 1.00 33.26 7 SER B N 1
ATOM 2789 C CA . SER B 1 15 ? 76.256 1.339 6.694 1.00 29.63 7 SER B CA 1
ATOM 2790 C C . SER B 1 15 ? 75.277 2.325 7.336 1.00 33.76 7 SER B C 1
ATOM 2791 O O . SER B 1 15 ? 75.565 3.519 7.485 1.00 40.44 7 SER B O 1
ATOM 2794 N N . HIS B 1 16 ? 74.105 1.806 7.709 1.00 34.97 8 HIS B N 1
ATOM 2795 C CA . HIS B 1 16 ? 73.044 2.547 8.384 1.00 36.31 8 HIS B CA 1
ATOM 2796 C C . HIS B 1 16 ? 73.389 2.685 9.876 1.00 41.12 8 HIS B C 1
ATOM 2797 O O . HIS B 1 16 ? 74.453 2.245 10.333 1.00 25.52 8 HIS B O 1
ATOM 2804 N N . ILE B 1 17 ? 72.483 3.283 10.661 1.00 29.70 9 ILE B N 1
ATOM 2805 C CA . ILE B 1 17 ? 72.799 3.675 12.030 1.00 29.37 9 ILE B CA 1
ATOM 2806 C C . ILE B 1 17 ? 71.958 2.956 13.086 1.00 34.12 9 ILE B C 1
ATOM 2807 O O . ILE B 1 17 ? 72.020 3.322 14.246 1.00 40.68 9 ILE B O 1
ATOM 2812 N N . ASP B 1 18 ? 71.200 1.926 12.735 1.00 30.74 10 ASP B N 1
ATOM 2813 C CA . ASP B 1 18 ? 70.460 1.253 13.800 1.00 30.63 10 ASP B CA 1
ATOM 2814 C C . ASP B 1 18 ? 71.191 -0.036 14.204 1.00 25.46 10 ASP B C 1
ATOM 2815 O O . ASP B 1 18 ? 72.382 -0.197 13.930 1.00 29.06 10 ASP B O 1
ATOM 2820 N N . LEU B 1 19 ? 70.501 -0.944 14.893 1.00 25.82 11 LEU B N 1
ATOM 2821 C CA . LEU B 1 19 ? 71.149 -2.202 15.280 1.00 29.60 11 LEU B CA 1
ATOM 2822 C C . LEU B 1 19 ? 71.691 -2.946 14.066 1.00 35.01 11 LEU B C 1
ATOM 2823 O O . LEU B 1 19 ? 72.855 -3.370 14.045 1.00 33.03 11 LEU B O 1
ATOM 2828 N N . ASP B 1 20 ? 70.843 -3.144 13.056 1.00 33.21 12 ASP B N 1
ATOM 2829 C CA . ASP B 1 20 ? 71.265 -3.843 11.847 1.00 25.78 12 ASP B CA 1
ATOM 2830 C C . ASP B 1 20 ? 72.427 -3.116 11.177 1.00 29.15 12 ASP B C 1
ATOM 2831 O O . ASP B 1 20 ? 73.432 -3.737 10.796 1.00 26.90 12 ASP B O 1
ATOM 2836 N N . GLY B 1 21 ? 72.322 -1.787 11.060 1.00 26.29 13 GLY B N 1
ATOM 2837 C CA . GLY B 1 21 ? 73.378 -1.021 10.415 1.00 28.26 13 GLY B CA 1
ATOM 2838 C C . GLY B 1 21 ? 74.723 -1.195 11.090 1.00 29.35 13 GLY B C 1
ATOM 2839 O O . GLY B 1 21 ? 75.718 -1.531 10.442 1.00 28.01 13 GLY B O 1
ATOM 2840 N N . TYR B 1 22 ? 74.766 -1.008 12.412 1.00 26.16 14 TYR B N 1
ATOM 2841 C CA . TYR B 1 22 ? 76.044 -1.069 13.110 1.00 27.22 14 TYR B CA 1
ATOM 2842 C C . TYR B 1 22 ? 76.558 -2.502 13.192 1.00 32.36 14 TYR B C 1
ATOM 2843 O O . TYR B 1 22 ? 77.768 -2.733 13.092 1.00 35.71 14 TYR B O 1
ATOM 2852 N N . ALA B 1 23 ? 75.653 -3.481 13.320 1.00 28.78 15 ALA B N 1
ATOM 2853 C CA . ALA B 1 23 ? 76.081 -4.877 13.355 1.00 21.88 15 ALA B CA 1
ATOM 2854 C C . ALA B 1 23 ? 76.767 -5.291 12.058 1.00 31.02 15 ALA B C 1
ATOM 2855 O O . ALA B 1 23 ? 77.666 -6.146 12.074 1.00 32.32 15 ALA B O 1
ATOM 2857 N N . CYS B 1 24 ? 76.357 -4.708 10.926 1.00 29.48 16 CYS B N 1
ATOM 2858 C CA . CYS B 1 24 ? 77.065 -4.960 9.676 1.00 25.79 16 CYS B CA 1
ATOM 2859 C C . CYS B 1 24 ? 78.550 -4.676 9.824 1.00 30.08 16 CYS B C 1
ATOM 2860 O O . CYS B 1 24 ? 79.386 -5.383 9.253 1.00 32.96 16 CYS B O 1
ATOM 2863 N N . GLN B 1 25 ? 78.896 -3.646 10.598 1.00 25.63 17 GLN B N 1
ATOM 2864 C CA . GLN B 1 25 ? 80.287 -3.247 10.734 1.00 34.54 17 GLN B CA 1
ATOM 2865 C C . GLN B 1 25 ? 81.025 -4.072 11.782 1.00 30.04 17 GLN B C 1
ATOM 2866 O O . GLN B 1 25 ? 82.243 -4.269 11.662 1.00 28.54 17 GLN B O 1
ATOM 2872 N N . LEU B 1 26 ? 80.325 -4.551 12.814 1.00 24.56 18 LEU B N 1
ATOM 2873 C CA . LEU B 1 26 ? 80.930 -5.567 13.668 1.00 29.98 18 LEU B CA 1
ATOM 2874 C C . LEU B 1 26 ? 81.369 -6.745 12.821 1.00 28.61 18 LEU B C 1
ATOM 2875 O O . LEU B 1 26 ? 82.468 -7.275 13.007 1.00 23.29 18 LEU B O 1
ATOM 2880 N N . VAL B 1 27 ? 80.515 -7.144 11.870 1.00 23.23 19 VAL B N 1
ATOM 2881 C CA . VAL B 1 27 ? 80.798 -8.285 11.012 1.00 33.38 19 VAL B CA 1
ATOM 2882 C C . VAL B 1 27 ? 82.024 -8.012 10.157 1.00 35.03 19 VAL B C 1
ATOM 2883 O O . VAL B 1 27 ? 82.994 -8.780 10.171 1.00 37.33 19 VAL B O 1
ATOM 2887 N N . SER B 1 28 ? 81.993 -6.915 9.391 1.00 30.97 20 SER B N 1
ATOM 2888 C CA . SER B 1 28 ? 83.083 -6.661 8.456 1.00 31.03 20 SER B CA 1
ATOM 2889 C C . SER B 1 28 ? 84.399 -6.463 9.188 1.00 29.50 20 SER B C 1
ATOM 2890 O O . SER B 1 28 ? 85.449 -6.867 8.683 1.00 32.34 20 SER B O 1
ATOM 2893 N N . LYS B 1 29 ? 84.364 -5.878 10.392 1.00 29.20 21 LYS B N 1
ATOM 2894 C CA . LYS B 1 29 ? 85.592 -5.740 11.162 1.00 27.21 21 LYS B CA 1
ATOM 2895 C C . LYS B 1 29 ? 86.178 -7.088 11.561 1.00 39.59 21 LYS B C 1
ATOM 2896 O O . LYS B 1 29 ? 87.366 -7.159 11.912 1.00 29.45 21 LYS B O 1
ATOM 2902 N N . GLN B 1 30 ? 85.383 -8.157 11.524 1.00 30.71 22 GLN B N 1
ATOM 2903 C CA . GLN B 1 30 ? 85.920 -9.479 11.827 1.00 31.83 22 GLN B CA 1
ATOM 2904 C C . GLN B 1 30 ? 86.681 -10.071 10.658 1.00 34.82 22 GLN B C 1
ATOM 2905 O O . GLN B 1 30 ? 87.361 -11.090 10.832 1.00 32.81 22 GLN B O 1
ATOM 2911 N N . PHE B 1 31 ? 86.570 -9.469 9.476 1.00 33.01 23 PHE B N 1
ATOM 2912 C CA . PHE B 1 31 ? 87.233 -9.982 8.287 1.00 38.00 23 PHE B CA 1
ATOM 2913 C C . PHE B 1 31 ? 88.379 -9.108 7.813 1.00 47.31 23 PHE B C 1
ATOM 2914 O O . PHE B 1 31 ? 89.332 -9.628 7.225 1.00 48.89 23 PHE B O 1
ATOM 2922 N N . PHE B 1 32 ? 88.316 -7.801 8.068 1.00 36.63 24 PHE B N 1
ATOM 2923 C CA . PHE B 1 32 ? 89.303 -6.852 7.570 1.00 41.92 24 PHE B CA 1
ATOM 2924 C C . PHE B 1 32 ? 89.888 -6.038 8.719 1.00 45.37 24 PHE B C 1
ATOM 2925 O O . PHE B 1 32 ? 89.147 -5.445 9.511 1.00 44.65 24 PHE B O 1
ATOM 2933 N N . LYS B 1 33 ? 91.215 -6.002 8.802 1.00 40.78 25 LYS B N 1
ATOM 2934 C CA . LYS B 1 33 ? 91.875 -5.086 9.723 1.00 49.98 25 LYS B CA 1
ATOM 2935 C C . LYS B 1 33 ? 92.142 -3.722 9.093 1.00 52.24 25 LYS B C 1
ATOM 2936 O O . LYS B 1 33 ? 92.159 -2.710 9.803 1.00 62.36 25 LYS B O 1
ATOM 2938 N N . ASN B 1 34 ? 92.343 -3.669 7.778 1.00 35.30 26 ASN B N 1
ATOM 2939 C CA . ASN B 1 34 ? 92.606 -2.418 7.070 1.00 48.68 26 ASN B CA 1
ATOM 2940 C C . ASN B 1 34 ? 91.287 -1.906 6.491 1.00 50.41 26 ASN B C 1
ATOM 2941 O O . ASN B 1 34 ? 90.945 -2.197 5.340 1.00 41.43 26 ASN B O 1
ATOM 2946 N N . ILE B 1 35 ? 90.559 -1.113 7.289 1.00 46.87 27 ILE B N 1
ATOM 2947 C CA . ILE B 1 35 ? 89.155 -0.782 7.022 1.00 45.51 27 ILE B CA 1
ATOM 2948 C C . ILE B 1 35 ? 88.816 0.566 7.653 1.00 40.66 27 ILE B C 1
ATOM 2949 O O . ILE B 1 35 ? 89.254 0.881 8.766 1.00 41.35 27 ILE B O 1
ATOM 2954 N N . GLN B 1 36 ? 88.040 1.374 6.928 1.00 29.10 28 GLN B N 1
ATOM 2955 C CA . GLN B 1 36 ? 87.521 2.635 7.447 1.00 36.23 28 GLN B CA 1
ATOM 2956 C C . GLN B 1 36 ? 86.015 2.625 7.268 1.00 35.21 28 GLN B C 1
ATOM 2957 O O . GLN B 1 36 ? 85.534 2.440 6.149 1.00 31.73 28 GLN B O 1
ATOM 2963 N N . CYS B 1 37 ? 85.277 2.812 8.362 1.00 36.62 29 CYS B N 1
ATOM 2964 C CA . CYS B 1 37 ? 83.823 2.723 8.345 1.00 36.91 29 CYS B CA 1
ATOM 2965 C C . CYS B 1 37 ? 83.158 4.096 8.266 1.00 30.10 29 CYS B C 1
ATOM 2966 O O . CYS B 1 37 ? 83.713 5.110 8.689 1.00 32.13 29 CYS B O 1
ATOM 2969 N N . TYR B 1 38 ? 81.931 4.096 7.741 1.00 26.88 30 TYR B N 1
ATOM 2970 C CA . TYR B 1 38 ? 81.116 5.284 7.553 1.00 38.04 30 TYR B CA 1
ATOM 2971 C C . TYR B 1 38 ? 79.679 4.926 7.875 1.00 33.25 30 TYR B C 1
ATOM 2972 O O . TYR B 1 38 ? 79.266 3.777 7.712 1.00 38.20 30 TYR B O 1
ATOM 2981 N N . ASN B 1 39 ? 78.911 5.919 8.316 1.00 26.28 31 ASN B N 1
ATOM 2982 C CA . ASN B 1 39 ? 77.512 5.684 8.644 1.00 23.00 31 ASN B CA 1
ATOM 2983 C C . ASN B 1 39 ? 76.651 6.859 8.209 1.00 22.87 31 ASN B C 1
ATOM 2984 O O . ASN B 1 39 ? 77.084 8.014 8.217 1.00 33.86 31 ASN B O 1
ATOM 2989 N N . ALA B 1 40 ? 75.412 6.546 7.859 1.00 33.35 32 ALA B N 1
ATOM 2990 C CA . ALA B 1 40 ? 74.463 7.540 7.398 1.00 36.12 32 ALA B CA 1
ATOM 2991 C C . ALA B 1 40 ? 73.064 7.082 7.773 1.00 32.97 32 ALA B C 1
ATOM 2992 O O . ALA B 1 40 ? 72.778 5.883 7.801 1.00 31.23 32 ALA B O 1
ATOM 2994 N N . ASN B 1 41 ? 72.188 8.044 8.051 1.00 32.41 33 ASN B N 1
ATOM 2995 C CA . ASN B 1 41 ? 70.782 7.693 8.244 1.00 33.96 33 ASN B CA 1
ATOM 2996 C C . ASN B 1 41 ? 70.101 7.540 6.884 1.00 43.88 33 ASN B C 1
ATOM 2997 O O . ASN B 1 41 ? 69.733 6.431 6.481 1.00 42.09 33 ASN B O 1
ATOM 3002 N N . TYR B 1 42 ? 69.957 8.631 6.140 1.00 47.44 34 TYR B N 1
ATOM 3003 C CA . TYR B 1 42 ? 69.274 8.516 4.858 1.00 47.08 34 TYR B CA 1
ATOM 3004 C C . TYR B 1 42 ? 69.569 9.742 4.010 1.00 49.22 34 TYR B C 1
ATOM 3005 O O . TYR B 1 42 ? 70.129 10.737 4.482 1.00 56.64 34 TYR B O 1
ATOM 3014 N N . GLY B 1 43 ? 69.168 9.652 2.744 1.00 41.42 35 GLY B N 1
ATOM 3015 C CA . GLY B 1 43 ? 69.085 10.843 1.916 1.00 45.74 35 GLY B CA 1
ATOM 3016 C C . GLY B 1 43 ? 70.446 11.457 1.665 1.00 46.34 35 GLY B C 1
ATOM 3017 O O . GLY B 1 43 ? 71.402 10.776 1.275 1.00 39.72 35 GLY B O 1
ATOM 3018 N N . ARG B 1 44 ? 70.530 12.770 1.889 1.00 45.65 36 ARG B N 1
ATOM 3019 C CA . ARG B 1 44 ? 71.741 13.513 1.562 1.00 45.05 36 ARG B CA 1
ATOM 3020 C C . ARG B 1 44 ? 72.958 12.973 2.302 1.00 51.41 36 ARG B C 1
ATOM 3021 O O . ARG B 1 44 ? 74.070 12.988 1.757 1.00 44.03 36 ARG B O 1
ATOM 3023 N N . GLU B 1 45 ? 72.772 12.487 3.534 1.00 32.16 37 GLU B N 1
ATOM 3024 C CA . GLU B 1 45 ? 73.903 11.972 4.290 1.00 41.36 37 GLU B CA 1
ATOM 3025 C C . GLU B 1 45 ? 74.541 10.783 3.579 1.00 39.50 37 GLU B C 1
ATOM 3026 O O . GLU B 1 45 ? 75.765 10.620 3.605 1.00 39.23 37 GLU B O 1
ATO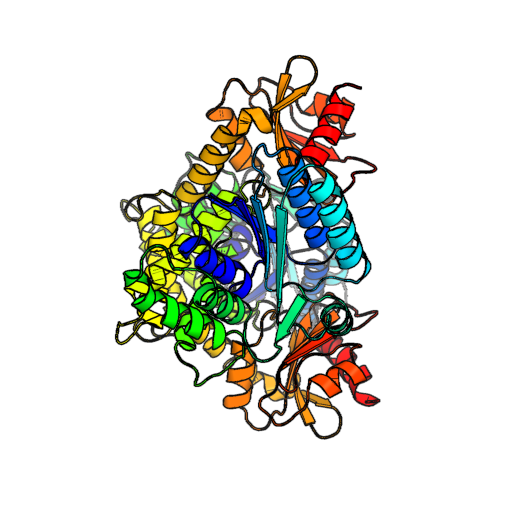M 3032 N N . VAL B 1 46 ? 73.730 9.951 2.927 1.00 41.93 38 VAL B N 1
ATOM 3033 C CA . VAL B 1 46 ? 74.267 8.787 2.220 1.00 43.36 38 VAL B CA 1
ATOM 3034 C C . VAL B 1 46 ? 75.221 9.229 1.116 1.00 42.86 38 VAL B C 1
ATOM 3035 O O . VAL B 1 46 ? 76.333 8.708 0.993 1.00 41.54 38 VAL B O 1
ATOM 3039 N N . SER B 1 47 ? 74.798 10.196 0.285 1.00 35.46 39 SER B N 1
ATOM 3040 C CA . SER B 1 47 ? 75.692 10.658 -0.773 1.00 33.67 39 SER B CA 1
ATOM 3041 C C . SER B 1 47 ? 76.903 11.391 -0.200 1.00 38.48 39 SER B C 1
ATOM 3042 O O . SER B 1 47 ? 77.991 11.337 -0.785 1.00 39.84 39 SER B O 1
ATOM 3045 N N . ALA B 1 48 ? 76.754 12.050 0.952 1.00 38.32 40 ALA B N 1
ATOM 3046 C CA . ALA B 1 48 ? 77.908 12.704 1.560 1.00 36.32 40 ALA B CA 1
ATOM 3047 C C . ALA B 1 48 ? 78.975 11.685 1.953 1.00 35.93 40 ALA B C 1
ATOM 3048 O O . ALA B 1 48 ? 80.170 11.927 1.757 1.00 41.23 40 ALA B O 1
ATOM 3050 N N . ARG B 1 49 ? 78.566 10.526 2.487 1.00 31.17 41 ARG B N 1
ATOM 3051 C CA . ARG B 1 49 ? 79.552 9.500 2.828 1.00 37.47 41 ARG B CA 1
ATOM 3052 C C . ARG B 1 49 ? 80.208 8.923 1.579 1.00 31.81 41 ARG B C 1
ATOM 3053 O O . ARG B 1 49 ? 81.400 8.583 1.592 1.00 37.58 41 ARG B O 1
ATOM 3061 N N . ILE B 1 50 ? 79.442 8.793 0.498 1.00 30.26 42 ILE B N 1
ATOM 3062 C CA . ILE B 1 50 ? 80.004 8.319 -0.761 1.00 34.39 42 ILE B CA 1
ATOM 3063 C C . ILE B 1 50 ? 81.092 9.267 -1.242 1.00 38.46 42 ILE B C 1
ATOM 3064 O O . ILE B 1 50 ? 82.175 8.833 -1.653 1.00 43.29 42 ILE B O 1
ATOM 3069 N N . TYR B 1 51 ? 80.838 10.574 -1.172 1.00 43.42 43 TYR B N 1
ATOM 3070 C CA . TYR B 1 51 ? 81.857 11.539 -1.571 1.00 44.02 43 TYR B CA 1
ATOM 3071 C C . TYR B 1 51 ? 83.112 11.393 -0.716 1.00 44.66 43 TYR B C 1
ATOM 3072 O O . TYR B 1 51 ? 84.233 11.406 -1.238 1.00 44.68 43 TYR B O 1
ATOM 3081 N N . GLU B 1 52 ? 82.942 11.238 0.602 1.00 38.13 44 GLU B N 1
ATOM 3082 C CA . GLU B 1 52 ? 84.094 11.022 1.474 1.00 41.40 44 GLU B CA 1
ATOM 3083 C C . GLU B 1 52 ? 84.898 9.805 1.033 1.00 45.97 44 GLU B C 1
ATOM 3084 O O . GLU B 1 52 ? 86.134 9.845 0.995 1.00 48.87 44 GLU B O 1
ATOM 3090 N N . ILE B 1 53 ? 84.210 8.716 0.690 1.00 30.33 45 ILE B N 1
ATOM 3091 C CA . ILE B 1 53 ? 84.891 7.481 0.326 1.00 40.19 45 ILE B CA 1
ATOM 3092 C C . ILE B 1 53 ? 85.699 7.660 -0.955 1.00 36.24 45 ILE B C 1
ATOM 3093 O O . ILE B 1 53 ? 86.855 7.226 -1.038 1.00 41.29 45 ILE B O 1
ATOM 3098 N N . LEU B 1 54 ? 85.118 8.304 -1.973 1.00 42.88 46 LEU B N 1
ATOM 3099 C CA . LEU B 1 54 ? 85.864 8.504 -3.215 1.00 42.59 46 LEU B CA 1
ATOM 3100 C C . LEU B 1 54 ? 87.044 9.456 -3.010 1.00 48.40 46 LEU B C 1
ATOM 3101 O O . LEU B 1 54 ? 88.108 9.268 -3.612 1.00 51.92 46 LEU B O 1
ATOM 3106 N N . ASN B 1 55 ? 86.875 10.486 -2.175 1.00 47.15 47 ASN B N 1
ATOM 3107 C CA . ASN B 1 55 ? 88.004 11.357 -1.854 1.00 51.77 47 ASN B CA 1
ATOM 3108 C C . ASN B 1 55 ? 89.124 10.572 -1.184 1.00 49.46 47 ASN B C 1
ATOM 3109 O O . ASN B 1 55 ? 90.301 10.754 -1.510 1.00 50.59 47 ASN B O 1
ATOM 3114 N N . ALA B 1 56 ? 88.773 9.683 -0.250 1.00 41.81 48 ALA B N 1
ATOM 3115 C CA . ALA B 1 56 ? 89.794 8.891 0.431 1.00 46.81 48 ALA B CA 1
ATOM 3116 C C . ALA B 1 56 ? 90.518 7.981 -0.550 1.00 50.90 48 ALA B C 1
ATOM 3117 O O . ALA B 1 56 ? 91.736 7.798 -0.454 1.00 46.00 48 ALA B O 1
ATOM 3119 N N . ILE B 1 57 ? 89.780 7.401 -1.501 1.00 47.30 49 ILE B N 1
ATOM 3120 C CA . ILE B 1 57 ? 90.405 6.561 -2.513 1.00 43.90 49 ILE B CA 1
ATOM 3121 C C . ILE B 1 57 ? 91.382 7.381 -3.339 1.00 48.12 49 ILE B C 1
ATOM 3122 O O . ILE B 1 57 ? 92.516 6.959 -3.589 1.00 52.08 49 ILE B O 1
ATOM 3127 N N . ALA B 1 58 ? 90.958 8.579 -3.758 1.00 43.66 50 ALA B N 1
ATOM 3128 C CA . ALA B 1 58 ? 91.829 9.438 -4.551 1.00 49.62 50 ALA B CA 1
ATOM 3129 C C . ALA B 1 58 ? 93.099 9.799 -3.789 1.00 57.06 50 ALA B C 1
ATOM 3130 O O . ALA B 1 58 ? 94.198 9.753 -4.348 1.00 64.39 50 ALA B O 1
ATOM 3132 N N . GLN B 1 59 ? 92.972 10.148 -2.506 1.00 55.91 51 GLN B N 1
ATOM 3133 C CA . GLN B 1 59 ? 94.136 10.551 -1.723 1.00 58.31 51 GLN B CA 1
ATOM 3134 C C . GLN B 1 59 ? 95.006 9.369 -1.296 1.00 51.28 51 GLN B C 1
ATOM 3135 O O . GLN B 1 59 ? 96.171 9.572 -0.940 1.00 55.91 51 GLN B O 1
ATOM 3137 N N . SER B 1 60 ? 94.481 8.148 -1.356 1.00 50.21 52 SER B N 1
ATOM 3138 C CA . SER B 1 60 ? 95.191 6.977 -0.858 1.00 45.66 52 SER B CA 1
ATOM 3139 C C . SER B 1 60 ? 96.316 6.559 -1.791 1.00 57.64 52 SER B C 1
ATOM 3140 O O . SER B 1 60 ? 96.192 6.627 -3.016 1.00 63.32 52 SER B O 1
ATOM 3143 N N . LYS B 1 61 ? 97.414 6.098 -1.204 1.00 58.77 53 LYS B N 1
ATOM 3144 C CA . LYS B 1 61 ? 98.556 5.636 -1.978 1.00 55.54 53 LYS B CA 1
ATOM 3145 C C . LYS B 1 61 ? 98.476 4.149 -2.298 1.00 51.35 53 LYS B C 1
ATOM 3146 O O . LYS B 1 61 ? 99.413 3.609 -2.889 1.00 53.67 53 LYS B O 1
ATOM 3148 N N . GLU B 1 62 ? 97.389 3.475 -1.918 1.00 48.74 54 GLU B N 1
ATOM 3149 C CA . GLU B 1 62 ? 97.226 2.057 -2.201 1.00 53.38 54 GLU B CA 1
ATOM 3150 C C . GLU B 1 62 ? 96.617 1.873 -3.593 1.00 58.20 54 GLU B C 1
ATOM 3151 O O . GLU B 1 62 ? 96.272 2.838 -4.279 1.00 66.04 54 GLU B O 1
ATOM 3157 N N . SER B 1 63 ? 96.477 0.616 -4.023 1.00 54.31 55 SER B N 1
ATOM 3158 C CA . SER B 1 63 ? 95.989 0.333 -5.368 1.00 59.42 55 SER B CA 1
ATOM 3159 C C . SER B 1 63 ? 94.896 -0.729 -5.434 1.00 61.65 55 SER B C 1
ATOM 3160 O O . SER B 1 63 ? 94.462 -1.065 -6.541 1.00 70.50 55 SER B O 1
ATOM 3163 N N . GLU B 1 64 ? 94.437 -1.258 -4.298 1.00 47.23 56 GLU B N 1
ATOM 3164 C CA . GLU B 1 64 ? 93.395 -2.280 -4.255 1.00 47.33 56 GLU B CA 1
ATOM 3165 C C . GLU B 1 64 ? 92.375 -1.897 -3.192 1.00 50.99 56 GLU B C 1
ATOM 3166 O O . GLU B 1 64 ? 92.718 -1.779 -2.008 1.00 48.14 56 GLU B O 1
ATOM 3168 N N . PHE B 1 65 ? 91.122 -1.718 -3.607 1.00 43.87 57 PHE B N 1
ATOM 3169 C CA . PHE B 1 65 ? 90.089 -1.157 -2.753 1.00 42.68 57 PHE B CA 1
ATOM 3170 C C . PHE B 1 65 ? 88.818 -1.991 -2.823 1.00 44.60 57 PHE B C 1
ATOM 3171 O O . PHE B 1 65 ? 88.479 -2.526 -3.881 1.00 43.25 57 PHE B O 1
ATOM 3179 N N . LEU B 1 66 ? 88.126 -2.105 -1.686 1.00 35.73 58 LEU B N 1
ATOM 3180 C CA . LEU B 1 66 ? 86.763 -2.633 -1.625 1.00 37.40 58 LEU B CA 1
ATOM 3181 C C . LEU B 1 66 ? 85.870 -1.592 -0.972 1.00 41.97 58 LEU B C 1
ATOM 3182 O O . LEU B 1 66 ? 86.124 -1.193 0.171 1.00 38.41 58 LEU B O 1
ATOM 3187 N N . ILE B 1 67 ? 84.834 -1.163 -1.694 1.00 40.23 59 ILE B N 1
ATOM 3188 C CA . ILE B 1 67 ? 83.770 -0.325 -1.150 1.00 38.36 59 ILE B CA 1
ATOM 3189 C C . ILE B 1 67 ? 82.589 -1.217 -0.796 1.00 39.92 59 ILE B C 1
ATOM 3190 O O . ILE B 1 67 ? 81.983 -1.839 -1.677 1.00 33.21 59 ILE B O 1
ATOM 3195 N N . LEU B 1 68 ? 82.234 -1.255 0.482 1.00 35.35 60 LEU B N 1
ATOM 3196 C CA . LEU B 1 68 ? 81.113 -2.048 0.958 1.00 32.71 60 LEU B CA 1
ATOM 3197 C C . LEU B 1 68 ? 80.012 -1.115 1.438 1.00 31.49 60 LEU B C 1
ATOM 3198 O O . LEU B 1 68 ? 80.268 -0.210 2.240 1.00 31.10 60 LEU B O 1
ATOM 3203 N N . VAL B 1 69 ? 78.797 -1.323 0.941 1.00 28.92 61 VAL B N 1
ATOM 3204 C CA . VAL B 1 69 ? 77.629 -0.565 1.376 1.00 32.76 61 VAL B CA 1
ATOM 3205 C C . VAL B 1 69 ? 76.583 -1.567 1.839 1.00 30.05 61 VAL B C 1
ATOM 3206 O O . VAL B 1 69 ? 76.247 -2.494 1.097 1.00 38.74 61 VAL B O 1
ATOM 3210 N N . SER B 1 70 ? 76.094 -1.406 3.073 1.00 31.15 62 SER B N 1
ATOM 3211 C CA . SER B 1 70 ? 75.080 -2.300 3.623 1.00 33.46 62 SER B CA 1
ATOM 3212 C C . SER B 1 70 ? 73.928 -1.515 4.234 1.00 34.53 62 SER B C 1
ATOM 3213 O O . SER B 1 70 ? 74.111 -0.408 4.751 1.00 26.29 62 SER B O 1
ATOM 3216 N N . ASP B 1 71 ? 72.733 -2.121 4.183 1.00 30.18 63 ASP B N 1
ATOM 3217 C CA . ASP B 1 71 ? 71.543 -1.614 4.867 1.00 35.13 63 ASP B CA 1
ATOM 3218 C C . ASP B 1 71 ? 71.125 -0.233 4.363 1.00 39.20 63 ASP B C 1
ATOM 3219 O O . ASP B 1 71 ? 70.481 0.540 5.075 1.00 36.06 63 ASP B O 1
ATOM 3224 N N . LEU B 1 72 ? 71.465 0.092 3.128 1.00 38.03 64 LEU B N 1
ATOM 3225 C CA . LEU B 1 72 ? 71.113 1.386 2.565 1.00 43.01 64 LEU B CA 1
ATOM 3226 C C . LEU B 1 72 ? 70.721 1.183 1.114 1.00 38.37 64 LEU B C 1
ATOM 3227 O O . LEU B 1 72 ? 71.360 0.412 0.394 1.00 35.00 64 LEU B O 1
ATOM 3232 N N . ASN B 1 73 ? 69.671 1.850 0.681 1.00 32.58 65 ASN B N 1
ATOM 3233 C CA . ASN B 1 73 ? 69.401 1.853 -0.744 1.00 47.75 65 ASN B CA 1
ATOM 3234 C C . ASN B 1 73 ? 69.946 3.137 -1.366 1.00 55.78 65 ASN B C 1
ATOM 3235 O O . ASN B 1 73 ? 70.091 4.165 -0.697 1.00 54.67 65 ASN B O 1
ATOM 3240 N N . LEU B 1 74 ? 70.306 3.051 -2.643 1.00 48.10 66 LEU B N 1
ATOM 3241 C CA . LEU B 1 74 ? 70.758 4.207 -3.401 1.00 54.49 66 LEU B CA 1
ATOM 3242 C C . LEU B 1 74 ? 69.744 4.520 -4.485 1.00 49.95 66 LEU B C 1
ATOM 3243 O O . LEU B 1 74 ? 69.014 3.636 -4.941 1.00 50.97 66 LEU B O 1
ATOM 3248 N N . ASN B 1 75 ? 69.704 5.784 -4.898 1.00 43.29 67 ASN B N 1
ATOM 3249 C CA . ASN B 1 75 ? 68.922 6.141 -6.065 1.00 50.12 67 ASN B CA 1
ATOM 3250 C C . ASN B 1 75 ? 69.781 5.949 -7.314 1.00 53.69 67 ASN B C 1
ATOM 3251 O O . ASN B 1 75 ? 70.961 5.599 -7.239 1.00 61.02 67 ASN B O 1
ATOM 3256 N N . LEU B 1 76 ? 69.180 6.172 -8.485 1.00 53.12 68 LEU B N 1
ATOM 3257 C CA . LEU B 1 76 ? 69.904 5.942 -9.730 1.00 58.83 68 LEU B CA 1
ATOM 3258 C C . LEU B 1 76 ? 71.052 6.926 -9.901 1.00 58.52 68 LEU B C 1
ATOM 3259 O O . LEU B 1 76 ? 72.138 6.541 -10.348 1.00 63.91 68 LEU B O 1
ATOM 3264 N N . ASN B 1 77 ? 70.831 8.201 -9.563 1.00 63.67 69 ASN B N 1
ATOM 3265 C CA . ASN B 1 77 ? 71.902 9.191 -9.670 1.00 71.21 69 ASN B CA 1
ATOM 3266 C C . ASN B 1 77 ? 73.111 8.781 -8.843 1.00 67.82 69 ASN B C 1
ATOM 3267 O O . ASN B 1 77 ? 74.254 8.918 -9.294 1.00 68.72 69 ASN B O 1
ATOM 3272 N N . GLU B 1 78 ? 72.876 8.276 -7.628 1.00 61.40 70 GLU B N 1
ATOM 3273 C CA . GLU B 1 78 ? 73.984 7.849 -6.782 1.00 58.73 70 GLU B CA 1
ATOM 3274 C C . GLU B 1 78 ? 74.689 6.637 -7.376 1.00 53.17 70 GLU B C 1
ATOM 3275 O O . GLU B 1 78 ? 75.923 6.563 -7.365 1.00 45.53 70 GLU B O 1
ATOM 3281 N N . ALA B 1 79 ? 73.923 5.682 -7.907 1.00 50.50 71 ALA B N 1
ATOM 3282 C CA . ALA B 1 79 ? 74.533 4.466 -8.430 1.00 58.39 71 ALA B CA 1
ATOM 3283 C C . ALA B 1 79 ? 75.381 4.761 -9.660 1.00 56.11 71 ALA B C 1
ATOM 3284 O O . ALA B 1 79 ? 76.505 4.258 -9.784 1.00 58.46 71 ALA B O 1
ATOM 3286 N N . GLU B 1 80 ? 74.875 5.603 -10.560 1.00 50.74 72 GLU B N 1
ATOM 3287 C CA . GLU B 1 80 ? 75.607 5.907 -11.782 1.00 53.39 72 GLU B CA 1
ATOM 3288 C C . GLU B 1 80 ? 76.863 6.724 -11.492 1.00 62.73 72 GLU B C 1
ATOM 3289 O O . GLU B 1 80 ? 77.910 6.509 -12.119 1.00 56.94 72 GLU B O 1
ATOM 3291 N N . TYR B 1 81 ? 76.772 7.683 -10.563 1.00 67.07 73 TYR B N 1
ATOM 3292 C CA . TYR B 1 81 ? 77.949 8.453 -10.165 1.00 64.28 73 TYR B CA 1
ATOM 3293 C C . TYR B 1 81 ? 79.015 7.541 -9.582 1.00 57.33 73 TYR B C 1
ATOM 3294 O O . TYR B 1 81 ? 80.209 7.681 -9.883 1.00 51.11 73 TYR B O 1
ATOM 3303 N N . LEU B 1 82 ? 78.587 6.597 -8.747 1.00 49.85 74 LEU B N 1
ATOM 3304 C CA . LEU B 1 82 ? 79.499 5.643 -8.129 1.00 56.30 74 LEU B CA 1
ATOM 3305 C C . LEU B 1 82 ? 80.283 4.872 -9.184 1.00 65.93 74 LEU B C 1
ATOM 3306 O O . LEU B 1 82 ? 81.518 4.803 -9.132 1.00 66.96 74 LEU B O 1
ATOM 3311 N N . GLN B 1 83 ? 79.581 4.304 -10.167 1.00 59.03 75 GLN B N 1
ATOM 3312 C CA . GLN B 1 83 ? 80.258 3.483 -11.162 1.00 61.09 75 GLN B CA 1
ATOM 3313 C C . GLN B 1 83 ? 81.127 4.327 -12.086 1.00 67.52 75 GLN B C 1
ATOM 3314 O O . GLN B 1 83 ? 82.236 3.914 -12.446 1.00 77.30 75 GLN B O 1
ATOM 3320 N N . ASP B 1 84 ? 80.644 5.506 -12.485 1.00 58.94 76 ASP B N 1
ATOM 3321 C CA . ASP B 1 84 ? 81.474 6.419 -13.265 1.00 64.28 76 ASP B CA 1
ATOM 3322 C C . ASP B 1 84 ? 82.801 6.670 -12.568 1.00 64.01 76 ASP B C 1
ATOM 3323 O O . ASP B 1 84 ? 83.877 6.448 -13.138 1.00 56.47 76 ASP B O 1
ATOM 3328 N N . LYS B 1 85 ? 82.730 7.132 -11.316 1.00 56.61 77 LYS B N 1
ATOM 3329 C CA . LYS B 1 85 ? 83.930 7.530 -10.595 1.00 51.44 77 LYS B CA 1
ATOM 3330 C C . LYS B 1 85 ? 84.857 6.343 -10.365 1.00 56.80 77 LYS B C 1
ATOM 3331 O O . LYS B 1 85 ? 86.083 6.497 -10.409 1.00 61.54 77 LYS B O 1
ATOM 3333 N N . ILE B 1 86 ? 84.292 5.154 -10.136 1.00 49.21 78 ILE B N 1
ATOM 3334 C CA . ILE B 1 86 ? 85.105 3.950 -9.977 1.00 60.53 78 ILE B CA 1
ATOM 3335 C C . ILE B 1 86 ? 85.830 3.622 -11.277 1.00 68.95 78 ILE B C 1
ATOM 3336 O O . ILE B 1 86 ? 86.975 3.154 -11.266 1.00 73.16 78 ILE B O 1
ATOM 3341 N N . GLN B 1 87 ? 85.186 3.874 -12.418 1.00 72.41 79 GLN B N 1
ATOM 3342 C CA . GLN B 1 87 ? 85.837 3.614 -13.695 1.00 74.46 79 GLN B CA 1
ATOM 3343 C C . GLN B 1 87 ? 86.925 4.637 -13.992 1.00 75.30 79 GLN B C 1
ATOM 3344 O O . GLN B 1 87 ? 87.955 4.288 -14.585 1.00 76.88 79 GLN B O 1
ATOM 3350 N N . GLU B 1 88 ? 86.719 5.899 -13.606 1.00 68.89 80 GLU B N 1
ATOM 3351 C CA . GLU B 1 88 ? 87.762 6.897 -13.822 1.00 71.38 80 GLU B CA 1
ATOM 3352 C C . GLU B 1 88 ? 88.971 6.634 -12.930 1.00 85.08 80 GLU B C 1
ATOM 3353 O O . GLU B 1 88 ? 90.104 6.933 -13.321 1.00 90.75 80 GLU B O 1
ATOM 3355 N N . HIS B 1 89 ? 88.754 6.068 -11.736 1.00 78.97 81 HIS B N 1
ATOM 3356 C CA . HIS B 1 89 ? 89.868 5.776 -10.840 1.00 77.26 81 HIS B CA 1
ATOM 3357 C C . HIS B 1 89 ? 90.645 4.548 -11.285 1.00 89.15 81 HIS B C 1
ATOM 3358 O O . HIS B 1 89 ? 91.842 4.440 -10.997 1.00 93.98 81 HIS B O 1
ATOM 3365 N N . ARG B 1 90 ? 89.982 3.606 -11.964 1.00 95.73 82 ARG B N 1
ATOM 3366 C CA . ARG B 1 90 ? 90.694 2.454 -12.505 1.00 96.74 82 ARG B CA 1
ATOM 3367 C C . ARG B 1 90 ? 91.738 2.883 -13.525 1.00 102.43 82 ARG B C 1
ATOM 3368 O O . ARG B 1 90 ? 92.794 2.251 -13.636 1.00 106.22 82 ARG B O 1
ATOM 3370 N N . LEU B 1 91 ? 91.468 3.963 -14.264 1.00 101.56 83 LEU B N 1
ATOM 3371 C CA . LEU B 1 91 ? 92.455 4.492 -15.201 1.00 93.20 83 LEU B CA 1
ATOM 3372 C C . LEU B 1 91 ? 93.720 4.954 -14.486 1.00 97.76 83 LEU B C 1
ATOM 3373 O O . LEU B 1 91 ? 94.794 4.992 -15.097 1.00 105.11 83 LEU B O 1
ATOM 3375 N N . GLN B 1 92 ? 93.619 5.297 -13.196 1.00 95.62 84 GLN B N 1
ATOM 3376 C CA . GLN B 1 92 ? 94.764 5.696 -12.384 1.00 87.71 84 GLN B CA 1
ATOM 3377 C C . GLN B 1 92 ? 95.441 4.509 -11.700 1.00 81.70 84 GLN B C 1
ATOM 3378 O O . GLN B 1 92 ? 96.083 4.683 -10.653 1.00 83.13 84 GLN B O 1
ATOM 3380 N N . ASN B 1 93 ? 95.305 3.307 -12.268 1.00 72.37 85 ASN B N 1
ATOM 3381 C CA . ASN B 1 93 ? 95.928 2.089 -11.744 1.00 62.99 85 ASN B CA 1
ATOM 3382 C C . ASN B 1 93 ? 95.446 1.779 -10.330 1.00 69.37 85 ASN B C 1
ATOM 3383 O O . ASN B 1 93 ? 96.233 1.445 -9.443 1.00 68.33 85 ASN B O 1
ATOM 3388 N N . LYS B 1 94 ? 94.134 1.883 -10.124 1.00 70.55 86 LYS B N 1
ATOM 3389 C CA . LYS B 1 94 ? 93.504 1.526 -8.854 1.00 72.27 86 LYS B CA 1
ATOM 3390 C C . LYS B 1 94 ? 92.361 0.563 -9.135 1.00 65.30 86 LYS B C 1
ATOM 3391 O O . LYS B 1 94 ? 91.373 0.934 -9.773 1.00 69.85 86 LYS B O 1
ATOM 3397 N N . ASN B 1 95 ? 92.510 -0.673 -8.675 1.00 61.27 87 ASN B N 1
ATOM 3398 C CA . ASN B 1 95 ? 91.451 -1.667 -8.767 1.00 66.39 87 ASN B CA 1
ATOM 3399 C C . ASN B 1 95 ? 90.483 -1.468 -7.601 1.00 64.70 87 ASN B C 1
ATOM 3400 O O . ASN B 1 95 ? 90.875 -1.583 -6.433 1.00 47.78 87 ASN B O 1
ATOM 3405 N N . ILE B 1 96 ? 89.226 -1.159 -7.920 1.00 64.43 88 ILE B N 1
ATOM 3406 C CA . ILE B 1 96 ? 88.197 -0.833 -6.934 1.00 61.06 88 ILE B CA 1
ATOM 3407 C C . ILE B 1 96 ? 87.026 -1.786 -7.124 1.00 63.65 88 ILE B C 1
ATOM 3408 O O . ILE B 1 96 ? 86.327 -1.716 -8.142 1.00 68.00 88 ILE B O 1
ATOM 3413 N N . GLN B 1 97 ? 86.780 -2.647 -6.140 1.00 50.23 89 GLN B N 1
ATOM 3414 C CA . GLN B 1 97 ? 85.574 -3.461 -6.135 1.00 52.74 89 GLN B CA 1
ATOM 3415 C C . GLN B 1 97 ? 84.509 -2.772 -5.293 1.00 53.84 89 GLN B C 1
ATOM 3416 O O . GLN B 1 97 ? 84.819 -2.090 -4.312 1.00 46.60 89 GLN B O 1
ATOM 3422 N N . ILE B 1 98 ? 83.248 -2.946 -5.684 1.00 49.36 90 ILE B N 1
ATOM 3423 C CA . ILE B 1 98 ? 82.122 -2.400 -4.931 1.00 42.81 90 ILE B CA 1
ATOM 3424 C C . ILE B 1 98 ? 81.077 -3.490 -4.729 1.00 44.39 90 ILE B C 1
ATOM 3425 O O . ILE B 1 98 ? 80.805 -4.282 -5.638 1.00 45.71 90 ILE B O 1
ATOM 3430 N N . GLN B 1 99 ? 80.495 -3.531 -3.532 1.00 38.14 91 GLN B N 1
ATOM 3431 C CA . GLN B 1 99 ? 79.428 -4.476 -3.213 1.00 39.15 91 GLN B CA 1
ATOM 3432 C C . GLN B 1 99 ? 78.441 -3.785 -2.288 1.00 37.58 91 GLN B C 1
ATOM 3433 O O . GLN B 1 99 ? 78.784 -3.453 -1.148 1.00 44.48 91 GLN B O 1
ATOM 3439 N N . LEU B 1 100 ? 77.226 -3.570 -2.782 1.00 38.33 92 LEU B N 1
ATOM 3440 C CA . LEU B 1 100 ? 76.112 -3.113 -1.970 1.00 38.08 92 LEU B CA 1
ATOM 3441 C C . LEU B 1 100 ? 75.273 -4.317 -1.564 1.00 43.84 92 LEU B C 1
ATOM 3442 O O . LEU B 1 100 ? 75.031 -5.217 -2.375 1.00 35.57 92 LEU B O 1
ATOM 3447 N N . LEU B 1 101 ? 74.840 -4.335 -0.303 1.00 36.83 93 LEU B N 1
ATOM 3448 C CA . LEU B 1 101 ? 74.070 -5.447 0.242 1.00 37.42 93 LEU B CA 1
ATOM 3449 C C . LEU B 1 101 ? 72.942 -4.860 1.071 1.00 31.32 93 LEU B C 1
ATOM 3450 O O . LEU B 1 101 ? 73.186 -4.245 2.115 1.00 34.96 93 LEU B O 1
ATOM 3455 N N . ASP B 1 102 ? 71.710 -5.070 0.633 1.00 35.50 94 ASP B N 1
ATOM 3456 C CA . ASP B 1 102 ? 70.590 -4.389 1.254 1.00 38.12 94 ASP B CA 1
ATOM 3457 C C . ASP B 1 102 ? 69.348 -5.253 1.133 1.00 31.26 94 ASP B C 1
ATOM 3458 O O . ASP B 1 102 ? 69.302 -6.199 0.345 1.00 38.90 94 ASP B O 1
ATOM 3463 N N . HIS B 1 103 ? 68.328 -4.906 1.917 1.00 39.55 95 HIS B N 1
ATOM 3464 C CA . HIS B 1 103 ? 67.080 -5.656 1.933 1.00 41.50 95 HIS B CA 1
ATOM 3465 C C . HIS B 1 103 ? 65.857 -4.792 1.656 1.00 39.14 95 HIS B C 1
ATOM 3466 O O . HIS B 1 103 ? 64.732 -5.286 1.791 1.00 43.10 95 HIS B O 1
ATOM 3473 N N . HIS B 1 104 ? 66.040 -3.532 1.255 1.00 35.66 96 HIS B N 1
ATOM 3474 C CA . HIS B 1 104 ? 64.925 -2.609 1.053 1.00 45.22 96 HIS B CA 1
ATOM 3475 C C . HIS B 1 104 ? 64.454 -2.664 -0.396 1.00 49.49 96 HIS B C 1
ATOM 3476 O O . HIS B 1 104 ? 65.208 -2.326 -1.316 1.00 50.90 96 HIS B O 1
ATOM 3483 N N . ILE B 1 105 ? 63.197 -3.073 -0.592 1.00 53.12 97 ILE B N 1
ATOM 3484 C CA . ILE B 1 105 ? 62.624 -3.198 -1.926 1.00 55.30 97 ILE B CA 1
ATOM 3485 C C . ILE B 1 105 ? 62.569 -1.867 -2.668 1.00 57.74 97 ILE B C 1
ATOM 3486 O O . ILE B 1 105 ? 62.393 -1.855 -3.890 1.00 50.21 97 ILE B O 1
ATOM 3491 N N . SER B 1 106 ? 62.739 -0.742 -1.964 1.00 63.32 98 SER B N 1
ATOM 3492 C CA . SER B 1 106 ? 62.711 0.561 -2.623 1.00 61.95 98 SER B CA 1
ATOM 3493 C C . SER B 1 106 ? 63.779 0.695 -3.709 1.00 68.89 98 SER B C 1
ATOM 3494 O O . SER B 1 106 ? 63.634 1.538 -4.604 1.00 70.06 98 SER B O 1
ATOM 3497 N N . GLY B 1 107 ? 64.837 -0.116 -3.664 1.00 61.34 99 GLY B N 1
ATOM 3498 C CA . GLY B 1 107 ? 65.893 -0.022 -4.655 1.00 57.00 99 GLY B CA 1
ATOM 3499 C C . GLY B 1 107 ? 65.909 -1.140 -5.681 1.00 60.10 99 GLY B C 1
ATOM 3500 O O . GLY B 1 107 ? 66.966 -1.457 -6.232 1.00 60.15 99 GLY B O 1
ATOM 3501 N N . LYS B 1 108 ? 64.748 -1.735 -5.965 1.00 47.56 100 LYS B N 1
ATOM 3502 C CA . LYS B 1 108 ? 64.717 -2.893 -6.853 1.00 58.17 100 LYS B CA 1
ATOM 3503 C C . LYS B 1 108 ? 65.172 -2.524 -8.262 1.00 60.85 100 LYS B C 1
ATOM 3504 O O . LYS B 1 108 ? 65.977 -3.241 -8.867 1.00 55.31 100 LYS B O 1
ATOM 3506 N N . GLU B 1 109 ? 64.674 -1.407 -8.800 1.00 61.10 101 GLU B N 1
ATOM 3507 C CA . GLU B 1 109 ? 65.082 -0.997 -10.138 1.00 67.42 101 GLU B CA 1
ATOM 3508 C C . GLU B 1 109 ? 66.575 -0.708 -10.181 1.00 70.28 101 GLU B C 1
ATOM 3509 O O . GLU B 1 109 ? 67.237 -0.956 -11.198 1.00 63.16 101 GLU B O 1
ATOM 3511 N N . VAL B 1 110 ? 67.130 -0.192 -9.084 1.00 61.42 102 VAL B N 1
ATOM 3512 C CA . VAL B 1 110 ? 68.570 0.025 -9.056 1.00 62.82 102 VAL B CA 1
ATOM 3513 C C . VAL B 1 110 ? 69.301 -1.310 -8.938 1.00 67.20 102 VAL B C 1
ATOM 3514 O O . VAL B 1 110 ? 70.341 -1.522 -9.575 1.00 70.94 102 VAL B O 1
ATOM 3518 N N . ALA B 1 111 ? 68.746 -2.249 -8.163 1.00 61.72 103 ALA B N 1
ATOM 3519 C CA . ALA B 1 111 ? 69.339 -3.583 -8.063 1.00 61.21 103 ALA B CA 1
ATOM 3520 C C . ALA B 1 111 ? 69.280 -4.333 -9.390 1.00 60.24 103 ALA B C 1
ATOM 3521 O O . ALA B 1 111 ? 70.212 -5.078 -9.722 1.00 64.84 103 ALA B O 1
ATOM 3523 N N . GLU B 1 112 ? 68.204 -4.152 -10.160 1.00 55.42 104 GLU B N 1
ATOM 3524 C CA . GLU B 1 112 ? 68.093 -4.814 -11.451 1.00 60.97 104 GLU B CA 1
ATOM 3525 C C . GLU B 1 112 ? 69.031 -4.217 -12.494 1.00 68.27 104 GLU B C 1
ATOM 3526 O O . GLU B 1 112 ? 69.227 -4.832 -13.549 1.00 71.23 104 GLU B O 1
ATOM 3528 N N . SER B 1 113 ? 69.626 -3.053 -12.220 1.00 61.54 105 SER B N 1
ATOM 3529 C CA . SER B 1 113 ? 70.440 -2.348 -13.202 1.00 69.30 105 SER B CA 1
ATOM 3530 C C . SER B 1 113 ? 71.944 -2.489 -12.989 1.00 66.51 105 SER B C 1
ATOM 3531 O O . SER B 1 113 ? 72.705 -2.206 -13.920 1.00 68.30 105 SER B O 1
ATOM 3534 N N . PHE B 1 114 ? 72.398 -2.918 -11.812 1.00 62.39 106 PHE B N 1
ATOM 3535 C CA . PHE B 1 114 ? 73.824 -2.956 -11.503 1.00 59.70 106 PHE B CA 1
ATOM 3536 C C . PHE B 1 114 ? 74.189 -4.292 -10.870 1.00 62.51 106 PHE B C 1
ATOM 3537 O O . PHE B 1 114 ? 73.597 -4.691 -9.860 1.00 65.03 106 PHE B O 1
ATOM 3545 N N . HIS B 1 115 ? 75.178 -4.971 -11.460 1.00 67.72 107 HIS B N 1
ATOM 3546 C CA . HIS B 1 115 ? 75.569 -6.295 -10.993 1.00 67.26 107 HIS B CA 1
ATOM 3547 C C . HIS B 1 115 ? 76.150 -6.275 -9.584 1.00 60.70 107 HIS B C 1
ATOM 3548 O O . HIS B 1 115 ? 76.115 -7.308 -8.912 1.00 55.22 107 HIS B O 1
ATOM 3550 N N . TRP B 1 116 ? 76.687 -5.140 -9.122 1.00 45.66 108 TRP B N 1
ATOM 3551 C CA . TRP B 1 116 ? 77.253 -5.035 -7.783 1.00 50.70 108 TRP B CA 1
ATOM 3552 C C . TRP B 1 116 ? 76.220 -4.688 -6.714 1.00 47.43 108 TRP B C 1
ATOM 3553 O O . TRP B 1 116 ? 76.592 -4.543 -5.544 1.00 42.16 108 TRP B O 1
ATOM 3564 N N . TYR B 1 117 ? 74.941 -4.567 -7.080 1.00 52.21 109 TYR B N 1
ATOM 3565 C CA . TYR B 1 117 ? 73.872 -4.154 -6.170 1.00 53.94 109 TYR B CA 1
ATOM 3566 C C . TYR B 1 117 ? 72.998 -5.369 -5.867 1.00 50.74 109 TYR B C 1
ATOM 3567 O O . TYR B 1 117 ? 72.098 -5.706 -6.642 1.00 51.17 109 TYR B O 1
ATOM 3576 N N . PHE B 1 118 ? 73.246 -6.007 -4.727 1.00 50.98 110 PHE B N 1
ATOM 3577 C CA . PHE B 1 118 ? 72.500 -7.190 -4.324 1.00 48.09 110 PHE B CA 1
ATOM 3578 C C . PHE B 1 118 ? 71.360 -6.810 -3.386 1.00 49.58 110 PHE B C 1
ATOM 3579 O O . PHE B 1 118 ? 71.574 -6.121 -2.379 1.00 39.50 110 PHE B O 1
ATOM 3587 N N . LEU B 1 119 ? 70.158 -7.281 -3.705 1.00 46.67 111 LEU B N 1
ATOM 3588 C CA . LEU B 1 119 ? 68.974 -7.023 -2.900 1.00 40.54 111 LEU B CA 1
ATOM 3589 C C . LEU B 1 119 ? 68.335 -8.347 -2.509 1.00 46.14 111 LEU B C 1
ATOM 3590 O O . LEU B 1 119 ? 68.043 -9.187 -3.372 1.00 47.84 111 LEU B O 1
ATOM 3595 N N . ASP B 1 120 ? 68.123 -8.531 -1.211 1.00 49.52 112 ASP B N 1
ATOM 3596 C CA . ASP B 1 120 ? 67.389 -9.683 -0.691 1.00 45.97 112 ASP B CA 1
ATOM 3597 C C . ASP B 1 120 ? 66.482 -9.167 0.414 1.00 45.00 112 ASP B C 1
ATOM 3598 O O . ASP B 1 120 ? 66.958 -8.837 1.504 1.00 42.57 112 ASP B O 1
ATOM 3603 N N . THR B 1 121 ? 65.184 -9.093 0.132 1.00 48.30 113 THR B N 1
ATOM 3604 C CA . THR B 1 121 ? 64.229 -8.578 1.100 1.00 40.65 113 THR B CA 1
ATOM 3605 C C . THR B 1 121 ? 63.906 -9.574 2.206 1.00 43.05 113 THR B C 1
ATOM 3606 O O . THR B 1 121 ? 63.118 -9.241 3.095 1.00 48.53 113 THR B O 1
ATOM 3610 N N . ASN B 1 122 ? 64.493 -10.772 2.183 1.00 48.34 114 ASN B N 1
ATOM 3611 C CA . ASN B 1 122 ? 64.161 -11.810 3.151 1.00 51.61 114 ASN B CA 1
ATOM 3612 C C . ASN B 1 122 ? 65.134 -11.908 4.316 1.00 46.80 114 ASN B C 1
ATOM 3613 O O . ASN B 1 122 ? 64.874 -12.676 5.251 1.00 46.70 114 ASN B O 1
ATOM 3618 N N . ARG B 1 123 ? 66.249 -11.187 4.283 1.00 35.53 115 ARG B N 1
ATOM 3619 C CA . ARG B 1 123 ? 67.209 -11.230 5.376 1.00 42.12 115 ARG B CA 1
ATOM 3620 C C . ARG B 1 123 ? 67.559 -9.816 5.811 1.00 36.71 115 ARG B C 1
ATOM 3621 O O . ARG B 1 123 ? 67.446 -8.863 5.034 1.00 45.24 115 ARG B O 1
ATOM 3629 N N . CYS B 1 124 ? 67.957 -9.676 7.073 1.00 32.49 116 CYS B N 1
ATOM 3630 C CA . CYS B 1 124 ? 68.506 -8.406 7.502 1.00 31.08 116 CYS B CA 1
ATOM 3631 C C . CYS B 1 124 ? 69.871 -8.190 6.850 1.00 27.40 116 CYS B C 1
ATOM 3632 O O . CYS B 1 124 ? 70.520 -9.123 6.364 1.00 38.97 116 CYS B O 1
ATOM 3635 N N . ALA B 1 125 ? 70.299 -6.934 6.839 1.00 29.83 117 ALA B N 1
ATOM 3636 C CA . ALA B 1 125 ? 71.543 -6.589 6.171 1.00 32.26 117 ALA B CA 1
ATOM 3637 C C . ALA B 1 125 ? 72.730 -7.278 6.819 1.00 37.01 117 ALA B C 1
ATOM 3638 O O . ALA B 1 125 ? 73.675 -7.678 6.131 1.00 32.99 117 ALA B O 1
ATOM 3640 N N . THR B 1 126 ? 72.713 -7.405 8.148 1.00 32.67 118 THR B N 1
ATOM 3641 C CA . THR B 1 126 ? 73.860 -7.986 8.836 1.00 34.60 118 THR B CA 1
ATOM 3642 C C . THR B 1 126 ? 74.088 -9.424 8.388 1.00 29.42 118 THR B C 1
ATOM 3643 O O . THR B 1 126 ? 75.227 -9.836 8.132 1.00 32.26 118 THR B O 1
ATOM 3647 N N . LYS B 1 127 ? 73.012 -10.187 8.243 1.00 30.65 119 LYS B N 1
ATOM 3648 C CA . LYS B 1 127 ? 73.148 -11.565 7.774 1.00 30.96 119 LYS B CA 1
ATOM 3649 C C . LYS B 1 127 ? 73.612 -11.623 6.318 1.00 32.36 119 LYS B C 1
ATOM 3650 O O . LYS B 1 127 ? 74.447 -12.468 5.962 1.00 28.47 119 LYS B O 1
ATOM 3656 N N . ILE B 1 128 ? 73.072 -10.745 5.457 1.00 44.23 120 ILE B N 1
ATOM 3657 C CA . ILE B 1 128 ? 73.518 -10.694 4.060 1.00 45.30 120 ILE B CA 1
ATOM 3658 C C . ILE B 1 128 ? 75.008 -10.400 4.001 1.00 35.02 120 ILE B C 1
ATOM 3659 O O . ILE B 1 128 ? 75.758 -11.029 3.241 1.00 38.01 120 ILE B O 1
ATOM 3664 N N . VAL B 1 129 ? 75.460 -9.452 4.819 1.00 34.74 121 VAL B N 1
ATOM 3665 C CA . VAL B 1 129 ? 76.879 -9.111 4.869 1.00 32.54 121 VAL B CA 1
ATOM 3666 C C . VAL B 1 129 ? 77.692 -10.293 5.369 1.00 40.74 121 VAL B C 1
ATOM 3667 O O . VAL B 1 129 ? 78.728 -10.644 4.790 1.00 41.44 121 VAL B O 1
ATOM 3671 N N . TYR B 1 130 ? 77.252 -10.911 6.473 1.00 34.62 122 TYR B N 1
ATOM 3672 C CA . TYR B 1 130 ? 78.018 -12.025 7.019 1.00 39.31 122 TYR B CA 1
ATOM 3673 C C . TYR B 1 130 ? 78.089 -13.172 6.028 1.00 39.14 122 TYR B C 1
ATOM 3674 O O . TYR B 1 130 ? 79.160 -13.747 5.814 1.00 42.64 122 TYR B O 1
ATOM 3683 N N . GLU B 1 131 ? 76.968 -13.498 5.386 1.00 37.50 123 GLU B N 1
ATOM 3684 C CA . GLU B 1 131 ? 76.993 -14.618 4.464 1.00 50.34 123 GLU B CA 1
ATOM 3685 C C . GLU B 1 131 ? 77.793 -14.282 3.219 1.00 52.61 123 GLU B C 1
ATOM 3686 O O . GLU B 1 131 ? 78.454 -15.161 2.664 1.00 48.01 123 GLU B O 1
ATOM 3692 N N . PHE B 1 132 ? 77.788 -13.018 2.793 1.00 46.80 124 PHE B N 1
ATOM 3693 C CA . PHE B 1 132 ? 78.602 -12.652 1.638 1.00 39.37 124 PHE B CA 1
ATOM 3694 C C . PHE B 1 132 ? 80.092 -12.719 1.964 1.00 37.74 124 PHE B C 1
ATOM 3695 O O . PHE B 1 132 ? 80.898 -13.145 1.130 1.00 38.64 124 PHE B O 1
ATOM 3703 N N . LEU B 1 133 ? 80.482 -12.302 3.169 1.00 42.08 125 LEU B N 1
ATOM 3704 C CA . LEU B 1 133 ? 81.902 -12.312 3.501 1.00 46.43 125 LEU B CA 1
ATOM 3705 C C . LEU B 1 133 ? 82.406 -13.715 3.835 1.00 50.51 125 LEU B C 1
ATOM 3706 O O . LEU B 1 133 ? 83.557 -14.042 3.521 1.00 52.43 125 LEU B O 1
ATOM 3711 N N . LYS B 1 134 ? 81.574 -14.553 4.463 1.00 47.82 126 LYS B N 1
ATOM 3712 C CA . LYS B 1 134 ? 81.978 -15.934 4.715 1.00 47.55 126 LYS B CA 1
ATOM 3713 C C . LYS B 1 134 ? 82.300 -16.647 3.413 1.00 51.76 126 LYS B C 1
ATOM 3714 O O . LYS B 1 134 ? 83.280 -17.394 3.333 1.00 45.87 126 LYS B O 1
ATOM 3716 N N . LYS B 1 135 ? 81.494 -16.414 2.374 1.00 56.93 127 LYS B N 1
ATOM 3717 C CA . LYS B 1 135 ? 81.700 -17.112 1.111 1.00 52.50 127 LYS B CA 1
ATOM 3718 C C . LYS B 1 135 ? 82.990 -16.667 0.429 1.00 56.80 127 LYS B C 1
ATOM 3719 O O . LYS B 1 135 ? 83.748 -17.503 -0.076 1.00 49.32 127 LYS B O 1
ATOM 3721 N N . HIS B 1 136 ? 83.286 -15.364 0.439 1.00 53.04 128 HIS B N 1
ATOM 3722 C CA . HIS B 1 136 ? 84.359 -14.841 -0.400 1.00 47.84 128 HIS B CA 1
ATOM 3723 C C . HIS B 1 136 ? 85.651 -14.519 0.341 1.00 55.05 128 HIS B C 1
ATOM 3724 O O . HIS B 1 136 ? 86.683 -14.339 -0.313 1.00 54.86 128 HIS B O 1
ATOM 3731 N N . TYR B 1 137 ? 85.639 -14.452 1.671 1.00 50.75 129 TYR B N 1
ATOM 3732 C CA . TYR B 1 137 ? 86.844 -14.134 2.422 1.00 45.86 129 TYR B CA 1
ATOM 3733 C C . TYR B 1 137 ? 86.935 -15.073 3.612 1.00 50.97 129 TYR B C 1
ATOM 3734 O O . TYR B 1 137 ? 86.009 -15.835 3.898 1.00 54.98 129 TYR B O 1
ATOM 3743 N N . ALA B 1 138 ? 88.070 -15.017 4.306 1.00 42.27 130 ALA B N 1
ATOM 3744 C CA . ALA B 1 138 ? 88.313 -15.828 5.492 1.00 46.50 130 ALA B CA 1
ATOM 3745 C C . ALA B 1 138 ? 88.300 -14.942 6.732 1.00 49.15 130 ALA B C 1
ATOM 3746 O O . ALA B 1 138 ? 89.011 -13.930 6.786 1.00 46.86 130 ALA B O 1
ATOM 3748 N N . ILE B 1 139 ? 87.480 -15.321 7.716 1.00 52.32 131 ILE B N 1
ATOM 3749 C CA . ILE B 1 139 ? 87.404 -14.578 8.967 1.00 45.85 131 ILE B CA 1
ATOM 3750 C C . ILE B 1 139 ? 88.779 -14.553 9.625 1.00 36.37 131 ILE B C 1
ATOM 3751 O O . ILE B 1 139 ? 89.539 -15.522 9.553 1.00 44.80 131 ILE B O 1
ATOM 3756 N N . LEU B 1 140 ? 89.119 -13.435 10.266 1.00 47.17 132 LEU B N 1
ATOM 3757 C CA . LEU B 1 140 ? 90.470 -13.313 10.809 1.00 44.87 132 LEU B CA 1
ATOM 3758 C C . LEU B 1 140 ? 90.702 -14.256 11.985 1.00 45.85 132 LEU B C 1
ATOM 3759 O O . LEU B 1 140 ? 91.822 -14.736 12.175 1.00 41.72 132 LEU B O 1
ATOM 3764 N N . GLU B 1 141 ? 89.674 -14.523 12.785 1.00 46.07 133 GLU B N 1
ATOM 3765 C CA . GLU B 1 141 ? 89.776 -15.441 13.920 1.00 50.35 133 GLU B CA 1
ATOM 3766 C C . GLU B 1 141 ? 88.656 -16.468 13.822 1.00 42.48 133 GLU B C 1
ATOM 3767 O O . GLU B 1 141 ? 87.500 -16.163 14.164 1.00 42.84 133 GLU B O 1
ATOM 3773 N N . PRO B 1 142 ? 88.955 -17.686 13.359 1.00 46.14 134 PRO B N 1
ATOM 3774 C CA . PRO B 1 142 ? 87.893 -18.696 13.197 1.00 42.47 134 PRO B CA 1
ATOM 3775 C C . PRO B 1 142 ? 87.195 -19.052 14.496 1.00 46.00 134 PRO B C 1
ATOM 3776 O O . PRO B 1 142 ? 86.037 -19.483 14.470 1.00 53.58 134 PRO B O 1
ATOM 3780 N N . LYS B 1 143 ? 87.865 -18.876 15.636 1.00 44.04 135 LYS B N 1
ATOM 3781 C CA . LYS B 1 143 ? 87.225 -19.134 16.920 1.00 46.65 135 LYS B CA 1
ATOM 3782 C C . LYS B 1 143 ? 86.025 -18.221 17.152 1.00 48.31 135 LYS B C 1
ATOM 3783 O O . LYS B 1 143 ? 85.037 -18.643 17.760 1.00 53.60 135 LYS B O 1
ATOM 3785 N N . ASN B 1 144 ? 86.077 -16.977 16.671 1.00 49.97 136 ASN B N 1
ATOM 3786 C CA . ASN B 1 144 ? 84.990 -16.036 16.930 1.00 43.16 136 ASN B CA 1
ATOM 3787 C C . ASN B 1 144 ? 83.683 -16.434 16.255 1.00 38.08 136 ASN B C 1
ATOM 3788 O O . ASN B 1 144 ? 82.631 -15.886 16.606 1.00 30.82 136 ASN B O 1
ATOM 3793 N N . THR B 1 145 ? 83.721 -17.411 15.345 1.00 39.40 137 THR B N 1
ATOM 3794 C CA . THR B 1 145 ? 82.519 -17.846 14.642 1.00 39.20 137 THR B CA 1
ATOM 3795 C C . THR B 1 145 ? 81.457 -18.397 15.589 1.00 42.67 137 THR B C 1
ATOM 3796 O O . THR B 1 145 ? 80.259 -18.276 15.310 1.00 42.33 137 THR B O 1
ATOM 3800 N N . THR B 1 146 ? 81.863 -18.995 16.710 1.00 42.04 138 THR B N 1
ATOM 3801 C CA . THR B 1 146 ? 80.872 -19.612 17.587 1.00 41.48 138 THR B CA 1
ATOM 3802 C C . THR B 1 146 ? 79.996 -18.577 18.278 1.00 33.22 138 THR B C 1
ATOM 3803 O O . THR B 1 146 ? 78.868 -18.894 18.660 1.00 48.48 138 THR B O 1
ATOM 3807 N N . TRP B 1 147 ? 80.482 -17.347 18.478 1.00 32.31 139 TRP B N 1
ATOM 3808 C CA . TRP B 1 147 ? 79.576 -16.313 18.962 1.00 28.46 139 TRP B CA 1
ATOM 3809 C C . TRP B 1 147 ? 79.124 -15.346 17.877 1.00 39.04 139 TRP B C 1
ATOM 3810 O O . TRP B 1 147 ? 78.074 -14.707 18.040 1.00 34.27 139 TRP B O 1
ATOM 3821 N N . LEU B 1 148 ? 79.881 -15.211 16.786 1.00 42.97 140 LEU B N 1
ATOM 3822 C CA . LEU B 1 148 ? 79.484 -14.270 15.740 1.00 34.78 140 LEU B CA 1
ATOM 3823 C C . LEU B 1 148 ? 78.226 -14.751 15.018 1.00 34.66 140 LEU B C 1
ATOM 3824 O O . LEU B 1 148 ? 77.323 -13.955 14.744 1.00 32.62 140 LEU B O 1
ATOM 3829 N N . GLU B 1 149 ? 78.122 -16.053 14.731 1.00 35.06 141 GLU B N 1
ATOM 3830 C CA . GLU B 1 149 ? 76.916 -16.543 14.064 1.00 37.28 141 GLU B CA 1
ATOM 3831 C C . GLU B 1 149 ? 75.651 -16.382 14.907 1.00 27.40 141 GLU B C 1
ATOM 3832 O O . GLU B 1 149 ? 74.642 -15.894 14.371 1.00 40.79 141 GLU B O 1
ATOM 3838 N N . PRO B 1 150 ? 75.621 -16.745 16.195 1.00 35.40 142 PRO B N 1
ATOM 3839 C CA . PRO B 1 150 ? 74.424 -16.419 16.993 1.00 33.77 142 PRO B CA 1
ATOM 3840 C C . PRO B 1 150 ? 74.132 -14.928 17.035 1.00 33.24 142 PRO B C 1
ATOM 3841 O O . PRO B 1 150 ? 72.965 -14.513 16.997 1.00 35.63 142 PRO B O 1
ATOM 3845 N N . LEU B 1 151 ? 75.171 -14.104 17.115 1.00 36.42 143 LEU B N 1
ATOM 3846 C CA . LEU B 1 151 ? 74.944 -12.665 17.158 1.00 36.98 143 LEU B CA 1
ATOM 3847 C C . LEU B 1 151 ? 74.235 -12.205 15.890 1.00 30.27 143 LEU B C 1
ATOM 3848 O O . LEU B 1 151 ? 73.258 -11.449 15.950 1.00 32.24 143 LEU B O 1
ATOM 3853 N N . VAL B 1 152 ? 74.680 -12.706 14.739 1.00 30.17 144 VAL B N 1
ATOM 3854 C CA . VAL B 1 152 ? 74.056 -12.358 13.469 1.00 32.58 144 VAL B CA 1
ATOM 3855 C C . VAL B 1 152 ? 72.601 -12.813 13.445 1.00 39.05 144 VAL B C 1
ATOM 3856 O O . VAL B 1 152 ? 71.698 -12.053 13.075 1.00 34.82 144 VAL B O 1
ATOM 3860 N N . GLU B 1 153 ? 72.352 -14.058 13.850 1.00 30.25 145 GLU B N 1
ATOM 3861 C CA . GLU B 1 153 ? 70.986 -14.572 13.872 1.00 29.40 145 GLU B CA 1
ATOM 3862 C C . GLU B 1 153 ? 70.111 -13.781 14.840 1.00 27.74 145 GLU B C 1
ATOM 3863 O O . GLU B 1 153 ? 68.928 -13.548 14.568 1.00 33.24 145 GLU B O 1
ATOM 3869 N N . MET B 1 154 ? 70.682 -13.341 15.964 1.00 32.31 146 MET B N 1
ATOM 3870 C CA . MET B 1 154 ? 69.939 -12.490 16.894 1.00 32.55 146 MET B CA 1
ATOM 3871 C C . MET B 1 154 ? 69.462 -11.219 16.211 1.00 39.53 146 MET B C 1
ATOM 3872 O O . MET B 1 154 ? 68.285 -10.849 16.309 1.00 32.94 146 MET B O 1
ATOM 3877 N N . VAL B 1 155 ? 70.372 -10.541 15.505 1.00 30.14 147 VAL B N 1
ATOM 3878 C CA . VAL B 1 155 ? 70.009 -9.335 14.777 1.00 32.35 147 VAL B CA 1
ATOM 3879 C C . VAL B 1 155 ? 68.943 -9.653 13.743 1.00 36.79 147 VAL B C 1
ATOM 3880 O O . VAL B 1 155 ? 67.995 -8.883 13.533 1.00 34.15 147 VAL B O 1
ATOM 3884 N N . ASN B 1 156 ? 69.078 -10.793 13.078 1.00 32.56 148 ASN B N 1
ATOM 3885 C CA . ASN B 1 156 ? 68.131 -11.119 12.026 1.00 25.89 148 ASN B CA 1
ATOM 3886 C C . ASN B 1 156 ? 66.736 -11.337 12.598 1.00 33.30 148 ASN B C 1
ATOM 3887 O O . ASN B 1 156 ? 65.749 -10.865 12.028 1.00 32.62 148 ASN B O 1
ATOM 3892 N N . SER B 1 157 ? 66.638 -12.001 13.752 1.00 27.13 149 SER B N 1
ATOM 3893 C CA . SER B 1 157 ? 65.328 -12.273 14.330 1.00 28.76 149 SER B CA 1
ATOM 3894 C C . SER B 1 157 ? 64.595 -10.989 14.693 1.00 30.30 149 SER B C 1
ATOM 3895 O O . SER B 1 157 ? 63.385 -10.872 14.469 1.00 35.24 149 SER B O 1
ATOM 3898 N N . VAL B 1 158 ? 65.299 -10.006 15.251 1.00 29.81 150 VAL B N 1
ATOM 3899 C CA A VAL B 1 158 ? 64.591 -8.795 15.646 0.49 32.21 150 VAL B CA 1
ATOM 3900 C CA B VAL B 1 158 ? 64.604 -8.792 15.654 0.51 32.19 150 VAL B CA 1
ATOM 3901 C C . VAL B 1 158 ? 64.338 -7.895 14.448 1.00 38.15 150 VAL B C 1
ATOM 3902 O O . VAL B 1 158 ? 63.362 -7.139 14.440 1.00 36.80 150 VAL B O 1
ATOM 3909 N N . ASP B 1 159 ? 65.162 -7.993 13.397 1.00 41.94 151 ASP B N 1
ATOM 3910 C CA . ASP B 1 159 ? 64.940 -7.145 12.228 1.00 29.80 151 ASP B CA 1
ATOM 3911 C C . ASP B 1 159 ? 63.749 -7.621 11.407 1.00 41.56 151 ASP B C 1
ATOM 3912 O O . ASP B 1 159 ? 62.964 -6.804 10.917 1.00 49.91 151 ASP B O 1
ATOM 3917 N N . ILE B 1 160 ? 63.607 -8.937 11.217 1.00 40.20 152 ILE B N 1
ATOM 3918 C CA . ILE B 1 160 ? 62.451 -9.465 10.505 1.00 30.46 152 ILE B CA 1
ATOM 3919 C C . ILE B 1 160 ? 61.265 -9.639 11.425 1.00 34.92 152 ILE B C 1
ATOM 3920 O O . ILE B 1 160 ? 60.211 -10.116 10.987 1.00 41.04 152 ILE B O 1
ATOM 3925 N N . TRP B 1 161 ? 61.405 -9.256 12.693 1.00 39.29 153 TRP B N 1
ATOM 3926 C CA . TRP B 1 161 ? 60.375 -9.421 13.709 1.00 32.98 153 TRP B CA 1
ATOM 3927 C C . TRP B 1 161 ? 59.858 -10.861 13.766 1.00 40.95 153 TRP B C 1
ATOM 3928 O O . TRP B 1 161 ? 58.653 -11.118 13.743 1.00 41.75 153 TRP B O 1
ATOM 3939 N N . ASP B 1 162 ? 60.788 -11.813 13.847 1.00 38.92 154 ASP B N 1
ATOM 3940 C CA . ASP B 1 162 ? 60.439 -13.214 14.082 1.00 39.25 154 ASP B CA 1
ATOM 3941 C C . ASP B 1 162 ? 60.403 -13.438 15.588 1.00 44.12 154 ASP B C 1
ATOM 3942 O O . ASP B 1 162 ? 61.444 -13.575 16.233 1.00 46.99 154 ASP B O 1
ATOM 3947 N N . THR B 1 163 ? 59.191 -13.493 16.143 1.00 52.19 155 THR B N 1
ATOM 3948 C CA . THR B 1 163 ? 59.018 -13.711 17.577 1.00 52.77 155 THR B CA 1
ATOM 3949 C C . THR B 1 163 ? 59.672 -15.008 18.041 1.00 51.25 155 THR B C 1
ATOM 3950 O O . THR B 1 163 ? 60.209 -15.071 19.152 1.00 43.15 155 THR B O 1
ATOM 3954 N N . GLN B 1 164 ? 59.658 -16.040 17.203 1.00 52.64 156 GLN B N 1
ATOM 3955 C CA . GLN B 1 164 ? 60.213 -17.336 17.567 1.00 53.92 156 GLN B CA 1
ATOM 3956 C C . GLN B 1 164 ? 61.670 -17.505 17.157 1.00 52.50 156 GLN B C 1
ATOM 3957 O O . GLN B 1 164 ? 62.282 -18.517 17.518 1.00 52.87 156 GLN B O 1
ATOM 3963 N N . GLY B 1 165 ? 62.233 -16.555 16.410 1.00 48.28 157 GLY B N 1
ATOM 3964 C CA . GLY B 1 165 ? 63.598 -16.704 15.937 1.00 46.51 157 GLY B CA 1
ATOM 3965 C C . GLY B 1 165 ? 64.606 -16.672 17.072 1.00 41.90 157 GLY B C 1
ATOM 3966 O O . GLY B 1 165 ? 64.366 -16.099 18.136 1.00 40.59 157 GLY B O 1
ATOM 3967 N N . TYR B 1 166 ? 65.747 -17.319 16.842 1.00 37.61 158 TYR B N 1
ATOM 3968 C CA . TYR B 1 166 ? 66.819 -17.323 17.828 1.00 30.99 158 TYR B CA 1
ATOM 3969 C C . TYR B 1 166 ? 67.187 -15.904 18.228 1.00 29.34 158 TYR B C 1
ATOM 3970 O O . TYR B 1 166 ? 67.316 -15.013 17.379 1.00 34.44 158 TYR B O 1
ATOM 3979 N N . GLY B 1 167 ? 67.379 -15.713 19.533 1.00 27.07 159 GLY B N 1
ATOM 3980 C CA . GLY B 1 167 ? 67.911 -14.479 20.060 1.00 28.36 159 GLY B CA 1
ATOM 3981 C C . GLY B 1 167 ? 66.969 -13.302 20.027 1.00 31.99 159 GLY B C 1
ATOM 3982 O O . GLY B 1 167 ? 67.420 -12.169 20.193 1.00 32.02 159 GLY B O 1
ATOM 3983 N N . PHE B 1 168 ? 65.662 -13.538 19.859 1.00 27.92 160 PHE B N 1
ATOM 3984 C CA . PHE B 1 168 ? 64.722 -12.430 19.676 1.00 31.16 160 PHE B CA 1
ATOM 3985 C C . PHE B 1 168 ? 64.657 -11.544 20.912 1.00 29.33 160 PHE B C 1
ATOM 3986 O O . PHE B 1 168 ? 64.690 -10.314 20.809 1.00 23.74 160 PHE B O 1
ATOM 3994 N N . GLU B 1 169 ? 64.537 -12.150 22.094 1.00 29.09 161 GLU B N 1
ATOM 3995 C CA . GLU B 1 169 ? 64.450 -11.348 23.306 1.00 30.38 161 GLU B CA 1
ATOM 3996 C C . GLU B 1 169 ? 65.745 -10.586 23.550 1.00 30.93 161 GLU B C 1
ATOM 3997 O O . GLU B 1 169 ? 65.723 -9.402 23.914 1.00 35.37 161 GLU B O 1
ATOM 4003 N N . LEU B 1 170 ? 66.886 -11.238 23.334 1.00 30.64 162 LEU B N 1
ATOM 4004 C CA . LEU B 1 170 ? 68.158 -10.542 23.486 1.00 27.68 162 LEU B CA 1
ATOM 4005 C C . LEU B 1 170 ? 68.292 -9.413 22.467 1.00 33.28 162 LEU B C 1
ATOM 4006 O O . LEU B 1 170 ? 68.815 -8.336 22.784 1.00 26.37 162 LEU B O 1
ATOM 4011 N N . GLY B 1 171 ? 67.805 -9.635 21.245 1.00 27.92 163 GLY B N 1
ATOM 4012 C CA . GLY B 1 171 ? 67.912 -8.607 20.225 1.00 31.65 163 GLY B CA 1
ATOM 4013 C C . GLY B 1 171 ? 67.172 -7.338 20.595 1.00 31.72 163 GLY B C 1
ATOM 4014 O O . GLY B 1 171 ? 67.624 -6.235 20.291 1.00 25.58 163 GLY B O 1
ATOM 4015 N N . LYS B 1 172 ? 66.026 -7.475 21.260 1.00 24.97 164 LYS B N 1
ATOM 4016 C CA . LYS B 1 172 ? 65.292 -6.293 21.707 1.00 29.90 164 LYS B CA 1
ATOM 4017 C C . LYS B 1 172 ? 66.106 -5.474 22.707 1.00 34.52 164 LYS B C 1
ATOM 4018 O O . LYS B 1 172 ? 66.060 -4.235 22.690 1.00 30.65 164 LYS B O 1
ATOM 4024 N N . VAL B 1 173 ? 66.863 -6.143 23.582 1.00 24.34 165 VAL B N 1
ATOM 4025 C CA . VAL B 1 173 ? 67.765 -5.419 24.474 1.00 17.76 165 VAL B CA 1
ATOM 4026 C C . VAL B 1 173 ? 68.811 -4.670 23.660 1.00 27.24 165 VAL B C 1
ATOM 4027 O O . VAL B 1 173 ? 69.090 -3.493 23.910 1.00 22.32 165 VAL B O 1
ATOM 4031 N N . CYS B 1 174 ? 69.396 -5.340 22.656 1.00 22.82 166 CYS B N 1
ATOM 4032 C CA . CYS B 1 174 ? 70.401 -4.672 21.835 1.00 22.30 166 CYS B CA 1
ATOM 4033 C C . CYS B 1 174 ? 69.806 -3.509 21.049 1.00 25.32 166 CYS B C 1
ATOM 4034 O O . CYS B 1 174 ? 70.495 -2.509 20.808 1.00 29.76 166 CYS B O 1
ATOM 4037 N N . MET B 1 175 ? 68.532 -3.595 20.661 1.00 23.23 167 MET B N 1
ATOM 4038 C CA . MET B 1 175 ? 67.906 -2.417 20.074 1.00 30.28 167 MET B CA 1
ATOM 4039 C C . MET B 1 175 ? 67.878 -1.258 21.065 1.00 28.28 167 MET B C 1
ATOM 4040 O O . MET B 1 175 ? 68.182 -0.119 20.698 1.00 31.33 167 MET B O 1
ATOM 4045 N N . ARG B 1 176 ? 67.520 -1.529 22.326 1.00 28.50 168 ARG B N 1
ATOM 4046 C CA . ARG B 1 176 ? 67.557 -0.482 23.343 1.00 27.34 168 ARG B CA 1
ATOM 4047 C C . ARG B 1 176 ? 68.977 0.025 23.545 1.00 28.15 168 ARG B C 1
ATOM 4048 O O . ARG B 1 176 ? 69.196 1.234 23.639 1.00 26.68 168 ARG B O 1
ATOM 4056 N N . 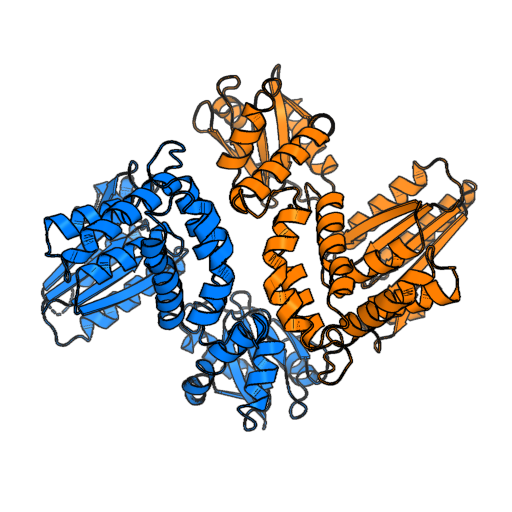MET B 1 177 ? 69.961 -0.879 23.573 1.00 25.23 169 MET B N 1
ATOM 4057 C CA . MET B 1 177 ? 71.351 -0.451 23.730 1.00 20.44 169 MET B CA 1
ATOM 4058 C C . MET B 1 177 ? 71.776 0.515 22.618 1.00 27.56 169 MET B C 1
ATOM 4059 O O . MET B 1 177 ? 72.427 1.534 22.884 1.00 22.68 169 MET B O 1
ATOM 4064 N N . ILE B 1 178 ? 71.458 0.188 21.362 1.00 24.59 170 ILE B N 1
ATOM 4065 C CA . ILE B 1 178 ? 71.865 1.029 20.236 1.00 20.14 170 ILE B CA 1
ATOM 4066 C C . ILE B 1 178 ? 71.170 2.387 20.306 1.00 28.37 170 ILE B C 1
ATOM 4067 O O . ILE B 1 178 ? 71.796 3.437 20.109 1.00 25.79 170 ILE B O 1
ATOM 4072 N N . THR B 1 179 ? 69.863 2.382 20.588 1.00 29.66 171 THR B N 1
ATOM 4073 C CA . THR B 1 179 ? 69.091 3.621 20.670 1.00 27.77 171 THR B CA 1
ATOM 4074 C C . THR B 1 179 ? 69.580 4.534 21.790 1.00 35.73 171 THR B C 1
ATOM 4075 O O . THR B 1 179 ? 69.626 5.758 21.617 1.00 32.29 171 THR B O 1
ATOM 4079 N N . GLN B 1 180 ? 69.946 3.966 22.945 1.00 31.79 172 GLN B N 1
ATOM 4080 C CA . GLN B 1 180 ? 70.252 4.754 24.137 1.00 36.30 172 GLN B CA 1
ATOM 4081 C C . GLN B 1 180 ? 71.740 5.015 24.349 1.00 38.01 172 GLN B C 1
ATOM 4082 O O . GLN B 1 180 ? 72.098 5.689 25.315 1.00 33.79 172 GLN B O 1
ATOM 4088 N N . SER B 1 181 ? 72.625 4.500 23.501 1.00 22.72 173 SER B N 1
ATOM 4089 C CA . SER B 1 181 ? 74.058 4.731 23.711 1.00 20.16 173 SER B CA 1
ATOM 4090 C C . SER B 1 181 ? 74.501 5.979 22.941 1.00 21.82 173 SER B C 1
ATOM 4091 O O . SER B 1 181 ? 75.318 5.924 22.024 1.00 28.73 173 SER B O 1
ATOM 4094 N N . SER B 1 182 ? 73.899 7.118 23.297 1.00 26.39 174 SER B N 1
ATOM 4095 C CA A SER B 1 182 ? 74.136 8.381 22.612 0.60 25.86 174 SER B CA 1
ATOM 4096 C CA B SER B 1 182 ? 74.142 8.379 22.609 0.40 26.45 174 SER B CA 1
ATOM 4097 C C . SER B 1 182 ? 75.065 9.304 23.391 1.00 31.14 174 SER B C 1
ATOM 4098 O O . SER B 1 182 ? 74.984 10.523 23.238 1.00 29.35 174 SER B O 1
ATOM 4103 N N . GLU B 1 183 ? 75.949 8.751 24.226 1.00 22.33 175 GLU B N 1
ATOM 4104 C CA . GLU B 1 183 ? 76.794 9.616 25.051 1.00 29.91 175 GLU B CA 1
ATOM 4105 C C . GLU B 1 183 ? 77.864 10.330 24.222 1.00 30.80 175 GLU B C 1
ATOM 4106 O O . GLU B 1 183 ? 78.313 11.428 24.592 1.00 32.80 175 GLU B O 1
ATOM 4112 N N . LEU B 1 184 ? 78.286 9.730 23.116 1.00 25.40 176 LEU B N 1
ATOM 4113 C CA . LEU B 1 184 ? 79.316 10.283 22.245 1.00 23.67 176 LEU B CA 1
ATOM 4114 C C . LEU B 1 184 ? 78.641 10.740 20.963 1.00 31.39 176 LEU B C 1
ATOM 4115 O O . LEU B 1 184 ? 78.202 9.911 20.151 1.00 33.36 176 LEU B O 1
ATOM 4120 N N . ASN B 1 185 ? 78.575 12.061 20.799 1.00 33.44 177 ASN B N 1
ATOM 4121 C CA . ASN B 1 185 ? 77.983 12.729 19.645 1.00 37.42 177 ASN B CA 1
ATOM 4122 C C . ASN B 1 185 ? 78.533 12.172 18.338 1.00 32.20 177 ASN B C 1
ATOM 4123 O O . ASN B 1 185 ? 79.742 12.174 18.110 1.00 36.17 177 ASN B O 1
ATOM 4128 N N . ARG B 1 186 ? 77.640 11.695 17.479 1.00 32.24 178 ARG B N 1
ATOM 4129 C CA . ARG B 1 186 ? 78.070 11.024 16.260 1.00 41.83 178 ARG B CA 1
ATOM 4130 C C . ARG B 1 186 ? 78.716 11.971 15.248 1.00 46.16 178 ARG B C 1
ATOM 4131 O O . ARG B 1 186 ? 79.482 11.510 14.393 1.00 47.12 178 ARG B O 1
ATOM 4139 N N . PHE B 1 187 ? 78.446 13.279 15.316 1.00 45.42 179 PHE B N 1
ATOM 4140 C CA . PHE B 1 187 ? 79.076 14.172 14.345 1.00 47.65 179 PHE B CA 1
ATOM 4141 C C . PHE B 1 187 ? 80.525 14.468 14.714 1.00 42.01 179 PHE B C 1
ATOM 4142 O O . PHE B 1 187 ? 81.423 14.348 13.873 1.00 48.94 179 PHE B O 1
ATOM 4150 N N . MET B 1 188 ? 80.766 14.864 15.964 1.00 36.38 180 MET B N 1
ATOM 4151 C CA . MET B 1 188 ? 82.113 15.197 16.412 1.00 38.68 180 MET B CA 1
ATOM 4152 C C . MET B 1 188 ? 82.959 13.966 16.718 1.00 36.19 180 MET B C 1
ATOM 4153 O O . MET B 1 188 ? 84.185 14.042 16.637 1.00 37.97 180 MET B O 1
ATOM 4158 N N . PHE B 1 189 ? 82.339 12.837 17.035 1.00 32.68 181 PHE B N 1
ATOM 4159 C CA . PHE B 1 189 ? 83.017 11.672 17.610 1.00 29.50 181 PHE B CA 1
ATOM 4160 C C . PHE B 1 189 ? 82.645 10.400 16.838 1.00 36.82 181 PHE B C 1
ATOM 4161 O O . PHE B 1 189 ? 82.281 9.375 17.421 1.00 36.73 181 PHE B O 1
ATOM 4169 N N . ASP B 1 190 ? 82.738 10.457 15.506 1.00 40.42 182 ASP B N 1
ATOM 4170 C CA . ASP B 1 190 ? 82.143 9.425 14.653 1.00 38.03 182 ASP B CA 1
ATOM 4171 C C . ASP B 1 190 ? 82.768 8.055 14.895 1.00 29.07 182 ASP B C 1
ATOM 4172 O O . ASP B 1 190 ? 82.055 7.070 15.119 1.00 30.42 182 ASP B O 1
ATOM 4177 N N . ASP B 1 191 ? 84.100 7.965 14.811 1.00 31.71 183 ASP B N 1
ATOM 4178 C CA . ASP B 1 191 ? 84.773 6.684 15.021 1.00 37.44 183 ASP B CA 1
ATOM 4179 C C . ASP B 1 191 ? 84.642 6.212 16.465 1.00 32.14 183 ASP B C 1
ATOM 4180 O O . ASP B 1 191 ? 84.593 5.009 16.725 1.00 37.58 183 ASP B O 1
ATOM 4185 N N . GLU B 1 192 ? 84.612 7.144 17.420 1.00 31.04 184 GLU B N 1
ATOM 4186 C CA . GLU B 1 192 ? 84.527 6.757 18.827 1.00 30.10 184 GLU B CA 1
ATOM 4187 C C . GLU B 1 192 ? 83.111 6.315 19.201 1.00 23.52 184 GLU B C 1
ATOM 4188 O O . GLU B 1 192 ? 82.924 5.376 19.986 1.00 28.16 184 GLU B O 1
ATOM 4194 N N . ASN B 1 193 ? 82.098 6.976 18.645 1.00 24.91 185 ASN B N 1
ATOM 4195 C CA . ASN B 1 193 ? 80.732 6.496 18.809 1.00 21.46 185 ASN B CA 1
ATOM 4196 C C . ASN B 1 193 ? 80.580 5.086 18.252 1.00 30.83 185 ASN B C 1
ATOM 4197 O O . ASN B 1 193 ? 79.918 4.241 18.864 1.00 26.15 185 ASN B O 1
ATOM 4202 N N . ARG B 1 194 ? 81.166 4.827 17.076 1.00 28.77 186 ARG B N 1
ATOM 4203 C CA . ARG B 1 194 ? 81.076 3.504 16.465 1.00 29.27 186 ARG B CA 1
ATOM 4204 C C . ARG B 1 194 ? 81.846 2.477 17.277 1.00 24.62 186 ARG B C 1
ATOM 4205 O O . ARG B 1 194 ? 81.349 1.372 17.512 1.00 31.19 186 ARG B O 1
ATOM 4213 N N . ASP B 1 195 ? 83.072 2.814 17.694 1.00 22.23 187 ASP B N 1
ATOM 4214 C CA . ASP B 1 195 ? 83.839 1.874 18.506 1.00 22.93 187 ASP B CA 1
ATOM 4215 C C . ASP B 1 195 ? 83.067 1.517 19.762 1.00 27.89 187 ASP B C 1
ATOM 4216 O O . ASP B 1 195 ? 83.027 0.351 20.166 1.00 28.62 187 ASP B O 1
ATOM 4221 N N . TYR B 1 196 ? 82.410 2.515 20.359 1.00 25.25 188 TYR B N 1
ATOM 4222 C CA . TYR B 1 196 ? 81.668 2.336 21.608 1.00 22.50 188 TYR B CA 1
ATOM 4223 C C . TYR B 1 196 ? 80.488 1.391 21.416 1.00 20.36 188 TYR B C 1
ATOM 4224 O O . TYR B 1 196 ? 80.342 0.421 22.161 1.00 23.42 188 TYR B O 1
ATOM 4233 N N . LYS B 1 197 ? 79.650 1.642 20.401 1.00 26.17 189 LYS B N 1
ATOM 4234 C CA . LYS B 1 197 ? 78.512 0.762 20.137 1.00 26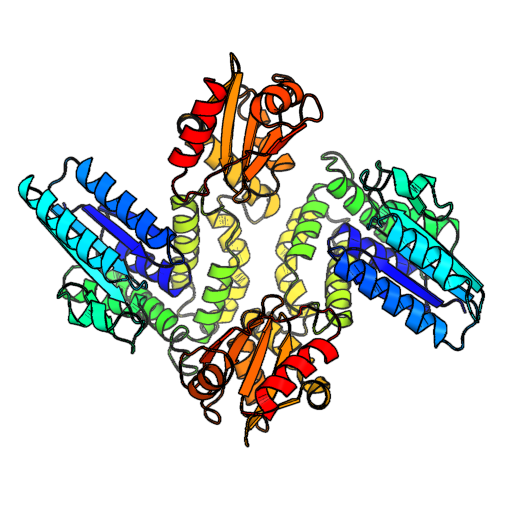.82 189 LYS B CA 1
ATOM 4235 C C . LYS B 1 197 ? 78.968 -0.648 19.770 1.00 29.84 189 LYS B C 1
ATOM 4236 O O . LYS B 1 197 ? 78.333 -1.636 20.170 1.00 27.35 189 LYS B O 1
ATOM 4242 N N . LEU B 1 198 ? 80.052 -0.763 18.989 1.00 21.92 190 LEU B N 1
ATOM 4243 C CA . LEU B 1 198 ? 80.515 -2.085 18.571 1.00 22.19 190 LEU B CA 1
ATOM 4244 C C . LEU B 1 198 ? 81.056 -2.875 19.754 1.00 24.76 190 LEU B C 1
ATOM 4245 O O . LEU B 1 198 ? 80.876 -4.099 19.827 1.00 34.66 190 LEU B O 1
ATOM 4250 N N . LYS B 1 199 ? 81.729 -2.195 20.687 1.00 26.59 191 LYS B N 1
ATOM 4251 C CA . LYS B 1 199 ? 82.205 -2.864 21.897 1.00 29.75 191 LYS B CA 1
ATOM 4252 C C . LYS B 1 199 ? 81.033 -3.420 22.706 1.00 28.12 191 LYS B C 1
ATOM 4253 O O . LYS B 1 199 ? 80.982 -4.619 23.019 1.00 28.59 191 LYS B O 1
ATOM 4255 N N . LEU B 1 200 ? 80.072 -2.557 23.038 1.00 26.38 192 LEU B N 1
ATOM 4256 C CA . LEU B 1 200 ? 78.862 -3.002 23.726 1.00 28.94 192 LEU B CA 1
ATOM 4257 C C . LEU B 1 200 ? 78.186 -4.157 22.998 1.00 27.48 192 LEU B C 1
ATOM 4258 O O . LEU B 1 200 ? 77.704 -5.101 23.629 1.00 22.71 192 LEU B O 1
ATOM 4263 N N . LEU B 1 201 ? 78.108 -4.081 21.667 1.00 32.93 193 LEU B N 1
ATOM 4264 C CA . LEU B 1 201 ? 77.469 -5.150 20.909 1.00 22.19 193 LEU B CA 1
ATOM 4265 C C . LEU B 1 201 ? 78.271 -6.447 20.987 1.00 31.05 193 LEU B C 1
ATOM 4266 O O . LEU B 1 201 ? 77.700 -7.514 21.226 1.00 25.87 193 LEU B O 1
ATOM 4271 N N . GLU B 1 202 ? 79.593 -6.376 20.801 1.00 25.10 194 GLU B N 1
ATOM 4272 C CA . GLU B 1 202 ? 80.402 -7.584 20.875 1.00 35.95 194 GLU B CA 1
ATOM 4273 C C . GLU B 1 202 ? 80.333 -8.209 22.256 1.00 36.97 194 GLU B C 1
ATOM 4274 O O . GLU B 1 202 ? 80.364 -9.440 22.393 1.00 27.26 194 GLU B O 1
ATOM 4280 N N . GLU B 1 203 ? 80.210 -7.384 23.288 1.00 23.40 195 GLU B N 1
ATOM 4281 C CA . GLU B 1 203 ? 80.169 -7.929 24.634 1.00 33.20 195 GLU B CA 1
ATOM 4282 C C . GLU B 1 203 ? 78.982 -8.848 24.858 1.00 27.50 195 GLU B C 1
ATOM 4283 O O . GLU B 1 203 ? 78.961 -9.560 25.865 1.00 32.06 195 GLU B O 1
ATOM 4289 N N . VAL B 1 204 ? 77.990 -8.826 23.959 1.00 22.61 196 VAL B N 1
ATOM 4290 C CA . VAL B 1 204 ? 76.856 -9.739 24.037 1.00 28.46 196 VAL B CA 1
ATOM 4291 C C . VAL B 1 204 ? 77.340 -11.180 24.005 1.00 32.79 196 VAL B C 1
ATOM 4292 O O . VAL B 1 204 ? 76.692 -12.069 24.558 1.00 33.12 196 VAL B O 1
ATOM 4296 N N . LYS B 1 205 ? 78.503 -11.428 23.393 1.00 28.00 197 LYS B N 1
ATOM 4297 C CA . LYS B 1 205 ? 79.029 -12.786 23.322 1.00 28.90 197 LYS B CA 1
ATOM 4298 C C . LYS B 1 205 ? 79.216 -13.392 24.710 1.00 35.26 197 LYS B C 1
ATOM 4299 O O . LYS B 1 205 ? 79.154 -14.615 24.860 1.00 33.73 197 LYS B O 1
ATOM 4305 N N . ASN B 1 206 ? 79.418 -12.560 25.734 1.00 32.55 198 ASN B N 1
ATOM 4306 C CA . ASN B 1 206 ? 79.654 -13.074 27.077 1.00 38.08 198 ASN B CA 1
ATOM 4307 C C . ASN B 1 206 ? 78.369 -13.476 27.786 1.00 40.48 198 ASN B C 1
ATOM 4308 O O . ASN B 1 206 ? 78.429 -13.992 28.904 1.00 38.85 198 ASN B O 1
ATOM 4313 N N . TYR B 1 207 ? 77.215 -13.246 27.167 1.00 35.12 199 TYR B N 1
ATOM 4314 C CA . TYR B 1 207 ? 75.928 -13.560 27.764 1.00 34.88 199 TYR B CA 1
ATOM 4315 C C . TYR B 1 207 ? 75.118 -14.537 26.937 1.00 35.27 199 TYR B C 1
ATOM 4316 O O . TYR B 1 207 ? 74.188 -15.145 27.477 1.00 29.73 199 TYR B O 1
ATOM 4325 N N . LEU B 1 208 ? 75.479 -14.727 25.663 1.00 41.87 200 LEU B N 1
ATOM 4326 C CA . LEU B 1 208 ? 74.653 -15.455 24.705 1.00 46.12 200 LEU B CA 1
ATOM 4327 C C . LEU B 1 208 ? 74.217 -16.807 25.240 1.00 46.96 200 LEU B C 1
ATOM 4328 O O . LEU B 1 208 ? 73.064 -17.218 25.054 1.00 46.45 200 LEU B O 1
ATOM 4333 N N . PHE B 1 209 ? 75.121 -17.504 25.924 1.00 39.10 201 PHE B N 1
ATOM 4334 C CA . PHE B 1 209 ? 74.894 -18.886 26.304 1.00 50.90 201 PHE B CA 1
ATOM 4335 C C . PHE B 1 209 ? 74.526 -19.024 27.772 1.00 54.81 201 PHE B C 1
ATOM 4336 O O . PHE B 1 209 ? 74.605 -20.124 28.323 1.00 45.51 201 PHE B O 1
ATOM 4344 N N . LEU B 1 210 ? 74.121 -17.928 28.410 1.00 43.52 202 LEU B N 1
ATOM 4345 C CA . LEU B 1 210 ? 73.538 -17.988 29.738 1.00 41.45 202 LEU B CA 1
ATOM 4346 C C . LEU B 1 210 ? 72.071 -18.374 29.634 1.00 40.29 202 LEU B C 1
ATOM 4347 O O . LEU B 1 210 ? 71.397 -18.057 28.648 1.00 46.09 202 LEU B O 1
ATOM 4352 N N . GLU B 1 211 ? 71.571 -19.056 30.670 1.00 41.45 203 GLU B N 1
ATOM 4353 C CA . GLU B 1 211 ? 70.164 -19.445 30.682 1.00 45.42 203 GLU B CA 1
ATOM 4354 C C . GLU B 1 211 ? 69.239 -18.233 30.597 1.00 42.45 203 GLU B C 1
ATOM 4355 O O . GLU B 1 211 ? 68.188 -18.304 29.952 1.00 46.08 203 GLU B O 1
ATOM 4357 N N . ASN B 1 212 ? 69.616 -17.115 31.221 1.00 34.63 204 ASN B N 1
ATOM 4358 C CA . ASN B 1 212 ? 68.796 -15.912 31.204 1.00 35.91 204 ASN B CA 1
ATOM 4359 C C . ASN B 1 212 ? 69.455 -14.793 30.403 1.00 38.16 204 ASN B C 1
ATOM 4360 O O . ASN B 1 212 ? 69.495 -13.648 30.864 1.00 34.23 204 ASN B O 1
ATOM 4365 N N . ALA B 1 213 ? 69.967 -15.104 29.209 1.00 36.48 205 ALA B N 1
ATOM 4366 C CA . ALA B 1 213 ? 70.752 -14.138 28.430 1.00 33.31 205 ALA B CA 1
ATOM 4367 C C . ALA B 1 213 ? 70.152 -12.737 28.331 1.00 29.29 205 ALA B C 1
ATOM 4368 O O . ALA B 1 213 ? 70.878 -11.763 28.592 1.00 34.47 205 ALA B O 1
ATOM 4370 N N . PRO B 1 214 ? 68.887 -12.544 27.943 1.00 30.40 206 PRO B N 1
ATOM 4371 C CA . PRO B 1 214 ? 68.408 -11.155 27.778 1.00 22.17 206 PRO B CA 1
ATOM 4372 C C . PRO B 1 214 ? 68.420 -10.363 29.078 1.00 29.45 206 PRO B C 1
ATOM 4373 O O . PRO B 1 214 ? 68.803 -9.187 29.086 1.00 30.59 206 PRO B O 1
ATOM 4377 N N . VAL B 1 215 ? 68.023 -10.992 30.189 1.00 28.53 207 VAL B N 1
ATOM 4378 C CA . VAL B 1 215 ? 67.957 -10.293 31.465 1.00 22.05 207 VAL B CA 1
ATOM 4379 C C . VAL B 1 215 ? 69.356 -10.045 32.015 1.00 32.49 207 VAL B C 1
ATOM 4380 O O . VAL B 1 215 ? 69.627 -8.992 32.601 1.00 35.97 207 VAL B O 1
ATOM 4384 N N . ALA B 1 216 ? 70.269 -10.998 31.832 1.00 30.04 208 ALA B N 1
ATOM 4385 C CA . ALA B 1 216 ? 71.627 -10.822 32.346 1.00 28.32 208 ALA B CA 1
ATOM 4386 C C . ALA B 1 216 ? 72.331 -9.663 31.656 1.00 27.19 208 ALA B C 1
ATOM 4387 O O . ALA B 1 216 ? 72.984 -8.837 32.310 1.00 25.41 208 ALA B O 1
ATOM 4389 N N . TYR B 1 217 ? 72.219 -9.595 30.332 1.00 23.16 209 TYR B N 1
ATOM 4390 C CA . TYR B 1 217 ? 72.843 -8.511 29.598 1.00 19.55 209 TYR B CA 1
ATOM 4391 C C . TYR B 1 217 ? 72.140 -7.199 29.895 1.00 30.63 209 TYR B C 1
ATOM 4392 O O . TYR B 1 217 ? 72.803 -6.175 30.106 1.00 23.79 209 TYR B O 1
ATOM 4401 N N . ASP B 1 218 ? 70.798 -7.219 29.919 1.00 25.43 210 ASP B N 1
ATOM 4402 C CA . ASP B 1 218 ? 70.027 -6.026 30.262 1.00 27.84 210 ASP B CA 1
ATOM 4403 C C . ASP B 1 218 ? 70.485 -5.437 31.590 1.00 34.51 210 ASP B C 1
ATOM 4404 O O . ASP B 1 218 ? 70.675 -4.221 31.703 1.00 20.96 210 ASP B O 1
ATOM 4409 N N . ASN B 1 219 ? 70.682 -6.288 32.600 1.00 32.31 211 ASN B N 1
ATOM 4410 C CA . ASN B 1 219 ? 71.052 -5.855 33.946 1.00 29.41 211 ASN B CA 1
ATOM 4411 C C . ASN B 1 219 ? 72.527 -5.532 34.095 1.00 26.68 211 ASN B C 1
ATOM 4412 O O . ASN B 1 219 ? 72.920 -5.035 35.153 1.00 28.55 211 ASN B O 1
ATOM 4417 N N . ASP B 1 220 ? 73.349 -5.823 33.088 1.00 25.22 212 ASP B N 1
ATOM 4418 C CA . ASP B 1 220 ? 74.758 -5.483 33.138 1.00 28.98 212 ASP B CA 1
ATOM 4419 C C . ASP B 1 220 ? 75.125 -4.303 32.253 1.00 24.63 212 ASP B C 1
ATOM 4420 O O . ASP B 1 220 ? 76.247 -3.809 32.357 1.00 28.94 212 ASP B O 1
ATOM 4425 N N . LEU B 1 221 ? 74.206 -3.831 31.407 1.00 21.50 213 LEU B N 1
ATOM 4426 C CA . LEU B 1 221 ? 74.582 -2.901 30.344 1.00 24.52 213 LEU B CA 1
ATOM 4427 C C . LEU B 1 221 ? 75.116 -1.586 30.901 1.00 23.98 213 LEU B C 1
ATOM 4428 O O . LEU B 1 221 ? 76.018 -0.974 30.307 1.00 27.55 213 LEU B O 1
ATOM 4433 N N . PHE B 1 222 ? 74.568 -1.124 32.032 1.00 27.49 214 PHE B N 1
ATOM 4434 C CA . PHE B 1 222 ? 74.982 0.175 32.563 1.00 33.07 214 PHE B CA 1
ATOM 4435 C C . PHE B 1 222 ? 76.446 0.155 32.976 1.00 26.71 214 PHE B C 1
ATOM 4436 O O . PHE B 1 222 ? 77.209 1.065 32.636 1.00 22.57 214 PHE B O 1
ATOM 4444 N N . ARG B 1 223 ? 76.850 -0.871 33.727 1.00 18.94 215 ARG B N 1
ATOM 4445 C CA . ARG B 1 223 ? 78.258 -1.049 34.061 1.00 29.29 215 ARG B CA 1
ATOM 4446 C C . ARG B 1 223 ? 79.105 -1.140 32.793 1.00 32.48 215 ARG B C 1
ATOM 4447 O O . ARG B 1 223 ? 80.102 -0.419 32.640 1.00 29.07 215 ARG B O 1
ATOM 4455 N N . LEU B 1 224 ? 78.695 -2.002 31.856 1.00 21.89 216 LEU B N 1
ATOM 4456 C CA . LEU B 1 224 ? 79.402 -2.114 30.581 1.00 26.25 216 LEU B CA 1
ATOM 4457 C C . LEU B 1 224 ? 79.560 -0.763 29.899 1.00 22.82 216 LEU B C 1
ATOM 4458 O O . LEU B 1 224 ? 80.616 -0.469 29.335 1.00 22.66 216 LEU B O 1
ATOM 4463 N N . LYS B 1 225 ? 78.522 0.080 29.935 1.00 22.16 217 LYS B N 1
ATOM 4464 C CA . LYS B 1 225 ? 78.615 1.380 29.274 1.00 20.45 217 LYS B CA 1
ATOM 4465 C C . LYS B 1 225 ? 79.633 2.274 29.963 1.00 28.16 217 LYS B C 1
ATOM 4466 O O . LYS B 1 225 ? 80.451 2.925 29.304 1.00 26.92 217 LYS B O 1
ATOM 4472 N N . LYS B 1 226 ? 79.585 2.336 31.297 1.00 33.84 218 LYS B N 1
ATOM 4473 C CA . LYS B 1 226 ? 80.584 3.100 32.037 1.00 23.09 218 LYS B CA 1
ATOM 4474 C C . LYS B 1 226 ? 81.992 2.634 31.701 1.00 29.11 218 LYS B C 1
ATOM 4475 O O . LYS B 1 226 ? 82.897 3.454 31.503 1.00 23.23 218 LYS B O 1
ATOM 4481 N N . ILE B 1 227 ? 82.208 1.316 31.655 1.00 20.81 219 ILE B N 1
ATOM 4482 C CA . ILE B 1 227 ? 83.547 0.814 31.348 1.00 25.10 219 ILE B CA 1
ATOM 4483 C C . ILE B 1 227 ? 83.960 1.205 29.928 1.00 30.73 219 ILE B C 1
ATOM 4484 O O . ILE B 1 227 ? 85.076 1.681 29.703 1.00 27.93 219 ILE B O 1
ATOM 4489 N N . ALA B 1 228 ? 83.069 1.014 28.950 1.00 30.14 220 ALA B N 1
ATOM 4490 C CA . ALA B 1 228 ? 83.438 1.283 27.561 1.00 30.98 220 ALA B CA 1
ATOM 4491 C C . ALA B 1 228 ? 83.686 2.763 27.304 1.00 29.04 220 ALA B C 1
ATOM 4492 O O . ALA B 1 228 ? 84.367 3.108 26.335 1.00 31.34 220 ALA B O 1
ATOM 4494 N N . LEU B 1 229 ? 83.143 3.639 28.137 1.00 28.59 221 LEU B N 1
ATOM 4495 C CA . LEU B 1 229 ? 83.469 5.052 28.060 1.00 19.63 221 LEU B CA 1
ATOM 4496 C C . LEU B 1 229 ? 84.768 5.396 28.786 1.00 35.11 221 LEU B C 1
ATOM 4497 O O . LEU B 1 229 ? 85.176 6.564 28.791 1.00 30.89 221 LEU B O 1
ATOM 4502 N N . GLY B 1 230 ? 85.435 4.415 29.385 1.00 30.18 222 GLY B N 1
ATOM 4503 C CA . GLY B 1 230 ? 86.695 4.672 30.039 1.00 27.29 222 GLY B CA 1
ATOM 4504 C C . GLY B 1 230 ? 86.602 5.104 31.476 1.00 36.44 222 GLY B C 1
ATOM 4505 O O . GLY B 1 230 ? 87.563 5.697 31.984 1.00 35.08 222 GLY B O 1
ATOM 4506 N N . GLY B 1 231 ? 85.488 4.825 32.158 1.00 30.74 223 GLY B N 1
ATOM 4507 C CA . GLY B 1 231 ? 85.336 5.199 33.547 1.00 29.69 223 GLY B CA 1
ATOM 4508 C C . GLY B 1 231 ? 85.431 3.998 34.496 1.00 34.45 223 GLY B C 1
ATOM 4509 O O . GLY B 1 231 ? 85.469 2.840 34.087 1.00 32.60 223 GLY B O 1
ATOM 4510 N N . ASP B 1 232 ? 85.476 4.307 35.799 1.00 29.39 224 ASP B N 1
ATOM 4511 C CA . ASP B 1 232 ? 85.472 3.308 36.860 1.00 37.55 224 ASP B CA 1
ATOM 4512 C C . ASP B 1 232 ? 84.044 3.179 37.383 1.00 44.59 224 ASP B C 1
ATOM 4513 O O . ASP B 1 232 ? 83.588 4.054 38.137 1.00 38.95 224 ASP B O 1
ATOM 4518 N N . PRO B 1 233 ? 83.306 2.121 37.038 1.00 39.46 225 PRO B N 1
ATOM 4519 C CA . PRO B 1 233 ? 81.877 2.075 37.391 1.00 29.88 225 PRO B CA 1
ATOM 4520 C C . PRO B 1 233 ? 81.612 2.095 38.884 1.00 28.48 225 PRO B C 1
ATOM 4521 O O . PRO B 1 233 ? 80.528 2.530 39.287 1.00 39.57 225 PRO B O 1
ATOM 4525 N N . ASP B 1 234 ? 82.575 1.681 39.721 1.00 26.13 226 ASP B N 1
ATOM 4526 C CA . ASP B 1 234 ? 82.352 1.657 41.163 1.00 29.81 226 ASP B CA 1
ATOM 4527 C C . ASP B 1 234 ? 82.585 3.006 41.834 1.00 36.74 226 ASP B C 1
ATOM 4528 O O . ASP B 1 234 ? 82.162 3.186 42.978 1.00 38.39 226 ASP B O 1
ATOM 4533 N N . THR B 1 235 ? 83.267 3.951 41.185 1.00 28.89 227 THR B N 1
ATOM 4534 C CA . THR B 1 235 ? 83.631 5.190 41.867 1.00 37.07 227 THR B CA 1
ATOM 4535 C C . THR B 1 235 ? 83.311 6.464 41.090 1.00 38.06 227 THR B C 1
ATOM 4536 O O . THR B 1 235 ? 83.683 7.549 41.546 1.00 42.14 227 THR B O 1
ATOM 4540 N N . GLU B 1 236 ? 82.650 6.373 39.944 1.00 30.06 228 GLU B N 1
ATOM 4541 C CA . GLU B 1 236 ? 82.369 7.532 39.113 1.00 28.45 228 GLU B CA 1
ATOM 4542 C C . GLU B 1 236 ? 80.930 7.486 38.638 1.00 29.18 228 GLU B C 1
ATOM 4543 O O . GLU B 1 236 ? 80.411 6.409 38.339 1.00 27.54 228 GLU B O 1
ATOM 4549 N N . THR B 1 237 ? 80.288 8.651 38.563 1.00 30.82 229 THR B N 1
ATOM 4550 C CA . THR B 1 237 ? 78.952 8.717 37.990 1.00 34.14 229 THR B CA 1
ATOM 4551 C C . THR B 1 237 ? 79.038 8.719 36.470 1.00 32.06 229 THR B C 1
ATOM 4552 O O . THR B 1 237 ? 80.010 9.207 35.886 1.00 29.33 229 THR B O 1
ATOM 4556 N N . MET B 1 238 ? 78.010 8.155 35.827 1.00 28.60 230 MET B N 1
ATOM 4557 C CA . MET B 1 238 ? 77.953 8.195 34.363 1.00 21.96 230 MET B CA 1
ATOM 4558 C C . MET B 1 238 ? 78.107 9.630 33.840 1.00 27.09 230 MET B C 1
ATOM 4559 O O . MET B 1 238 ? 78.697 9.849 32.772 1.00 23.95 230 MET B O 1
ATOM 4564 N N . ASP B 1 239 ? 77.616 10.623 34.594 1.00 21.40 231 ASP B N 1
ATOM 4565 C CA . ASP B 1 239 ? 77.710 12.015 34.142 1.00 24.54 231 ASP B CA 1
ATOM 4566 C C . ASP B 1 239 ? 79.157 12.480 34.022 1.00 30.53 231 ASP B C 1
ATOM 4567 O O . ASP B 1 239 ? 79.531 13.101 33.019 1.00 31.59 231 ASP B O 1
ATOM 4572 N N . ASN B 1 240 ? 79.993 12.194 35.024 1.00 26.41 232 ASN B N 1
ATOM 4573 C CA . ASN B 1 240 ? 81.392 12.601 34.924 1.00 31.53 232 ASN B CA 1
ATOM 4574 C C . ASN B 1 240 ? 82.167 11.717 33.951 1.00 32.99 232 ASN B C 1
ATOM 4575 O O . ASN B 1 240 ? 83.089 12.195 33.277 1.00 29.51 232 ASN B O 1
ATOM 4580 N N . ILE B 1 241 ? 81.800 10.437 33.862 1.00 27.20 233 ILE B N 1
ATOM 4581 C CA . ILE B 1 241 ? 82.402 9.548 32.875 1.00 24.51 233 ILE B CA 1
ATOM 4582 C C . ILE B 1 241 ? 82.177 10.087 31.457 1.00 28.54 233 ILE B C 1
ATOM 4583 O O . ILE B 1 241 ? 83.117 10.228 30.668 1.00 32.23 233 ILE B O 1
ATOM 4588 N N . SER B 1 242 ? 80.926 10.409 31.123 1.00 21.16 234 SER B N 1
ATOM 4589 C CA . SER B 1 242 ? 80.594 10.897 29.790 1.00 26.06 234 SER B CA 1
ATOM 4590 C C . SER B 1 242 ? 81.310 12.207 29.488 1.00 25.61 234 SER B C 1
ATOM 4591 O O . SER B 1 242 ? 81.921 12.363 28.425 1.00 25.03 234 SER B O 1
ATOM 4594 N N . SER B 1 243 ? 81.239 13.167 30.410 1.00 21.95 235 SER B N 1
ATOM 4595 C CA . SER B 1 243 ? 81.832 14.470 30.120 1.00 34.20 235 SER B CA 1
ATOM 4596 C C . SER B 1 243 ? 83.360 14.388 30.092 1.00 29.04 235 SER B C 1
ATOM 4597 O O . SER B 1 243 ? 84.003 15.035 29.257 1.00 23.56 235 SER B O 1
ATOM 4600 N N . ASN B 1 244 ? 83.965 13.568 30.958 1.00 25.75 236 ASN B N 1
ATOM 4601 C CA . ASN B 1 244 ? 85.402 13.337 30.822 1.00 22.42 236 ASN B CA 1
ATOM 4602 C C . ASN B 1 244 ? 85.728 12.739 29.458 1.00 30.65 236 ASN B C 1
ATOM 4603 O O . ASN B 1 244 ? 86.693 13.148 28.809 1.00 29.07 236 ASN B O 1
ATOM 4608 N N . ALA B 1 245 ? 84.936 11.771 28.998 1.00 27.12 237 ALA B N 1
ATOM 4609 C CA . ALA B 1 245 ? 85.258 11.164 27.711 1.00 31.31 237 ALA B CA 1
ATOM 4610 C C . ALA B 1 245 ? 85.102 12.172 26.583 1.00 25.20 237 ALA B C 1
ATOM 4611 O O . ALA B 1 245 ? 85.914 12.200 25.650 1.00 25.54 237 ALA B O 1
ATOM 4613 N N . GLN B 1 246 ? 84.086 13.033 26.669 1.00 29.41 238 GLN B N 1
ATOM 4614 C CA . GLN B 1 246 ? 83.911 14.059 25.647 1.00 33.69 238 GLN B CA 1
ATOM 4615 C C . GLN B 1 246 ? 85.095 15.014 25.620 1.00 30.99 238 GLN B C 1
ATOM 4616 O O . GLN B 1 246 ? 85.646 15.296 24.550 1.00 30.32 238 GLN B O 1
ATOM 4622 N N . THR B 1 247 ? 85.490 15.545 26.783 1.00 24.86 239 THR B N 1
ATOM 4623 C CA . THR B 1 247 ? 86.562 16.541 26.766 1.00 30.54 239 THR B CA 1
ATOM 4624 C C . THR B 1 247 ? 87.897 15.919 26.356 1.00 36.96 239 THR B C 1
ATOM 4625 O O . THR B 1 247 ? 88.681 16.561 25.653 1.00 36.70 239 THR B O 1
ATOM 4629 N N . HIS B 1 248 ? 88.153 14.661 26.728 1.00 30.79 240 HIS B N 1
ATOM 4630 C CA . HIS B 1 248 ? 89.356 13.993 26.238 1.00 30.43 240 HIS B CA 1
ATOM 4631 C C . HIS B 1 248 ? 89.339 13.862 24.714 1.00 31.18 240 HIS B C 1
ATOM 4632 O O . HIS B 1 248 ? 90.363 14.067 24.050 1.00 40.04 240 HIS B O 1
ATOM 4639 N N . LEU B 1 249 ? 88.185 13.526 24.136 1.00 38.23 241 LEU B N 1
ATOM 4640 C CA . LEU B 1 249 ? 88.134 13.402 22.684 1.00 29.53 241 LEU B CA 1
ATOM 4641 C C . LEU B 1 249 ? 88.249 14.764 22.009 1.00 34.56 241 LEU B C 1
ATOM 4642 O O . LEU B 1 249 ? 88.884 14.883 20.953 1.00 33.06 241 LEU B O 1
ATOM 4647 N N . LEU B 1 250 ? 87.661 15.807 22.603 1.00 33.10 242 LEU B N 1
ATOM 4648 C CA . LEU B 1 250 ? 87.829 17.143 22.039 1.00 35.41 242 LEU B CA 1
ATOM 4649 C C . LEU B 1 250 ? 89.300 17.532 22.020 1.00 41.47 242 LEU B C 1
ATOM 4650 O O . LEU B 1 250 ? 89.808 18.042 21.014 1.00 33.60 242 LEU B O 1
ATOM 4655 N N . SER B 1 251 ? 90.008 17.269 23.118 1.00 40.74 243 SER B N 1
ATOM 4656 C CA . SER B 1 251 ? 91.430 17.586 23.176 1.00 47.98 243 SER B CA 1
ATOM 4657 C C . SER B 1 251 ? 92.193 16.899 22.050 1.00 38.28 243 SER B C 1
ATOM 4658 O O . SER B 1 251 ? 92.998 17.528 21.354 1.00 48.38 243 SER B O 1
ATOM 4661 N N . LEU B 1 252 ? 91.920 15.609 21.836 1.00 36.99 244 LEU B N 1
ATOM 4662 C CA . LEU B 1 252 ? 92.616 14.851 20.797 1.00 41.73 244 LEU B CA 1
ATOM 4663 C C . LEU B 1 252 ? 92.431 15.460 19.416 1.00 51.17 244 LEU B C 1
ATOM 4664 O O . LEU B 1 252 ? 93.268 15.249 18.533 1.00 56.25 244 LEU B O 1
ATOM 4669 N N . LYS B 1 253 ? 91.351 16.208 19.203 1.00 59.31 245 LYS B N 1
ATOM 4670 C CA . LYS B 1 253 ? 91.012 16.741 17.890 1.00 47.66 245 LYS B CA 1
ATOM 4671 C C . LYS B 1 253 ? 91.272 18.237 17.771 1.00 44.24 245 LYS B C 1
ATOM 4672 O O . LYS B 1 253 ? 90.861 18.847 16.778 1.00 53.62 245 LYS B O 1
ATOM 4674 N N . LYS B 1 254 ? 91.963 18.840 18.743 1.00 40.98 246 LYS B N 1
ATOM 4675 C CA . LYS B 1 254 ? 92.020 20.298 18.800 1.00 47.63 246 LYS B CA 1
ATOM 4676 C C . LYS B 1 254 ? 92.747 20.892 17.595 1.00 54.82 246 LYS B C 1
ATOM 4677 O O . LYS B 1 254 ? 92.387 21.982 17.134 1.00 39.77 246 LYS B O 1
ATOM 4683 N N . HIS B 1 255 ? 93.754 20.199 17.055 1.00 52.82 247 HIS B N 1
ATOM 4684 C CA . HIS B 1 255 ? 94.447 20.758 15.899 1.00 57.26 247 HIS B CA 1
ATOM 4685 C C . HIS B 1 255 ? 93.557 20.771 14.664 1.00 48.59 247 HIS B C 1
ATOM 4686 O O . HIS B 1 255 ? 93.643 21.699 13.856 1.00 58.53 247 HIS B O 1
ATOM 4693 N N . ASP B 1 256 ? 92.658 19.794 14.529 1.00 41.72 248 ASP B N 1
ATOM 4694 C CA . ASP B 1 256 ? 91.743 19.787 13.392 1.00 49.13 248 ASP B CA 1
ATOM 4695 C C . ASP B 1 256 ? 90.541 20.704 13.585 1.00 47.36 248 ASP B C 1
ATOM 4696 O O . ASP B 1 256 ? 89.891 21.059 12.597 1.00 47.95 248 ASP B O 1
ATOM 4701 N N . CYS B 1 257 ? 90.225 21.084 14.823 1.00 49.01 249 CYS B N 1
ATOM 4702 C CA . CYS B 1 257 ? 89.069 21.913 15.135 1.00 45.21 249 CYS B CA 1
ATOM 4703 C C . CYS B 1 257 ? 89.458 23.340 15.466 1.00 48.77 249 CYS B C 1
ATOM 4704 O O . CYS B 1 257 ? 88.664 24.070 16.073 1.00 40.41 249 CYS B O 1
ATOM 4707 N N . SER B 1 258 ? 90.667 23.746 15.099 1.00 47.88 250 SER B N 1
ATOM 4708 C CA . SER B 1 258 ? 91.184 25.046 15.488 1.00 48.10 250 SER B CA 1
ATOM 4709 C C . SER B 1 258 ? 90.731 26.101 14.491 1.00 52.56 250 SER B C 1
ATOM 4710 O O . SER B 1 258 ? 90.845 25.912 13.273 1.00 43.23 250 SER B O 1
ATOM 4713 N N . VAL B 1 259 ? 90.181 27.190 15.019 1.00 53.42 251 VAL B N 1
ATOM 4714 C CA . VAL B 1 259 ? 89.814 28.366 14.248 1.00 47.44 251 VAL B CA 1
ATOM 4715 C C . VAL B 1 259 ? 90.500 29.557 14.893 1.00 53.85 251 VAL B C 1
ATOM 4716 O O . VAL B 1 259 ? 90.773 29.556 16.097 1.00 56.74 251 VAL B O 1
ATOM 4720 N N . TYR B 1 260 ? 90.784 30.578 14.088 1.00 48.35 252 TYR B N 1
ATOM 4721 C CA . TYR B 1 260 ? 91.553 31.723 14.555 1.00 56.27 252 TYR B CA 1
ATOM 4722 C C . TYR B 1 260 ? 90.790 32.993 14.234 1.00 59.30 252 TYR B C 1
ATOM 4723 O O . TYR B 1 260 ? 90.424 33.227 13.077 1.00 60.26 252 TYR B O 1
ATOM 4732 N N . TYR B 1 261 ? 90.528 33.788 15.267 1.00 64.34 253 TYR B N 1
ATOM 4733 C CA . TYR B 1 261 ? 89.905 35.096 15.135 1.00 66.35 253 TYR B CA 1
ATOM 4734 C C . TYR B 1 261 ? 90.893 36.143 15.623 1.00 68.14 253 TYR B C 1
ATOM 4735 O O . TYR B 1 261 ? 91.261 36.142 16.804 1.00 67.19 253 TYR B O 1
ATOM 4744 N N . GLN B 1 262 ? 91.312 37.033 14.719 1.00 65.45 254 GLN B N 1
ATOM 4745 C CA . GLN B 1 262 ? 92.335 38.022 15.024 1.00 72.01 254 GLN B CA 1
ATOM 4746 C C . GLN B 1 262 ? 93.551 37.340 15.633 1.00 82.94 254 GLN B C 1
ATOM 4747 O O . GLN B 1 262 ? 94.227 36.555 14.962 1.00 86.17 254 GLN B O 1
ATOM 4753 N N . ASP B 1 263 ? 93.825 37.611 16.909 1.00 87.47 255 ASP B N 1
ATOM 4754 C CA . ASP B 1 263 ? 94.930 36.983 17.621 1.00 79.88 255 ASP B CA 1
ATOM 4755 C C . ASP B 1 263 ? 94.456 35.923 18.609 1.00 71.63 255 ASP B C 1
ATOM 4756 O O . ASP B 1 263 ? 95.220 35.516 19.490 1.00 77.06 255 ASP B O 1
ATOM 4761 N N . LYS B 1 264 ? 93.214 35.471 18.484 1.00 60.47 256 LYS B N 1
ATOM 4762 C CA . LYS B 1 264 ? 92.644 34.489 19.392 1.00 59.28 256 LYS B CA 1
ATOM 4763 C C . LYS B 1 264 ? 92.434 33.171 18.656 1.00 59.83 256 LYS B C 1
ATOM 4764 O O . LYS B 1 264 ? 92.105 33.157 17.465 1.00 65.33 256 LYS B O 1
ATOM 4770 N N . LYS B 1 265 ? 92.635 32.067 19.367 1.00 52.88 257 LYS B N 1
ATOM 4771 C CA . LYS B 1 265 ? 92.403 30.728 18.842 1.00 50.98 257 LYS B CA 1
ATOM 4772 C C . LYS B 1 265 ? 91.122 30.168 19.439 1.00 52.08 257 LYS B C 1
ATOM 4773 O O . LYS B 1 265 ? 90.925 30.223 20.657 1.00 55.34 257 LYS B O 1
ATOM 4779 N N . GLY B 1 266 ? 90.257 29.628 18.583 1.00 47.10 258 GLY B N 1
ATOM 4780 C CA . GLY B 1 266 ? 89.043 28.991 19.047 1.00 50.67 258 GLY B CA 1
ATOM 4781 C C . GLY B 1 266 ? 88.995 27.505 18.748 1.00 52.46 258 GLY B C 1
ATOM 4782 O O . GLY B 1 266 ? 89.706 27.022 17.856 1.00 36.98 258 GLY B O 1
ATOM 4783 N N . PHE B 1 267 ? 88.167 26.779 19.503 1.00 46.85 259 PHE B N 1
ATOM 4784 C CA . PHE B 1 267 ? 87.803 25.390 19.221 1.00 42.74 259 PHE B CA 1
ATOM 4785 C C . PHE B 1 267 ? 86.370 25.352 18.700 1.00 41.22 259 PHE B C 1
ATOM 4786 O O . PHE B 1 267 ? 85.436 25.752 19.408 1.00 43.34 259 PHE B O 1
ATOM 4794 N N . LEU B 1 268 ? 86.185 24.825 17.495 1.00 38.99 260 LEU B N 1
ATOM 4795 C CA . LEU B 1 268 ? 84.883 24.823 16.834 1.00 36.51 260 LEU B CA 1
ATOM 4796 C C . LEU B 1 268 ? 84.276 23.422 16.858 1.00 44.72 260 LEU B C 1
ATOM 4797 O O . LEU B 1 268 ? 84.869 22.477 16.324 1.00 38.13 260 LEU B O 1
ATOM 4802 N N . SER B 1 269 ? 83.091 23.293 17.458 1.00 37.95 261 SER B N 1
ATOM 4803 C CA . SER B 1 269 ? 82.315 22.060 17.361 1.00 43.98 261 SER B CA 1
ATOM 4804 C C . SER B 1 269 ? 80.994 22.330 16.649 1.00 43.62 261 SER B C 1
ATOM 4805 O O . SER B 1 269 ? 80.638 23.473 16.354 1.00 38.16 261 SER B O 1
ATOM 4808 N N . TYR B 1 270 ? 80.265 21.248 16.382 1.00 44.83 262 TYR B N 1
ATOM 4809 C CA . TYR B 1 270 ? 79.024 21.290 15.616 1.00 42.72 262 TYR B CA 1
ATOM 4810 C C . TYR B 1 270 ? 78.036 20.314 16.236 1.00 50.63 262 TYR B C 1
ATOM 4811 O O . TYR B 1 270 ? 78.345 19.124 16.370 1.00 34.97 262 TYR B O 1
ATOM 4820 N N . SER B 1 271 ? 76.868 20.831 16.628 1.00 53.04 263 SER B N 1
ATOM 4821 C CA . SER B 1 271 ? 75.723 20.047 17.100 1.00 51.64 263 SER B CA 1
ATOM 4822 C C . SER B 1 271 ? 75.951 19.402 18.466 1.00 44.78 263 SER B C 1
ATOM 4823 O O . SER B 1 271 ? 75.305 18.403 18.791 1.00 49.15 263 SER B O 1
ATOM 4826 N N . MET B 1 272 ? 76.842 19.942 19.290 1.00 43.02 264 MET B N 1
ATOM 4827 C CA . MET B 1 272 ? 76.947 19.413 20.646 1.00 50.86 264 MET B CA 1
ATOM 4828 C C . MET B 1 272 ? 75.768 19.893 21.496 1.00 64.41 264 MET B C 1
ATOM 4829 O O . MET B 1 272 ? 75.067 20.853 21.156 1.00 73.66 264 MET B O 1
ATOM 4834 N N . GLY B 1 273 ? 75.566 19.219 2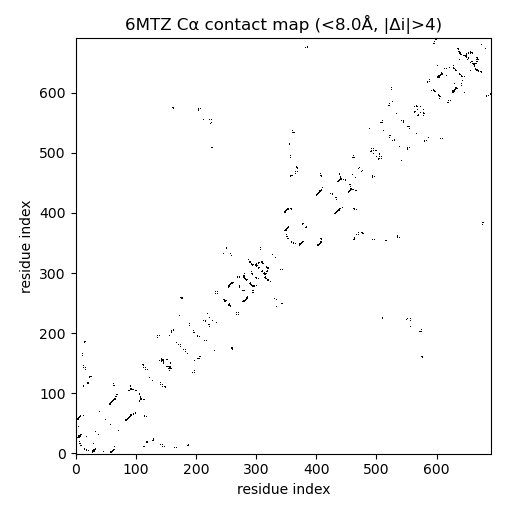2.625 1.00 51.94 265 GLY B N 1
ATOM 4835 C CA . GLY B 1 273 ? 74.585 19.635 23.612 1.00 59.63 265 GLY B CA 1
ATOM 4836 C C . GLY B 1 273 ? 75.251 19.907 24.945 1.00 68.19 265 GLY B C 1
ATOM 4837 O O . GLY B 1 273 ? 76.292 19.329 25.266 1.00 69.77 265 GLY B O 1
ATOM 4838 N N . GLY B 1 274 ? 74.641 20.795 25.731 1.00 72.02 266 GLY B N 1
ATOM 4839 C CA . GLY B 1 274 ? 75.221 21.204 26.995 1.00 63.00 266 GLY B CA 1
ATOM 4840 C C . GLY B 1 274 ? 76.531 21.942 26.793 1.00 64.83 266 GLY B C 1
ATOM 4841 O O . GLY B 1 274 ? 77.541 21.620 27.431 1.00 55.13 266 GLY B O 1
ATOM 4842 N N . ILE B 1 275 ? 76.513 22.940 25.903 1.00 54.38 267 ILE B N 1
ATOM 4843 C CA . ILE B 1 275 ? 77.740 23.637 25.521 1.00 52.57 267 ILE B CA 1
ATOM 4844 C C . ILE B 1 275 ? 78.368 24.339 26.718 1.00 51.28 267 ILE B C 1
ATOM 4845 O O . ILE B 1 275 ? 79.592 24.320 26.889 1.00 51.70 267 ILE B O 1
ATOM 4850 N N . SER B 1 276 ? 77.551 24.965 27.568 1.00 58.62 268 SER B N 1
ATOM 4851 C CA . SER B 1 276 ? 78.098 25.751 28.673 1.00 67.73 268 SER B CA 1
ATOM 4852 C C . SER B 1 276 ? 78.974 24.892 29.581 1.00 64.09 268 SER B C 1
ATOM 4853 O O . SER B 1 276 ? 80.087 25.285 29.944 1.00 66.11 268 SER B O 1
ATOM 4856 N N . VAL B 1 277 ? 78.488 23.709 29.948 1.00 55.09 269 VAL B N 1
ATOM 4857 C CA . VAL B 1 277 ? 79.275 22.810 30.783 1.00 54.29 269 VAL B CA 1
ATOM 4858 C C . VAL B 1 277 ? 80.502 22.325 30.022 1.00 57.07 269 VAL B C 1
ATOM 4859 O O . VAL B 1 277 ? 81.641 22.440 30.493 1.00 54.60 269 VAL B O 1
ATOM 4863 N N . LEU B 1 278 ? 80.281 21.813 28.812 1.00 52.04 270 LEU B N 1
ATOM 4864 C CA . LEU B 1 278 ? 81.351 21.226 28.014 1.00 45.14 270 LEU B CA 1
ATOM 4865 C C . LEU B 1 278 ? 82.420 22.251 27.651 1.00 44.81 270 LEU B C 1
ATOM 4866 O O . LEU B 1 278 ? 83.621 21.960 27.721 1.00 38.88 270 LEU B O 1
ATOM 4871 N N . ALA B 1 279 ? 82.005 23.448 27.222 1.00 37.81 271 ALA B N 1
ATOM 4872 C CA . ALA B 1 279 ? 82.985 24.459 26.840 1.00 41.35 271 ALA B CA 1
ATOM 4873 C C . ALA B 1 279 ? 83.827 24.871 28.033 1.00 41.94 271 ALA B C 1
ATOM 4874 O O . ALA B 1 279 ? 85.021 25.154 27.889 1.00 39.54 271 ALA B O 1
ATOM 4876 N N . ASN B 1 280 ? 83.225 24.893 29.223 1.00 53.35 272 ASN B N 1
ATOM 4877 C CA . ASN B 1 280 ? 83.973 25.238 30.426 1.00 57.42 272 ASN B CA 1
ATOM 4878 C C . ASN B 1 280 ? 85.054 24.202 30.711 1.00 52.52 272 ASN B C 1
ATOM 4879 O O . ASN B 1 280 ? 86.208 24.551 30.996 1.00 52.42 272 ASN B O 1
ATOM 4884 N N . LEU B 1 281 ? 84.700 22.916 30.634 1.00 47.87 273 LEU B N 1
ATOM 4885 C CA . LEU B 1 281 ? 85.685 21.873 30.907 1.00 39.86 273 LEU B CA 1
ATOM 4886 C C . LEU B 1 281 ? 86.782 21.868 29.850 1.00 45.59 273 LEU B C 1
ATOM 4887 O O . LEU B 1 281 ? 87.956 21.640 30.166 1.00 41.85 273 LEU B O 1
ATOM 4892 N N . PHE B 1 282 ? 86.429 22.131 28.590 1.00 43.68 274 PHE B N 1
ATOM 4893 C CA . PHE B 1 282 ? 87.451 22.139 27.549 1.00 42.48 274 PHE B CA 1
ATOM 4894 C C . PHE B 1 282 ? 88.460 23.260 27.777 1.00 37.01 274 PHE B C 1
ATOM 4895 O O . PHE B 1 282 ? 89.674 23.023 27.805 1.00 40.48 274 PHE B O 1
ATOM 4903 N N . LEU B 1 283 ? 87.971 24.494 27.945 1.00 43.52 275 LEU B N 1
ATOM 4904 C CA . LEU B 1 283 ? 88.867 25.641 28.094 1.00 50.66 275 LEU B CA 1
ATOM 4905 C C . LEU B 1 283 ? 89.723 25.527 29.350 1.00 61.02 275 LEU B C 1
ATOM 4906 O O . LEU B 1 283 ? 90.897 25.923 29.350 1.00 60.00 275 LEU B O 1
ATOM 4911 N N . THR B 1 284 ? 89.145 25.002 30.434 1.00 63.10 276 THR B N 1
ATOM 4912 C CA . THR B 1 284 ? 89.909 24.776 31.657 1.00 59.92 276 THR B CA 1
ATOM 4913 C C . THR B 1 284 ? 91.112 23.875 31.402 1.00 60.04 276 THR B C 1
ATOM 4914 O O . THR B 1 284 ? 92.215 24.145 31.894 1.00 59.77 276 THR B O 1
ATOM 4918 N N . GLN B 1 285 ? 90.923 22.812 30.615 1.00 51.98 277 GLN B N 1
ATOM 4919 C CA . GLN B 1 285 ? 91.977 21.836 30.365 1.00 56.60 277 GLN B CA 1
ATOM 4920 C C . GLN B 1 285 ? 92.916 22.229 29.234 1.00 59.70 277 GLN B C 1
ATOM 4921 O O . GLN B 1 285 ? 94.015 21.669 29.143 1.00 71.81 277 GLN B O 1
ATOM 4927 N N . ASN B 1 286 ? 92.527 23.174 28.379 1.00 56.44 278 ASN B N 1
ATOM 4928 C CA . ASN B 1 286 ? 93.371 23.643 27.279 1.00 53.85 278 ASN B CA 1
ATOM 4929 C C . ASN B 1 286 ? 93.492 25.161 27.356 1.00 57.96 278 ASN B C 1
ATOM 4930 O O . ASN B 1 286 ? 92.835 25.889 26.600 1.00 65.82 278 ASN B O 1
ATOM 4935 N N . PRO B 1 287 ? 94.337 25.674 28.256 1.00 57.31 279 PRO B N 1
ATOM 4936 C CA . PRO B 1 287 ? 94.495 27.137 28.373 1.00 57.98 279 PRO B CA 1
ATOM 4937 C C . PRO B 1 287 ? 94.995 27.806 27.104 1.00 63.99 279 PRO B C 1
ATOM 4938 O O . PRO B 1 287 ? 94.840 29.027 26.962 1.00 66.59 279 PRO B O 1
ATOM 4942 N N . ASP B 1 288 ? 95.610 27.059 26.184 1.00 59.41 280 ASP B N 1
ATOM 4943 C CA . ASP B 1 288 ? 96.069 27.672 24.946 1.00 64.14 280 ASP B CA 1
ATOM 4944 C C . ASP B 1 288 ? 94.908 28.150 24.086 1.00 65.21 280 ASP B C 1
ATOM 4945 O O . ASP B 1 288 ? 95.114 28.989 23.201 1.00 67.49 280 ASP B O 1
ATOM 4950 N N . PHE B 1 289 ? 93.696 27.650 24.338 1.00 59.99 281 PHE B N 1
ATOM 4951 C CA . PHE B 1 289 ? 92.512 28.053 23.591 1.00 52.09 281 PHE B CA 1
ATOM 4952 C C . PHE B 1 289 ? 91.857 29.255 24.260 1.00 61.69 281 PHE B C 1
ATOM 4953 O O . PHE B 1 289 ? 91.687 29.283 25.485 1.00 63.64 281 PHE B O 1
ATOM 4961 N N . ASP B 1 290 ? 91.517 30.257 23.450 1.00 55.19 282 ASP B N 1
ATOM 4962 C CA . ASP B 1 290 ? 90.897 31.474 23.955 1.00 61.44 282 ASP B CA 1
ATOM 4963 C C . ASP B 1 290 ? 89.380 31.394 23.993 1.00 56.30 282 ASP B C 1
ATOM 4964 O O . ASP B 1 290 ? 88.763 31.994 24.881 1.00 62.79 282 ASP B O 1
ATOM 4969 N N . PHE B 1 291 ? 88.758 30.675 23.059 1.00 50.27 283 PHE B N 1
ATOM 4970 C CA . PHE B 1 291 ? 87.306 30.595 23.042 1.00 49.67 283 PHE B CA 1
ATOM 4971 C C . PHE B 1 291 ? 86.867 29.251 22.488 1.00 46.44 283 PHE B C 1
ATOM 4972 O O . PHE B 1 291 ? 87.645 28.519 21.875 1.00 50.74 283 PHE B O 1
ATOM 4980 N N . TYR B 1 292 ? 85.605 28.934 22.754 1.00 45.33 284 TYR B N 1
ATOM 4981 C CA . TYR B 1 292 ? 84.933 27.737 22.269 1.00 38.85 284 TYR B CA 1
ATOM 4982 C C . TYR B 1 292 ? 83.734 28.190 21.451 1.00 51.23 284 TYR B C 1
ATOM 4983 O O . TYR B 1 292 ? 82.992 29.081 21.881 1.00 51.90 284 TYR B O 1
ATOM 4992 N N . ILE B 1 293 ? 83.534 27.594 20.279 1.00 47.38 285 ILE B N 1
ATOM 4993 C CA . ILE B 1 293 ? 82.421 27.985 19.424 1.00 44.15 285 ILE B CA 1
ATOM 4994 C C . ILE B 1 293 ? 81.726 26.734 18.915 1.00 38.18 285 ILE B C 1
ATOM 4995 O O . ILE B 1 293 ? 82.368 25.844 18.346 1.00 44.05 285 ILE B O 1
ATOM 5000 N N . ASP B 1 294 ? 80.412 26.680 19.101 1.00 43.87 286 ASP B N 1
ATOM 5001 C CA . ASP B 1 294 ? 79.586 25.589 18.612 1.00 46.94 286 ASP B CA 1
ATOM 5002 C C . ASP B 1 294 ? 78.497 26.141 17.705 1.00 55.84 286 ASP B C 1
ATOM 5003 O O . ASP B 1 294 ? 77.867 27.157 18.019 1.00 65.49 286 ASP B O 1
ATOM 5008 N N . VAL B 1 295 ? 78.284 25.464 16.582 1.00 53.41 287 VAL B N 1
ATOM 5009 C CA . VAL B 1 295 ? 77.252 25.801 15.612 1.00 50.32 287 VAL B CA 1
ATOM 5010 C C . VAL B 1 295 ? 76.310 24.611 15.508 1.00 51.19 287 VAL B C 1
ATOM 5011 O O . VAL B 1 295 ? 76.758 23.462 15.569 1.00 47.71 287 VAL B O 1
ATOM 5015 N N . ASN B 1 296 ? 75.011 24.877 15.354 1.00 48.09 288 ASN B N 1
ATOM 5016 C CA . ASN B 1 296 ? 74.036 23.808 15.165 1.00 56.00 288 ASN B CA 1
ATOM 5017 C C . ASN B 1 296 ? 73.505 23.827 13.730 1.00 61.08 288 ASN B C 1
ATOM 5018 O O . ASN B 1 296 ? 73.861 24.686 12.914 1.00 56.77 288 ASN B O 1
ATOM 5023 N N . ALA B 1 297 ? 72.640 22.854 13.425 1.00 57.48 289 ALA B N 1
ATOM 5024 C CA . ALA B 1 297 ? 72.143 22.707 12.061 1.00 63.41 289 ALA B CA 1
ATOM 5025 C C . ALA B 1 297 ? 71.263 23.880 11.644 1.00 80.37 289 ALA B C 1
ATOM 5026 O O . ALA B 1 297 ? 71.225 24.231 10.458 1.00 78.78 289 ALA B O 1
ATOM 5028 N N . LYS B 1 298 ? 70.549 24.494 12.593 1.00 90.30 290 LYS B N 1
ATOM 5029 C CA . LYS B 1 298 ? 69.757 25.682 12.290 1.00 87.58 290 LYS B CA 1
ATOM 5030 C C . LYS B 1 298 ? 70.623 26.919 12.082 1.00 85.95 290 LYS B C 1
ATOM 5031 O O . LYS B 1 298 ? 70.092 27.975 11.729 1.00 89.74 290 LYS B O 1
ATOM 5033 N N . GLY B 1 299 ? 71.935 26.815 12.282 1.00 86.74 291 GLY B N 1
ATOM 5034 C CA . GLY B 1 299 ? 72.830 27.927 12.052 1.00 85.18 291 GLY B CA 1
ATOM 5035 C C . GLY B 1 299 ? 73.079 28.819 13.247 1.00 78.88 291 GLY B C 1
ATOM 5036 O O . GLY B 1 299 ? 73.837 29.791 13.122 1.00 74.55 291 GLY B O 1
ATOM 5037 N N . ASN B 1 300 ? 72.461 28.537 14.391 1.00 75.66 292 ASN B N 1
ATOM 5038 C CA . ASN B 1 300 ? 72.731 29.310 15.594 1.00 70.03 292 ASN B CA 1
ATOM 5039 C C . ASN B 1 300 ? 74.167 29.084 16.058 1.00 73.62 292 ASN B C 1
ATOM 5040 O O . ASN B 1 300 ? 74.785 28.053 15.768 1.00 57.42 292 ASN B O 1
ATOM 5045 N N . VAL B 1 301 ? 74.697 30.067 16.786 1.00 60.60 293 VAL B N 1
ATOM 5046 C CA . VAL B 1 301 ? 76.075 30.040 17.257 1.00 60.21 293 VAL B CA 1
ATOM 5047 C C . VAL B 1 301 ? 76.096 30.258 18.763 1.00 58.58 293 VAL B C 1
ATOM 5048 O O . VAL B 1 301 ? 75.396 31.132 19.286 1.00 67.34 293 VAL B O 1
ATOM 5052 N N . SER B 1 302 ? 76.898 29.451 19.458 1.00 59.74 294 SER B N 1
ATOM 5053 C CA . SER B 1 302 ? 77.129 29.573 20.891 1.00 57.63 294 SER B CA 1
ATOM 5054 C C . SER B 1 302 ? 78.626 29.698 21.136 1.00 54.61 294 SER B C 1
ATOM 5055 O O . SER B 1 302 ? 79.418 28.924 20.577 1.00 52.17 294 SER B O 1
ATOM 5058 N N . LEU B 1 303 ? 79.009 30.660 21.978 1.00 56.05 295 LEU B N 1
ATOM 5059 C CA . LEU B 1 303 ? 80.411 30.948 22.253 1.00 54.97 295 LEU B CA 1
ATOM 5060 C C . LEU B 1 303 ? 80.629 31.117 23.746 1.00 60.32 295 LEU B C 1
ATOM 5061 O O . LEU B 1 303 ? 79.816 31.734 24.442 1.00 58.50 295 LEU B O 1
ATOM 5066 N N . ARG B 1 304 ? 81.743 30.574 24.224 1.00 61.57 296 ARG B N 1
ATOM 5067 C CA . ARG B 1 304 ? 82.144 30.682 25.614 1.00 63.01 296 ARG B CA 1
ATOM 5068 C C . ARG B 1 304 ? 83.610 31.086 25.674 1.00 67.72 296 ARG B C 1
ATOM 5069 O O . ARG B 1 304 ? 84.375 30.891 24.723 1.00 59.55 296 ARG B O 1
ATOM 5077 N N . ALA B 1 305 ? 83.990 31.666 26.807 1.00 72.19 297 ALA B N 1
ATOM 5078 C CA . ALA B 1 305 ? 85.369 32.066 27.029 1.00 77.04 297 ALA B CA 1
ATOM 5079 C C . ALA B 1 305 ? 85.691 31.911 28.507 1.00 76.29 297 ALA B C 1
ATOM 5080 O O . ALA B 1 305 ? 84.829 31.577 29.326 1.00 71.19 297 ALA B O 1
ATOM 5082 N N . ASN B 1 306 ? 86.953 32.148 28.839 1.00 81.35 298 ASN B N 1
ATOM 5083 C CA . ASN B 1 306 ? 87.446 32.033 30.203 1.00 87.29 298 ASN B CA 1
ATOM 5084 C C . ASN B 1 306 ? 88.221 33.284 30.589 1.00 89.70 298 ASN B C 1
ATOM 5085 O O . ASN B 1 306 ? 89.220 33.225 31.314 1.00 94.14 298 ASN B O 1
ATOM 5090 N N . GLY B 1 307 ? 87.772 34.440 30.099 1.00 82.09 299 GLY B N 1
ATOM 5091 C CA . GLY B 1 307 ? 88.421 35.700 30.369 1.00 79.80 299 GLY B CA 1
ATOM 5092 C C . GLY B 1 307 ? 89.478 36.105 29.364 1.00 79.23 299 GLY B C 1
ATOM 5093 O O . GLY B 1 307 ? 89.839 37.285 29.311 1.00 83.93 299 GLY B O 1
ATOM 5094 N N . ASN B 1 308 ? 89.985 35.166 28.567 1.00 80.49 300 ASN B N 1
ATOM 5095 C CA . ASN B 1 308 ? 91.021 35.453 27.579 1.00 82.80 300 ASN B CA 1
ATOM 5096 C C . ASN B 1 308 ? 90.458 35.922 26.238 1.00 76.58 300 ASN B C 1
ATOM 5097 O O . ASN B 1 308 ? 91.238 36.192 25.315 1.00 72.03 300 ASN B O 1
ATOM 5099 N N . CYS B 1 309 ? 89.134 36.021 26.109 1.00 67.78 301 CYS B N 1
ATOM 5100 C CA . CYS B 1 309 ? 88.503 36.499 24.885 1.00 65.62 301 CYS B CA 1
ATOM 5101 C C . CYS B 1 309 ? 87.148 37.090 25.238 1.00 70.59 301 CYS B C 1
ATOM 5102 O O . CYS B 1 309 ? 86.362 36.453 25.948 1.00 65.97 301 CYS B O 1
ATOM 5105 N N . ASP B 1 310 ? 86.891 38.311 24.760 1.00 66.90 302 ASP B N 1
ATOM 5106 C CA . ASP B 1 310 ? 85.579 38.952 24.861 1.00 69.06 302 ASP B CA 1
ATOM 5107 C C . ASP B 1 310 ? 84.735 38.440 23.698 1.00 72.35 302 ASP B C 1
ATOM 5108 O O . ASP B 1 310 ? 84.687 39.041 22.621 1.00 68.31 302 ASP B O 1
ATOM 5113 N N . VAL B 1 311 ? 84.055 37.309 23.919 1.00 76.55 303 VAL B N 1
ATOM 5114 C CA . VAL B 1 311 ? 83.234 36.704 22.874 1.00 75.90 303 VAL B CA 1
ATOM 5115 C C . VAL B 1 311 ? 81.970 37.493 22.581 1.00 73.39 303 VAL B C 1
ATOM 5116 O O . VAL B 1 311 ? 81.292 37.207 21.588 1.00 71.44 303 VAL B O 1
ATOM 5120 N N . CYS B 1 312 ? 81.615 38.459 23.427 1.00 70.30 304 CYS B N 1
ATOM 5121 C CA . CYS B 1 312 ? 80.534 39.365 23.058 1.00 73.84 304 CYS B CA 1
ATOM 5122 C C . CYS B 1 312 ? 80.921 40.171 21.827 1.00 74.02 304 CYS B C 1
ATOM 5123 O O . CYS B 1 312 ? 80.197 40.175 20.826 1.00 74.48 304 CYS B O 1
ATOM 5126 N N . GLU B 1 313 ? 82.090 40.821 21.867 1.00 74.58 305 GLU B N 1
ATOM 5127 C CA . GLU B 1 313 ? 82.543 41.606 20.721 1.00 78.31 305 GLU B CA 1
ATOM 5128 C C . GLU B 1 313 ? 82.764 40.726 19.498 1.00 76.61 305 GLU B C 1
ATOM 5129 O O . GLU B 1 313 ? 82.450 41.133 18.373 1.00 74.32 305 GLU B O 1
ATOM 5131 N N . LEU B 1 314 ? 83.301 39.514 19.693 1.00 69.42 306 LEU B N 1
ATOM 5132 C CA . LEU B 1 314 ? 83.483 38.602 18.565 1.00 66.84 306 LEU B CA 1
ATOM 5133 C C . LEU B 1 314 ? 82.159 38.358 17.850 1.00 69.54 306 LEU B C 1
ATOM 5134 O O . LEU B 1 314 ? 82.038 38.600 16.642 1.00 70.24 306 LEU B O 1
ATOM 5136 N N . SER B 1 315 ? 81.140 37.908 18.593 1.00 67.23 307 SER B N 1
ATOM 5137 C CA . SER B 1 315 ? 79.848 37.617 17.979 1.00 72.30 307 SER B CA 1
ATOM 5138 C C . SER B 1 315 ? 79.174 38.885 17.464 1.00 81.04 307 SER B C 1
ATOM 5139 O O . SER B 1 315 ? 78.385 38.822 16.513 1.00 84.88 307 SER B O 1
ATOM 5142 N N . GLN B 1 316 ? 79.464 40.037 18.073 1.00 78.70 308 GLN B N 1
ATOM 5143 C CA . GLN B 1 316 ? 78.938 41.289 17.541 1.00 89.24 308 GLN B CA 1
ATOM 5144 C C . GLN B 1 316 ? 79.487 41.557 16.144 1.00 88.24 308 GLN B C 1
ATOM 5145 O O . GLN B 1 316 ? 78.736 41.919 15.234 1.00 81.25 308 GLN B O 1
ATOM 5151 N N . MET B 1 317 ? 80.787 41.326 15.944 1.00 86.83 309 MET B N 1
ATOM 5152 C CA . MET B 1 317 ? 81.427 41.609 14.664 1.00 85.69 309 MET B CA 1
ATOM 5153 C C . MET B 1 317 ? 81.215 40.506 13.627 1.00 85.77 309 MET B C 1
ATOM 5154 O O . MET B 1 317 ? 81.263 40.784 12.424 1.00 86.65 309 MET B O 1
ATOM 5156 N N . CYS B 1 318 ? 80.975 39.265 14.053 1.00 84.23 310 CYS B N 1
ATOM 5157 C CA . CYS B 1 318 ? 80.920 38.135 13.128 1.00 83.12 310 CYS B CA 1
ATOM 5158 C C . CYS B 1 318 ? 79.546 37.502 12.970 1.00 77.48 310 CYS B C 1
ATOM 5159 O O . CYS B 1 318 ? 79.267 36.946 11.906 1.00 77.69 310 CYS B O 1
ATOM 5162 N N . PHE B 1 319 ? 78.681 37.556 13.988 1.00 76.31 311 PHE B N 1
ATOM 5163 C CA . PHE B 1 319 ? 77.461 36.754 13.980 1.00 77.94 311 PHE B CA 1
ATOM 5164 C C . PHE B 1 319 ? 76.192 37.529 14.332 1.00 83.25 311 PHE B C 1
ATOM 5165 O O . PHE B 1 319 ? 75.142 36.903 14.532 1.00 74.01 311 PHE B O 1
ATOM 5173 N N . ASN B 1 320 ? 76.250 38.861 14.402 1.00 88.91 312 ASN B N 1
ATOM 5174 C CA . ASN B 1 320 ? 75.092 39.697 14.743 1.00 91.62 312 ASN B CA 1
ATOM 5175 C C . ASN B 1 320 ? 74.429 39.235 16.044 1.00 87.77 312 ASN B C 1
ATOM 5176 O O . ASN B 1 320 ? 73.213 39.049 16.124 1.00 84.68 312 ASN B O 1
ATOM 5178 N N . GLY B 1 321 ? 75.254 39.047 17.076 1.00 88.39 313 GLY B N 1
ATOM 5179 C CA . GLY B 1 321 ? 74.781 38.629 18.382 1.00 87.87 313 GLY B CA 1
ATOM 5180 C C . GLY B 1 321 ? 75.438 39.397 19.511 1.00 86.95 313 GLY B C 1
ATOM 5181 O O . GLY B 1 321 ? 76.038 40.447 19.275 1.00 85.34 313 GLY B O 1
ATOM 5182 N N . GLY B 1 322 ? 75.341 38.894 20.736 1.00 90.62 314 GLY B N 1
ATOM 5183 C CA . GLY B 1 322 ? 75.938 39.587 21.863 1.00 89.94 314 GLY B CA 1
ATOM 5184 C C . GLY B 1 322 ? 75.755 38.794 23.137 1.00 88.48 314 GLY B C 1
ATOM 5185 O O . GLY B 1 322 ? 75.208 37.686 23.138 1.00 91.78 314 GLY B O 1
ATOM 5186 N N . GLY B 1 323 ? 76.232 39.380 24.232 1.00 83.23 315 GLY B N 1
ATOM 5187 C CA . GLY B 1 323 ? 76.117 38.737 25.526 1.00 86.37 315 GLY B CA 1
ATOM 5188 C C . GLY B 1 323 ? 77.115 39.226 26.555 1.00 89.56 315 GLY B C 1
ATOM 5189 O O . GLY B 1 323 ? 77.365 40.432 26.670 1.00 82.91 315 GLY B O 1
ATOM 5190 N N . HIS B 1 324 ? 77.676 38.296 27.323 1.00 85.00 316 HIS B N 1
ATOM 5191 C CA . HIS B 1 324 ? 78.681 38.597 28.330 1.00 90.49 316 HIS B CA 1
ATOM 5192 C C . HIS B 1 324 ? 80.077 38.385 27.756 1.00 95.60 316 HIS B C 1
ATOM 5193 O O . HIS B 1 324 ? 80.259 37.729 26.727 1.00 94.59 316 HIS B O 1
ATOM 5195 N N . ARG B 1 325 ? 81.072 38.948 28.447 1.00 97.66 317 ARG B N 1
ATOM 5196 C CA . ARG B 1 325 ? 82.453 38.853 27.984 1.00 93.04 317 ARG B CA 1
ATOM 5197 C C . ARG B 1 325 ? 82.929 37.410 27.861 1.00 88.71 317 ARG B C 1
ATOM 5198 O O . ARG B 1 325 ? 83.901 37.151 27.143 1.00 87.99 317 ARG B O 1
ATOM 5200 N N . ASN B 1 326 ? 82.267 36.466 28.530 1.00 77.41 318 ASN B N 1
ATOM 5201 C CA . ASN B 1 326 ? 82.697 35.073 28.530 1.00 72.87 318 ASN B CA 1
ATOM 5202 C C . ASN B 1 326 ? 81.609 34.115 28.059 1.00 67.68 318 ASN B C 1
ATOM 5203 O O . ASN B 1 326 ? 81.820 32.894 28.080 1.00 65.69 318 ASN B O 1
ATOM 5208 N N . ALA B 1 327 ? 80.462 34.629 27.620 1.00 68.99 319 ALA B N 1
ATOM 5209 C CA . ALA B 1 327 ? 79.374 33.785 27.125 1.00 69.59 319 ALA B CA 1
ATOM 5210 C C . ALA B 1 327 ? 78.473 34.642 26.250 1.00 68.14 319 ALA B C 1
ATOM 5211 O O . ALA B 1 327 ? 77.924 35.640 26.726 1.00 70.70 319 ALA B O 1
ATOM 5213 N N . SER B 1 328 ? 78.313 34.258 24.985 1.00 66.55 320 SER B N 1
ATOM 5214 C CA . SER B 1 328 ? 77.548 35.063 24.042 1.00 73.81 320 SER B CA 1
ATOM 5215 C C . SER B 1 328 ? 77.004 34.174 22.930 1.00 72.25 320 SER B C 1
ATOM 5216 O O . SER B 1 328 ? 77.396 33.012 22.783 1.00 62.95 320 SER B O 1
ATOM 5219 N N . GLY B 1 329 ? 76.077 34.739 22.149 1.00 68.16 321 GLY B N 1
ATOM 5220 C CA . GLY B 1 329 ? 75.427 34.019 21.075 1.00 67.32 321 GLY B CA 1
ATOM 5221 C C . GLY B 1 329 ? 75.389 34.820 19.784 1.00 70.35 321 GLY B C 1
ATOM 5222 O O . GLY B 1 329 ? 75.837 35.967 19.722 1.00 80.09 321 GLY B O 1
ATOM 5223 N N . GLY B 1 330 ? 74.837 34.185 18.759 1.00 75.80 322 GLY B N 1
ATOM 5224 C CA . GLY B 1 330 ? 74.711 34.802 17.451 1.00 69.51 322 GLY B CA 1
ATOM 5225 C C . GLY B 1 330 ? 74.087 33.819 16.482 1.00 68.71 322 GLY B C 1
ATOM 5226 O O . GLY B 1 330 ? 73.684 32.720 16.865 1.00 67.29 322 GLY B O 1
ATOM 5227 N N . LYS B 1 331 ? 74.008 34.224 15.215 1.00 69.94 323 LYS B N 1
ATOM 5228 C CA . LYS B 1 331 ? 73.447 33.371 14.173 1.00 73.87 323 LYS B CA 1
ATOM 5229 C C . LYS B 1 331 ? 74.165 33.647 12.858 1.00 76.95 323 LYS B C 1
ATOM 5230 O O . LYS B 1 331 ? 74.651 34.757 12.622 1.00 86.28 323 LYS B O 1
ATOM 5232 N N . ILE B 1 332 ? 74.221 32.629 12.003 1.00 68.81 324 ILE B N 1
ATOM 5233 C CA . ILE B 1 332 ? 74.862 32.721 10.694 1.00 71.63 324 ILE B CA 1
ATOM 5234 C C . ILE B 1 332 ? 73.764 32.794 9.641 1.00 82.12 324 ILE B C 1
ATOM 5235 O O . ILE B 1 332 ? 73.098 31.790 9.356 1.00 87.68 324 ILE B O 1
ATOM 5240 N N . ASP B 1 333 ? 73.564 33.978 9.063 1.00 85.69 325 ASP B N 1
ATOM 5241 C CA . ASP B 1 333 ? 72.616 34.113 7.963 1.00 91.25 325 ASP B CA 1
ATOM 5242 C C . ASP B 1 333 ? 73.171 33.407 6.731 1.00 86.94 325 ASP B C 1
ATOM 5243 O O . ASP B 1 333 ? 74.334 33.600 6.365 1.00 74.74 325 ASP B O 1
ATOM 5245 N N . GLY B 1 334 ? 72.347 32.571 6.106 1.00 85.28 326 GLY B N 1
ATOM 5246 C CA . GLY B 1 334 ? 72.818 31.787 4.980 1.00 85.05 326 GLY B CA 1
ATOM 5247 C C . GLY B 1 334 ? 73.707 30.625 5.358 1.00 79.65 326 GLY B C 1
ATOM 5248 O O . GLY B 1 334 ? 74.548 30.210 4.554 1.00 76.75 326 GLY B O 1
ATOM 5249 N N . PHE B 1 335 ? 73.554 30.091 6.568 1.00 86.85 327 PHE B N 1
ATOM 5250 C CA . PHE B 1 335 ? 74.318 28.921 6.978 1.00 77.72 327 PHE B CA 1
ATOM 5251 C C . PHE B 1 335 ? 73.893 27.710 6.158 1.00 80.11 327 PHE B C 1
ATOM 5252 O O . PHE B 1 335 ? 72.704 27.389 6.073 1.00 75.00 327 PHE B O 1
ATOM 5260 N N . ARG B 1 336 ? 74.869 27.043 5.550 1.00 85.06 328 ARG B N 1
ATOM 5261 C CA . ARG B 1 336 ? 74.618 25.838 4.768 1.00 84.33 328 ARG B CA 1
ATOM 5262 C C . ARG B 1 336 ? 74.853 24.626 5.667 1.00 76.94 328 ARG B C 1
ATOM 5263 O O . ARG B 1 336 ? 75.988 24.356 6.081 1.00 57.15 328 ARG B O 1
ATOM 5265 N N . GLU B 1 337 ? 73.774 23.917 5.996 1.00 77.75 329 GLU B N 1
ATOM 5266 C CA . GLU B 1 337 ? 73.891 22.675 6.750 1.00 63.44 329 GLU B CA 1
ATOM 5267 C C . GLU B 1 337 ? 74.738 21.679 5.970 1.00 65.84 329 GLU B C 1
ATOM 5268 O O . GLU B 1 337 ? 74.550 21.501 4.763 1.00 76.51 329 GLU B O 1
ATOM 5270 N N . SER B 1 338 ? 75.681 21.035 6.656 1.00 61.08 330 SER B N 1
ATOM 5271 C CA . SER B 1 338 ? 76.565 20.076 6.013 1.00 57.05 330 SER B CA 1
ATOM 5272 C C . SER B 1 338 ? 76.767 18.870 6.913 1.00 52.54 330 SER B C 1
ATOM 5273 O O . SER B 1 338 ? 76.569 18.935 8.127 1.00 60.17 330 SER B O 1
ATOM 5276 N N . PHE B 1 339 ? 77.180 17.764 6.295 1.00 49.88 331 PHE B N 1
ATOM 5277 C CA . PHE B 1 339 ? 77.628 16.582 7.020 1.00 54.98 331 PHE B CA 1
ATOM 5278 C C . PHE B 1 339 ? 79.143 16.488 7.126 1.00 62.50 331 PHE B C 1
ATOM 5279 O O . PHE B 1 339 ? 79.641 15.648 7.878 1.00 70.90 331 PHE B O 1
ATOM 5287 N N . ASN B 1 340 ? 79.881 17.323 6.400 1.00 60.61 332 ASN B N 1
ATOM 5288 C CA . ASN B 1 340 ? 81.342 17.319 6.423 1.00 63.03 332 ASN B CA 1
ATOM 5289 C C . ASN B 1 340 ? 81.802 18.500 7.271 1.00 62.44 332 ASN B C 1
ATOM 5290 O O . ASN B 1 340 ? 81.773 19.647 6.814 1.00 61.72 332 ASN B O 1
ATOM 5292 N N . TYR B 1 341 ? 82.231 18.207 8.506 1.00 61.28 333 TYR B N 1
ATOM 5293 C CA . TYR B 1 341 ? 82.748 19.206 9.440 1.00 58.86 333 TYR B CA 1
ATOM 5294 C C . TYR B 1 341 ? 83.613 20.255 8.747 1.00 54.64 333 TYR B C 1
ATOM 5295 O O . TYR B 1 341 ? 83.457 21.455 8.994 1.00 54.21 333 TYR B O 1
ATOM 5304 N N . ARG B 1 342 ? 84.522 19.806 7.874 1.00 48.84 334 ARG B N 1
ATOM 5305 C CA . ARG B 1 342 ? 85.406 20.734 7.180 1.00 51.48 334 ARG B CA 1
ATOM 5306 C C . ARG B 1 342 ? 84.616 21.813 6.454 1.00 49.31 334 ARG B C 1
ATOM 5307 O O . ARG B 1 342 ? 85.063 22.963 6.385 1.00 55.53 334 ARG B O 1
ATOM 5309 N N . ASP B 1 343 ? 83.432 21.476 5.934 1.00 52.16 335 ASP B N 1
ATOM 5310 C CA . ASP B 1 343 ? 82.592 22.493 5.307 1.00 63.22 335 ASP B CA 1
ATOM 5311 C C . ASP B 1 343 ? 82.064 23.486 6.330 1.00 62.49 335 ASP B C 1
ATOM 5312 O O . ASP B 1 343 ? 81.876 24.666 6.006 1.00 62.35 335 ASP B O 1
ATOM 5317 N N . ILE B 1 344 ? 81.819 23.036 7.563 1.00 55.22 336 ILE B N 1
ATOM 5318 C CA . ILE B 1 344 ? 81.491 23.979 8.624 1.00 60.77 336 ILE B CA 1
ATOM 5319 C C . ILE B 1 344 ? 82.732 24.762 9.030 1.00 62.26 336 ILE B C 1
ATOM 5320 O O . ILE B 1 344 ? 82.655 25.963 9.320 1.00 66.07 336 ILE B O 1
ATOM 5325 N N . LYS B 1 345 ? 83.900 24.106 9.037 1.00 48.31 337 LYS B N 1
ATOM 5326 C CA . LYS B 1 345 ? 85.125 24.810 9.413 1.00 50.50 337 LYS B CA 1
ATOM 5327 C C . LYS B 1 345 ? 85.487 25.883 8.390 1.00 52.32 337 LYS B C 1
ATOM 5328 O O . LYS B 1 345 ? 85.828 27.008 8.771 1.00 48.14 337 LYS B O 1
ATOM 5334 N N . GLU B 1 346 ? 85.417 25.557 7.092 1.00 53.38 338 GLU B N 1
ATOM 5335 C CA . GLU B 1 346 ? 85.709 26.553 6.059 1.00 57.41 338 GLU B CA 1
ATOM 5336 C C . GLU B 1 346 ? 84.720 27.711 6.102 1.00 55.70 338 GLU B C 1
ATOM 5337 O O . GLU B 1 346 ? 85.091 28.855 5.814 1.00 54.51 338 GLU B O 1
ATOM 5339 N N . GLN B 1 347 ? 83.465 27.440 6.465 1.00 56.34 339 GLN B N 1
ATOM 5340 C CA . GLN B 1 347 ? 82.505 28.522 6.647 1.00 63.53 339 GLN B CA 1
ATOM 5341 C C . GLN B 1 347 ? 82.937 29.453 7.771 1.00 57.35 339 GLN B C 1
ATOM 5342 O O . GLN B 1 347 ? 82.862 30.679 7.633 1.00 59.74 339 GLN B O 1
ATOM 5348 N N . ILE B 1 348 ? 83.402 28.891 8.890 1.00 54.63 340 ILE B N 1
ATOM 5349 C CA . ILE B 1 348 ? 83.822 29.723 10.017 1.00 59.21 340 ILE B CA 1
ATOM 5350 C C . ILE B 1 348 ? 85.115 30.466 9.686 1.00 58.87 340 ILE B C 1
ATOM 5351 O O . ILE B 1 348 ? 85.228 31.679 9.916 1.00 54.32 340 ILE B O 1
ATOM 5356 N N . GLU B 1 349 ? 86.110 29.747 9.143 1.00 55.14 341 GLU B N 1
ATOM 5357 C CA . GLU B 1 349 ? 87.397 30.360 8.822 1.00 55.56 341 GLU B CA 1
ATOM 5358 C C . GLU B 1 349 ? 87.236 31.496 7.822 1.00 64.93 341 GLU B C 1
ATOM 5359 O O . GLU B 1 349 ? 87.953 32.499 7.904 1.00 72.75 341 GLU B O 1
ATOM 5365 N N . GLU B 1 350 ? 86.291 31.370 6.885 1.00 62.59 342 GLU B N 1
ATOM 5366 C CA . GLU B 1 350 ? 86.065 32.443 5.923 1.00 73.78 342 GLU B CA 1
ATOM 5367 C C . GLU B 1 350 ? 85.516 33.691 6.609 1.00 75.22 342 GLU B C 1
ATOM 5368 O O . GLU B 1 350 ? 85.967 34.807 6.327 1.00 69.85 342 GLU B O 1
ATOM 5370 N N . ILE B 1 351 ? 84.559 33.519 7.530 1.00 73.55 343 ILE B N 1
ATOM 5371 C CA . ILE B 1 351 ? 83.996 34.658 8.255 1.00 73.37 343 ILE B CA 1
ATOM 5372 C C . ILE B 1 351 ? 85.075 35.350 9.078 1.00 73.14 343 ILE B C 1
ATOM 5373 O O . ILE B 1 351 ? 85.188 36.582 9.081 1.00 65.40 343 ILE B O 1
ATOM 5378 N N . PHE B 1 352 ? 85.883 34.561 9.791 1.00 67.59 344 PHE B N 1
ATOM 5379 C CA . PHE B 1 352 ? 86.938 35.137 10.617 1.00 62.37 344 PHE B CA 1
ATOM 5380 C C . PHE B 1 352 ? 87.976 35.866 9.772 1.00 62.23 344 PHE B C 1
ATOM 5381 O O . PHE B 1 352 ? 88.520 36.890 10.202 1.00 64.16 344 PHE B O 1
ATOM 5389 N N . ASN B 1 353 ? 88.265 35.357 8.568 1.00 62.27 345 ASN B N 1
ATOM 5390 C CA . ASN B 1 353 ? 89.257 36.004 7.712 1.00 64.69 345 ASN B CA 1
ATOM 5391 C C . ASN B 1 353 ? 88.749 37.335 7.174 1.00 71.25 345 ASN B C 1
ATOM 5392 O O . ASN B 1 353 ? 89.551 38.229 6.886 1.00 71.09 345 ASN B O 1
ATOM 5397 N N . ASN B 1 354 ? 87.433 37.486 7.043 1.00 73.34 346 ASN B N 1
ATOM 5398 C CA . ASN B 1 354 ? 86.843 38.695 6.488 1.00 78.87 346 ASN B CA 1
ATOM 5399 C C . ASN B 1 354 ? 86.055 39.462 7.539 1.00 80.74 346 ASN B C 1
ATOM 5400 O O . ASN B 1 354 ? 85.252 40.332 7.195 1.00 84.88 346 ASN B O 1
#

Radius of gyration: 27.55 Å; Cα contacts (8 Å, |Δi|>4): 1192; chains: 2; bounding box: 67×64×75 Å

InterPro domains:
  IPR038763 DHH phosphoesterase superfamily [SSF64182] (6-342)
  IPR052968 Nucleotide metabolism enzyme [PTHR42146] (1-347)

Secondary structure (DSSP, 8-state):
--EEEEEE-SSHHHHHHHHHHHTT-SSEEEEE-SSHHHHHHHHHHHHHHHHH-S-SEEEEEEES----HHHHHHHHHHTT---EEEEEEEE--GGGHHHHTT-TTEEE-TTS-HHHHHHHHHHHHS--SSGGGHHHHHHHHHHHHHHHTT-TTSTTHHHHHHHHHHHHH--SS-TTTTHHHHHHHHHHHHHHGGGTTTSTTHHHHHHHHHHHHHHHHTT--TTT--HHHHHHHHHHHHHHTTTTTTEEEETTEEEEEEES----HHHHHHHHHH-TT--EEEEE-TT-EEEEEESSSS-HHHHHHHHSS-EEETTEEEEE-TT----S-HHHHHHHHHHHHHT-/--EEEEEE-SSHHHHHHHHHHHTT-SSEEEEE--STHHHHHHHHHHHHHHHH---SEEEEEEES----HHHHHHHHHHHHHHHTTT-EEEEEEEE--GGGHHHHHH-TTEEE-TTS-HHHHHHHHHHHHS--S-GGGHHHHHHHHHHHHHHHTT-TTSTTHHHHHHHHHHHHH--SS-TTTSHHHHHHHHHHHHHGGGGTTTSTTHHHHHHHHHHHHHHHHTT--TTTS-HHHHHHHHHHHHHHHTTTTTEEEETTEEEEEEES-S-HHHHHHHHHHH-TT--EEEEE-TT-EEEEEESSS--HHHHHHHHHS--EETTEEEEE-TT----S-HHHHHHHHHHHHH-

Foldseek 3Di:
DEAEEEEFEQFLLGLLLVLLVVQFDPHYDYHYDHDDQRVLVSLVVVLVVQLPDPDAHYEYEYWADAHDQVSLVCSVVSVPPDHHYHYAYFHQDVVRVVVQVVDVRHDYHNQWRRSVVSNVVCVVPTDGPDVVCCVLSVLLRQLCGCCVVVVVPTRVNLLSVLLRVVSVPLCLAPCLLCVVLSSVLNSVLSVCLSVQSPPPPSNVVSNVCSVCVSLVSLVHDVVPDDPVLSSLVSHLVSQVVCCVVQWADADPFIEGEEEPPPDCPSNFVVNCVVPVNHAKYWYAYQQFKIKIAGDPRAQVQVVCVLQFVWGDGRGIIIHGDPPQHGDSDVVSNVVVVNVRRVVD/DEAEEEEFEQFLLGLLLVLQVVQFDPRYHYHYDHADPRVLVVVVVVLVCLVPDPDAHYEYEYWAYADDPVSLVVSVVSCVVVVVVNHHYHYAYFHADCVRVVVLVVDVRHDYHVQWGRSVRSNVVCVVPGDGPDPVCCVQSVLLRQLCGCCVVVPPPTRNVLLSVLLRVVSVPLCLDPCQLQVVLSSQLSSQLSSCLSVQRPPPPSNVVSSVCSVVSNLVSLPHDVVPDDPVCSSLVSHLVSQVVCQVVQWADADPFIEGEEEADPPCVVSQVVNCVVPVNHAKYWYAYQQFKIKMFGDPSAQVQVVCVQQFVWGDGRGIIIGGDVPDDGDSDVVVVVVVRNVSSVD